Protein 3FJU (pdb70)

B-factor: mean 12.23, std 5.87, range [1.14, 36.49]

InterPro domains:
  IPR000834 Peptidase M14, carboxypeptidase A [PF00246] (128-405)
  IPR000834 Peptidase M14, carboxypeptidase A [PR00765] (148-160)
  IPR000834 Peptidase M14, carboxypeptidase A [PR00765] (170-184)
  IPR000834 Peptidase M14, carboxypeptidase A [PR00765] (250-258)
  IPR000834 Peptidase M14, carboxypeptidase A [PR00765] (303-316)
  IPR000834 Peptidase M14, carboxypeptidase A [PS52035] (121-414)
  IPR000834 Peptidase M14, carboxypeptidase A [SM00631] (122-402)
  IPR003146 Carboxypeptidase, activation peptide [PF02244] (26-100)
  IPR034248 Carboxypeptidase A, carboxypeptidase domain [cd03870] (117-417)
  IPR036990 Metallocarboxypeptidase-like, propeptide [G3DSA:3.30.70.340] (17-110)
  IPR057246 Zinc carboxypeptidases, zinc-binding region 1 [PS00132] (170-192)
  IPR057247 Zinc carboxypeptidases, zinc-binding region 2 [PS00133] (306-316)

GO terms:
  GO:0004181 metallocarboxypeptidase activity (F, TAS)
  GO:0006508 proteolysis (P, TAS)
  GO:0005515 protein binding (F, IPI)
  GO:0005576 extracellular region (C, IDA)
  GO:0004181 metallocarboxypeptidase activity (F, IDA)
  GO:0004181 metallocarboxypeptidase activity (F, EXP)

Solvent-accessible surface area: 15124 Å² total; per-residue (Å²): 257,35,0,116,94,33,76,34,41,51,57,33,56,24,111,70,3,29,68,2,4,68,53,0,37,74,76,35,80,171,25,2,48,67,53,91,27,19,66,7,109,95,44,71,42,0,36,0,2,63,0,17,46,31,63,102,129,58,39,0,0,0,0,1,0,0,4,0,0,0,0,32,2,0,1,13,0,0,3,29,0,0,24,44,0,21,96,27,62,50,149,62,86,54,3,28,50,0,0,67,65,4,4,0,5,1,0,3,4,0,0,0,1,0,4,21,38,5,73,89,94,39,63,39,39,0,5,0,27,9,123,10,84,90,32,183,41,46,0,4,0,0,16,5,0,0,87,11,18,49,37,101,76,20,29,26,93,80,30,70,13,22,20,8,30,0,129,129,19,28,35,8,56,3,1,82,8,1,3,56,32,6,120,113,21,66,40,10,86,0,0,0,0,0,4,1,16,17,20,13,0,1,12,1,26,0,47,62,106,98,82,4,112,33,59,95,42,0,46,118,6,0,122,49,0,13,84,28,0,33,87,79,108,44,17,173,13,111,75,8,12,6,29,148,22,11,24,76,3,0,0,1,2,0,2,11,0,28,70,78,66,6,84,11,0,0,6,0,5,0,30,17,41,15,159,89,6,6,100,3,41,32,92,41,0,48,34,0,0,85,0,0,3,53,0,0,42,30,0,0,58,36,5,40,104,89,155,112,118,122,7,136,50,70,128,58,17,60,142,61,40,80,11,14,95,126,11,69,0,2,4,58,82,103,56,48,92,63,0,84,134,89,44,89,14,20,6,6,127,57,91,103,10,1,134,81,64,106,66,66,34,30,28,18,110,24,0,2,18,10,5,6

CATH classification: 3.40.630.10

Sequence (372 aa):
RSTDTFNYATYHTLEEIYDFLDLLVAENPHLVSKIQIGNTYEGRPIYVLKFSTGGSKRPAIWIDTGIHSREWVTQASGVWFAKKITQDYGQDAAFTAILDTLDIFLEIVTNPDGFAFTHSTNRMWRKTRSHTAGSLCIGVDPNRNWDAGFGLSGASSNPCSETYHGKFANSEVEVKSIVDFVKDHGNIKAFISIHSYSQLLMYPYGYKTEPVPDQDELDQLSKAAVTALASLYGTKFNYGSIIKAIYQASGSTIDWTYSQGIKYSFTFELRDTGRYGFLLPASQIIPTAKETWLALLTIMEHTLNHPVRKCLSDTDCTNGEKCVQKNKICSTIVEIQRCEKEHFTIPCKSNNDCQVWAHEKICNKGCCWDLL

Radius of gyration: 20.69 Å; Cα contacts (8 Å, |Δi|>4): 821; chains: 2; bounding box: 60×48×43 Å

Foldseek 3Di:
DALVVDDLLDFDAPVVLVVLLVRLCVVPVQFKDWDFLDAFPVGHTFIKIKGANDDDLFAEEEEEFALFQLLRLRLSLLSVVSVVLVVPQVPPPLSVVLRNRYMYIYGSHLANQQNNCCVVPNSRGTFHADDDPPDPAGGARLFQQAPFQRPHPAADCDSNDNRNHDPHRCPTVSNVSVVVVCVVSLRHQAYEYEGADAQEKAADDQADPDADPCQVVQVVLRVVLQVQLCPPPNAHYYYYHNCVPPHRHHNGDRSRVVVSVRVNYMYGHWDDRPPCTSNDNSNCSVSRSVSNVRSVSSSSVVSVVVD/DQFACFQVSDPPSWTADNLQRHTDHPVLQVCCCVVPVFGFDDWLNSQPSDPQRWTHDPGTTHRDD

Organism: Homo sapiens (NCBI:txid9606)

Structure (mmCIF, N/CA/C/O backbone):
data_3FJU
#
_entry.id   3FJU
#
_cell.length_a   55.470
_cell.length_b   78.700
_cell.length_c   84.500
_cell.angle_alpha   90.00
_cell.angle_beta   90.00
_cell.angle_gamma   90.00
#
_symmetry.space_group_name_H-M   'P 21 21 21'
#
loop_
_entity.id
_entity.type
_entity.pdbx_description
1 polymer 'Carboxypeptidase A1'
2 polymer 'Carboxypeptidase A inhibitor'
3 non-polymer 'ZINC ION'
4 non-polymer 'SODIUM ION'
5 non-polymer 'CACODYLATE ION'
6 non-polymer 'ACETATE ION'
7 water water
#
loop_
_atom_site.group_PDB
_atom_site.id
_atom_site.type_symbol
_atom_site.label_atom_id
_atom_site.label_alt_id
_atom_site.label_comp_id
_atom_site.label_asym_id
_atom_site.label_entity_id
_atom_site.label_seq_id
_atom_site.pdbx_PDB_ins_code
_atom_site.Cartn_x
_atom_site.Cartn_y
_atom_site.Cartn_z
_atom_site.occupancy
_atom_site.B_iso_or_equiv
_atom_site.auth_seq_id
_atom_site.auth_comp_id
_atom_site.auth_asym_id
_atom_site.auth_atom_id
_atom_site.pdbx_PDB_model_num
ATOM 1 N N . ARG A 1 1 ? 14.509 47.780 41.636 1.00 19.19 2 ARG A N 1
ATOM 2 C CA . ARG A 1 1 ? 15.751 47.391 42.384 1.00 17.72 2 ARG A CA 1
ATOM 3 C C . ARG A 1 1 ? 15.603 47.584 43.900 1.00 17.06 2 ARG A C 1
ATOM 4 O O . ARG A 1 1 ? 15.250 48.676 44.378 1.00 18.56 2 ARG A O 1
ATOM 12 N N . SER A 1 2 ? 15.887 46.520 44.654 1.00 15.29 3 SER A N 1
ATOM 13 C CA . SER A 1 2 ? 15.791 46.547 46.115 1.00 14.50 3 SER A CA 1
ATOM 14 C C . SER A 1 2 ? 16.958 45.753 46.666 1.00 13.12 3 SER A C 1
ATOM 15 O O . SER A 1 2 ? 17.683 45.120 45.900 1.00 14.62 3 SER A O 1
ATOM 18 N N . THR A 1 3 ? 17.128 45.724 47.993 1.00 12.40 4 THR A N 1
ATOM 19 C CA . THR A 1 3 ? 18.167 44.838 48.552 1.00 12.27 4 THR A CA 1
ATOM 20 C C . THR A 1 3 ? 17.807 43.350 48.422 1.00 12.40 4 THR A C 1
ATOM 21 O O . THR A 1 3 ? 18.642 42.487 48.649 1.00 12.75 4 THR A O 1
ATOM 25 N N . ASP A 1 4 ? 16.570 43.041 48.043 1.00 13.11 5 ASP A N 1
ATOM 26 C CA . ASP A 1 4 ? 16.219 41.656 47.700 1.00 13.93 5 ASP A CA 1
ATOM 27 C C . ASP A 1 4 ? 16.587 41.241 46.274 1.00 13.95 5 ASP A C 1
ATOM 28 O O . ASP A 1 4 ? 16.635 40.036 45.961 1.00 15.37 5 ASP A O 1
ATOM 33 N N . THR A 1 5 ? 16.840 42.218 45.407 1.00 13.62 6 THR A N 1
ATOM 34 C CA . THR A 1 5 ? 17.193 41.938 44.018 1.00 14.07 6 THR A CA 1
ATOM 35 C C . THR A 1 5 ? 18.707 41.989 43.843 1.00 13.16 6 THR A C 1
ATOM 36 O O . THR A 1 5 ? 19.243 41.504 42.855 1.00 13.37 6 THR A O 1
ATOM 40 N N . PHE A 1 6 ? 19.373 42.596 44.817 1.00 12.40 7 PHE A N 1
ATOM 41 C CA . PHE A 1 6 ? 20.813 42.668 44.834 1.00 11.13 7 PHE A CA 1
ATOM 42 C C . PHE A 1 6 ? 21.412 41.252 44.825 1.00 11.18 7 PHE A C 1
ATOM 43 O O . PHE A 1 6 ? 20.928 40.348 45.519 1.00 11.72 7 PHE A O 1
ATOM 51 N N . ASN A 1 7 ? 22.454 41.076 44.025 1.00 10.52 8 ASN A N 1
ATOM 52 C CA . ASN A 1 7 ? 23.134 39.805 43.928 1.00 10.63 8 ASN A CA 1
ATOM 53 C C . ASN A 1 7 ? 24.312 39.768 44.887 1.00 9.82 8 ASN A C 1
ATOM 54 O O . ASN A 1 7 ? 25.361 40.346 44.630 1.00 10.41 8 ASN A O 1
ATOM 59 N N . TYR A 1 8 ? 24.119 39.067 45.999 1.00 8.76 9 TYR A N 1
ATOM 60 C CA . TYR A 1 8 ? 25.121 38.937 47.055 1.00 8.94 9 TYR A CA 1
ATOM 61 C C . TYR A 1 8 ? 26.225 37.964 46.659 1.00 8.76 9 TYR A C 1
ATOM 62 O O . TYR A 1 8 ? 27.253 37.885 47.328 1.00 9.20 9 TYR A O 1
ATOM 71 N N . ALA A 1 9 ? 26.014 37.209 45.581 1.00 9.10 10 ALA A N 1
ATOM 72 C CA . ALA A 1 9 ? 26.979 36.191 45.183 1.00 9.59 10 ALA A CA 1
ATOM 73 C C . ALA A 1 9 ? 27.926 36.664 44.091 1.00 9.45 10 ALA A C 1
ATOM 74 O O . ALA A 1 9 ? 28.544 35.860 43.405 1.00 9.80 10 ALA A O 1
ATOM 76 N N . THR A 1 10 ? 28.036 37.972 43.910 1.00 9.05 11 THR A N 1
ATOM 77 C CA . THR A 1 10 ? 28.963 38.491 42.916 1.00 9.26 11 THR A CA 1
ATOM 78 C C . THR A 1 10 ? 29.649 39.725 43.478 1.00 8.64 11 THR A C 1
ATOM 79 O O . THR A 1 10 ? 29.160 40.323 44.449 1.00 8.78 11 THR A O 1
ATOM 86 N N . TYR A 1 11 ? 30.771 40.086 42.872 1.00 8.62 12 TYR A N 1
ATOM 87 C CA . TYR A 1 11 ? 31.529 41.273 43.263 1.00 8.46 12 TYR A CA 1
ATOM 88 C C . TYR A 1 11 ? 30.997 42.539 42.598 1.00 8.98 12 TYR A C 1
ATOM 89 O O . TYR A 1 11 ? 30.572 42.517 41.433 1.00 10.15 12 TYR A O 1
ATOM 98 N N . HIS A 1 12 ? 31.029 43.642 43.347 1.00 8.43 13 HIS A N 1
ATOM 99 C CA . HIS A 1 12 ? 30.429 44.894 42.900 1.00 7.92 13 HIS A CA 1
ATOM 100 C C . HIS A 1 12 ? 31.394 46.067 42.831 1.00 8.09 13 HIS A C 1
ATOM 101 O O . HIS A 1 12 ? 32.521 46.016 43.351 1.00 7.88 13 HIS A O 1
ATOM 108 N N . THR A 1 13 ? 30.933 47.112 42.152 1.00 7.25 14 THR A N 1
ATOM 109 C CA . THR A 1 13 ? 31.677 48.375 42.066 1.00 7.82 14 THR A CA 1
ATOM 110 C C . THR A 1 13 ? 31.383 49.243 43.278 1.00 8.19 14 THR A C 1
ATOM 111 O O . THR A 1 13 ? 30.458 48.973 44.031 1.00 7.56 14 THR A O 1
ATOM 115 N N . LEU A 1 14 ? 32.181 50.293 43.458 1.00 8.38 15 LEU A N 1
ATOM 116 C CA . LEU A 1 14 ? 31.919 51.260 44.526 1.00 7.97 15 LEU A CA 1
ATOM 117 C C . LEU A 1 14 ? 30.505 51.829 44.407 1.00 8.06 15 LEU A C 1
ATOM 118 O O . LEU A 1 14 ? 29.764 51.903 45.388 1.00 7.67 15 LEU A O 1
ATOM 123 N N . GLU A 1 15 ? 30.163 52.290 43.210 1.00 7.80 16 GLU A N 1
ATOM 124 C CA . GLU A 1 15 ? 28.839 52.890 42.993 1.00 8.16 16 GLU A CA 1
ATOM 125 C C . GLU A 1 15 ? 27.716 51.920 43.341 1.00 7.49 16 GLU A C 1
ATOM 126 O O . GLU A 1 15 ? 26.688 52.315 43.896 1.00 7.30 16 GLU A O 1
ATOM 132 N N . GLU A 1 16 ? 27.895 50.644 42.991 1.00 7.02 17 GLU A N 1
ATOM 133 C CA . GLU A 1 16 ? 26.891 49.642 43.326 1.00 6.78 17 GLU A CA 1
ATOM 134 C C . GLU A 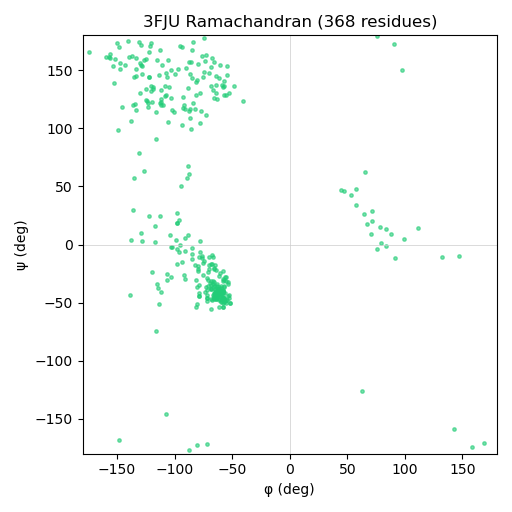1 16 ? 26.761 49.419 44.826 1.00 7.28 17 GLU A C 1
ATOM 135 O O . GLU A 1 16 ? 25.655 49.269 45.349 1.00 7.96 17 GLU A O 1
ATOM 141 N N . ILE A 1 17 ? 27.897 49.377 45.520 1.00 7.29 18 ILE A N 1
ATOM 142 C CA . ILE A 1 17 ? 27.851 49.222 46.968 1.00 7.38 18 ILE A CA 1
ATOM 143 C C . ILE A 1 17 ? 27.192 50.417 47.639 1.00 7.40 18 ILE A C 1
ATOM 144 O O . ILE A 1 17 ? 26.362 50.263 48.547 1.00 7.86 18 ILE A O 1
ATOM 149 N N . TYR A 1 18 ? 27.537 51.618 47.181 1.00 7.74 19 TYR A N 1
ATOM 150 C CA . TYR A 1 18 ? 26.908 52.814 47.714 1.00 7.89 19 TYR A CA 1
ATOM 151 C C . TYR A 1 18 ? 25.396 52.840 47.437 1.00 8.20 19 TYR A C 1
ATOM 152 O O . TYR A 1 18 ? 24.642 53.276 48.297 1.00 9.05 19 TYR A O 1
ATOM 161 N N . ASP A 1 19 ? 24.948 52.334 46.275 1.00 7.68 20 ASP A N 1
ATOM 162 C CA . ASP A 1 19 ? 23.514 52.169 46.034 1.00 8.24 20 ASP A CA 1
ATOM 163 C C . ASP A 1 19 ? 22.884 51.248 47.058 1.00 8.17 20 ASP A C 1
ATOM 164 O O . ASP A 1 19 ? 21.782 51.533 47.552 1.00 7.90 20 ASP A O 1
ATOM 169 N N . PHE A 1 20 ? 23.590 50.159 47.381 1.00 8.11 21 PHE A N 1
ATOM 170 C CA . PHE A 1 20 ? 23.076 49.168 48.337 1.00 8.89 21 PHE A CA 1
ATOM 171 C C . PHE A 1 20 ? 22.883 49.842 49.719 1.00 8.71 21 PHE A C 1
ATOM 172 O O . PHE A 1 20 ? 21.884 49.599 50.408 1.00 8.89 21 PHE A O 1
ATOM 180 N N . LEU A 1 21 ? 23.836 50.687 50.111 1.00 9.00 22 LEU A N 1
ATOM 181 C CA . LEU A 1 21 ? 23.743 51.417 51.387 1.00 8.59 22 LEU A CA 1
ATOM 182 C C . LEU A 1 21 ? 22.452 52.212 51.433 1.00 8.55 22 LEU A C 1
ATOM 183 O O . LEU A 1 21 ? 21.732 52.186 52.431 1.00 8.79 22 LEU A O 1
ATOM 188 N N . ASP A 1 22 ? 22.194 52.951 50.356 1.00 8.14 23 ASP A N 1
ATOM 189 C CA . ASP A 1 22 ? 20.992 53.784 50.296 1.00 8.69 23 ASP A CA 1
ATOM 190 C C . ASP A 1 22 ? 19.698 52.969 50.297 1.00 9.48 23 ASP A C 1
ATOM 191 O O . ASP A 1 22 ? 18.741 53.332 50.985 1.00 9.51 23 ASP A O 1
ATOM 196 N N . LEU A 1 23 ? 19.668 51.862 49.554 1.00 9.30 24 LEU A N 1
ATOM 197 C CA . LEU A 1 23 ? 18.463 50.998 49.522 1.00 9.67 24 LEU A CA 1
ATOM 198 C C . LEU A 1 23 ? 18.194 50.366 50.883 1.00 9.92 24 LEU A C 1
ATOM 199 O O . LEU A 1 23 ? 17.060 50.328 51.350 1.00 9.57 24 LEU A O 1
ATOM 204 N N . LEU A 1 24 ? 19.248 49.906 51.547 1.00 9.39 25 LEU A N 1
ATOM 205 C CA . LEU A 1 24 ? 19.072 49.335 52.875 1.00 9.24 25 LEU A CA 1
ATOM 206 C C . LEU A 1 24 ? 18.514 50.331 53.887 1.00 9.36 25 LEU A C 1
ATOM 207 O O . LEU A 1 24 ? 17.617 49.992 54.652 1.00 9.87 25 LEU A O 1
ATOM 212 N N . VAL A 1 25 ? 19.029 51.564 53.863 1.00 9.14 26 VAL A N 1
ATOM 213 C CA . VAL A 1 25 ? 18.528 52.622 54.732 1.00 9.17 26 VAL A CA 1
ATOM 214 C C . VAL A 1 25 ? 17.067 52.913 54.391 1.00 9.80 26 VAL A C 1
ATOM 215 O O . VAL A 1 25 ? 16.231 52.989 55.293 1.00 10.88 26 VAL A O 1
ATOM 219 N N . ALA A 1 26 ? 16.761 53.037 53.101 1.00 10.26 27 ALA A N 1
ATOM 220 C CA . ALA A 1 26 ? 15.399 53.419 52.699 1.00 10.52 27 ALA A CA 1
ATOM 221 C C . ALA A 1 26 ? 14.380 52.340 53.074 1.00 10.77 27 ALA A C 1
ATOM 222 O O . ALA A 1 26 ? 13.221 52.641 53.380 1.00 11.54 27 ALA A O 1
ATOM 224 N N . GLU A 1 27 ? 14.820 51.086 53.052 1.00 10.58 28 GLU A N 1
ATOM 225 C CA . GLU A 1 27 ? 13.960 49.945 53.382 1.00 10.79 28 GLU A CA 1
ATOM 226 C C . GLU A 1 27 ? 13.788 49.729 54.882 1.00 11.17 28 GLU A C 1
ATOM 227 O O . GLU A 1 27 ? 12.827 49.072 55.306 1.00 11.91 28 GLU A O 1
ATOM 233 N N . ASN A 1 28 ? 14.739 50.230 55.672 1.00 11.37 29 ASN A N 1
ATOM 234 C CA . ASN A 1 28 ? 14.802 50.008 57.118 1.00 10.84 29 ASN A CA 1
ATOM 235 C C . ASN A 1 28 ? 15.108 51.316 57.873 1.00 11.54 29 ASN A C 1
ATOM 236 O O . ASN A 1 28 ? 16.086 51.391 58.618 1.00 12.46 29 ASN A O 1
ATOM 241 N N . PRO A 1 29 ? 14.273 52.355 57.691 1.00 11.51 30 PRO A N 1
ATOM 242 C CA . PRO A 1 29 ? 14.646 53.716 58.117 1.00 12.31 30 PRO A CA 1
ATOM 243 C C . PRO A 1 29 ? 14.724 53.924 59.635 1.00 13.02 30 PRO A C 1
ATOM 244 O O . PRO A 1 29 ? 15.356 54.883 60.098 1.00 15.18 30 PRO A O 1
ATOM 248 N N . HIS A 1 30 ? 14.134 53.013 60.395 1.00 13.24 31 HIS A N 1
ATOM 249 C CA . HIS A 1 30 ? 14.136 53.100 61.860 1.00 13.79 31 HIS A CA 1
ATOM 250 C C . HIS A 1 30 ? 15.144 52.170 62.522 1.00 14.05 31 HIS A C 1
ATOM 251 O O . HIS A 1 30 ? 15.249 52.130 63.764 1.00 15.51 31 HIS A O 1
ATOM 258 N N . LEU A 1 31 ? 15.842 51.396 61.698 1.00 12.57 32 LEU A N 1
ATOM 259 C CA . LEU A 1 31 ? 16.901 50.519 62.186 1.00 11.37 32 LEU A CA 1
ATOM 260 C C . LEU A 1 31 ? 18.262 50.943 61.662 1.00 10.98 32 LEU A C 1
ATOM 261 O O . LEU A 1 31 ? 19.242 50.825 62.385 1.00 10.21 32 LEU A O 1
ATOM 266 N N . VAL A 1 32 ? 18.309 51.405 60.415 1.00 10.10 33 VAL A N 1
ATOM 267 C CA . VAL A 1 32 ? 19.578 51.667 59.721 1.00 10.32 33 VAL A CA 1
ATOM 268 C C . VAL A 1 32 ? 19.701 53.132 59.331 1.00 10.01 33 VAL A C 1
ATOM 269 O O . VAL A 1 32 ? 18.743 53.759 58.852 1.00 10.92 33 VAL A O 1
ATOM 273 N N . SER A 1 33 ? 20.872 53.694 59.574 1.00 9.39 34 SER A N 1
ATOM 274 C CA . SER A 1 33 ? 21.186 55.015 59.049 1.00 9.70 34 SER A CA 1
ATOM 275 C C . SER A 1 33 ? 22.577 55.043 58.422 1.00 9.45 34 SER A C 1
ATOM 276 O O . SER A 1 33 ? 23.414 54.169 58.694 1.00 9.83 34 SER A O 1
ATOM 279 N N . LYS A 1 34 ? 22.816 56.045 57.571 1.00 9.45 35 LYS A N 1
ATOM 280 C CA . LYS A 1 34 ? 24.084 56.180 56.879 1.00 8.68 35 LYS A CA 1
ATOM 281 C C . LYS A 1 34 ? 24.777 57.422 57.394 1.00 9.13 35 LYS A C 1
ATOM 282 O O . LYS A 1 34 ? 24.218 58.520 57.316 1.00 10.33 35 LYS A O 1
ATOM 288 N N . ILE A 1 35 ? 25.975 57.253 57.929 1.00 8.55 36 ILE A N 1
ATOM 289 C CA . ILE A 1 35 ? 26.762 58.362 58.465 1.00 8.17 36 ILE A CA 1
ATOM 290 C C . ILE A 1 35 ? 27.988 58.606 57.592 1.00 8.14 36 ILE A C 1
ATOM 291 O O . ILE A 1 35 ? 28.778 57.675 57.355 1.00 7.77 36 ILE A O 1
ATOM 296 N N . GLN A 1 36 ? 28.157 59.834 57.108 1.00 8.56 37 GLN A N 1
ATOM 297 C CA . GLN A 1 36 ? 29.387 60.175 56.406 1.00 8.89 37 GLN A CA 1
ATOM 298 C C . GLN A 1 36 ? 30.429 60.619 57.429 1.00 8.87 37 GLN A C 1
ATOM 299 O O . GLN A 1 36 ? 30.235 61.626 58.143 1.00 10.44 37 GLN A O 1
ATOM 305 N N . ILE A 1 37 ? 31.525 59.864 57.521 1.00 8.79 38 ILE A N 1
ATOM 306 C CA . ILE A 1 37 ? 32.570 60.181 58.499 1.00 8.17 38 ILE A CA 1
ATOM 307 C C . ILE A 1 37 ? 33.703 60.998 57.903 1.00 8.97 38 ILE A C 1
ATOM 308 O O . ILE A 1 37 ? 34.581 61.434 58.633 1.00 9.61 38 ILE A O 1
ATOM 313 N N . GLY A 1 38 ? 33.697 61.207 56.583 1.00 9.06 39 GLY A N 1
ATOM 314 C CA . GLY A 1 38 ? 34.765 61.988 55.952 1.00 9.16 39 GLY A CA 1
ATOM 315 C C . GLY A 1 38 ? 34.768 61.901 54.445 1.00 9.22 39 GLY A C 1
ATOM 316 O O . GLY A 1 38 ? 33.836 61.382 53.844 1.00 9.75 39 GLY A O 1
ATOM 317 N N . ASN A 1 39 ? 35.822 62.439 53.842 1.00 9.10 40 ASN A N 1
ATOM 318 C CA . ASN A 1 39 ? 36.045 62.258 52.426 1.00 8.99 40 ASN A CA 1
ATOM 319 C C . ASN A 1 39 ? 37.451 61.764 52.231 1.00 8.22 40 ASN A C 1
ATOM 320 O O . ASN A 1 39 ? 38.340 62.162 52.986 1.00 8.58 40 ASN A O 1
ATOM 325 N N . THR A 1 40 ? 37.644 60.932 51.210 1.00 8.30 41 THR A N 1
ATOM 326 C CA . THR A 1 40 ? 38.926 60.300 50.951 1.00 8.00 41 THR A CA 1
ATOM 327 C C . THR A 1 40 ? 39.896 61.307 50.371 1.00 8.56 41 THR A C 1
ATOM 328 O O . THR A 1 40 ? 39.515 62.455 50.069 1.00 9.09 41 THR A O 1
ATOM 332 N N . TYR A 1 41 ? 41.121 60.854 50.145 1.00 9.30 42 TYR A N 1
ATOM 333 C CA . TYR A 1 41 ? 42.137 61.702 49.536 1.00 9.26 42 TYR A CA 1
ATOM 334 C C . TYR A 1 41 ? 41.630 62.309 48.223 1.00 9.23 42 TYR A C 1
ATOM 335 O O . TYR A 1 41 ? 41.846 63.507 47.955 1.00 10.50 42 TYR A O 1
ATOM 344 N N . GLU A 1 42 ? 40.962 61.482 47.414 1.00 9.15 43 GLU A N 1
ATOM 345 C CA . GLU A 1 42 ? 40.459 61.899 46.085 1.00 8.92 43 GLU A CA 1
ATOM 346 C C . GLU A 1 42 ? 39.031 62.437 46.153 1.00 9.03 43 GLU A C 1
ATOM 347 O O . GLU A 1 42 ? 38.429 62.708 45.126 1.00 9.89 43 GLU A O 1
ATOM 353 N N . GLY A 1 43 ? 38.493 62.567 47.359 1.00 8.99 44 GLY A N 1
ATOM 354 C CA . GLY A 1 43 ? 37.272 63.343 47.561 1.00 8.85 44 GLY A CA 1
ATOM 355 C C . GLY A 1 43 ? 36.006 62.515 47.662 1.00 8.94 44 GLY A C 1
ATOM 356 O O . GLY A 1 43 ? 34.927 63.075 47.729 1.00 9.71 44 GLY A O 1
ATOM 357 N N . ARG A 1 44 ? 36.125 61.185 47.659 1.00 8.28 45 ARG A N 1
ATOM 358 C CA . ARG A 1 44 ? 34.935 60.324 47.719 1.00 8.20 45 ARG A CA 1
ATOM 359 C C . ARG A 1 44 ? 34.366 60.310 49.124 1.00 8.74 45 ARG A C 1
ATOM 360 O O . ARG A 1 44 ? 35.130 60.306 50.076 1.00 7.84 45 ARG A O 1
ATOM 368 N N . PRO A 1 45 ? 33.028 60.243 49.268 1.00 9.10 46 PRO A N 1
ATOM 369 C CA . PRO A 1 45 ? 32.455 60.112 50.610 1.00 9.12 46 PRO A CA 1
ATOM 370 C C . PRO A 1 45 ? 32.861 58.796 51.276 1.00 8.83 46 PRO A C 1
ATOM 371 O O . PRO A 1 45 ? 33.016 57.776 50.588 1.00 8.23 46 PRO A O 1
ATOM 375 N N . ILE A 1 46 ? 33.052 58.843 52.591 1.00 8.15 47 ILE A N 1
ATOM 376 C CA . ILE A 1 46 ? 33.313 57.642 53.399 1.00 7.85 47 ILE A CA 1
ATOM 377 C C . ILE A 1 46 ? 32.104 57.415 54.299 1.00 7.58 47 ILE A C 1
ATOM 378 O O . ILE A 1 46 ? 31.761 58.291 55.083 1.00 7.71 47 ILE A O 1
ATOM 383 N N . TYR A 1 47 ? 31.481 56.239 54.196 1.00 7.24 48 TYR A N 1
ATOM 384 C CA . TYR A 1 47 ? 30.195 55.962 54.839 1.00 7.51 48 TYR A CA 1
ATOM 385 C C . TYR A 1 47 ? 30.230 54.794 55.828 1.00 7.93 48 TYR A C 1
ATOM 386 O O . TYR A 1 47 ? 30.781 53.717 55.533 1.00 7.44 48 TYR A O 1
ATOM 395 N N . VAL A 1 48 ? 29.597 55.010 56.974 1.00 7.43 49 VAL A N 1
ATOM 396 C CA . VAL A 1 48 ? 29.425 53.977 57.990 1.00 7.46 49 VAL A CA 1
ATOM 397 C C . VAL A 1 48 ? 27.931 53.760 58.161 1.00 8.27 49 VAL A C 1
ATOM 398 O O . VAL A 1 48 ? 27.171 54.726 58.272 1.00 8.26 49 VAL A O 1
ATOM 402 N N . LEU A 1 49 ? 27.512 52.507 58.190 1.00 7.71 50 LEU A N 1
ATOM 403 C CA . LEU A 1 49 ? 26.131 52.197 58.551 1.00 7.93 50 LEU A CA 1
ATOM 404 C C . LEU A 1 49 ? 25.988 52.025 60.045 1.00 8.43 50 LEU A C 1
ATOM 405 O O . LEU A 1 49 ? 26.817 51.344 60.661 1.00 8.51 50 LEU A O 1
ATOM 410 N N . LYS A 1 50 ? 24.938 52.640 60.618 1.00 7.39 51 LYS A N 1
ATOM 411 C CA . LYS A 1 50 ? 24.612 52.440 62.022 1.00 8.47 51 LYS A CA 1
ATOM 412 C C . LYS A 1 50 ? 23.363 51.600 62.094 1.00 8.75 51 LYS A C 1
ATOM 413 O O . LYS A 1 50 ? 22.346 51.928 61.457 1.00 9.79 51 LYS A O 1
ATOM 419 N N . PHE A 1 51 ? 23.440 50.524 62.870 1.00 8.29 52 PHE A N 1
ATOM 420 C CA . PHE A 1 51 ? 22.277 49.677 63.158 1.00 8.73 52 PHE A CA 1
ATOM 421 C C . PHE A 1 51 ? 21.976 49.876 64.645 1.00 9.06 52 PHE A C 1
ATOM 422 O O . PHE A 1 51 ? 22.826 49.616 65.500 1.00 8.38 52 PHE A O 1
ATOM 430 N N . SER A 1 52 ? 20.778 50.362 64.943 1.00 9.54 53 SER A N 1
ATOM 431 C CA . SER A 1 52 ? 20.414 50.715 66.305 1.00 10.18 53 SER A CA 1
ATOM 432 C C . SER A 1 52 ? 18.923 50.604 66.533 1.00 10.77 53 SER A C 1
ATOM 433 O O . SER A 1 52 ? 18.145 50.988 65.671 1.00 11.46 53 SER A O 1
ATOM 436 N N . THR A 1 53 ? 18.540 50.080 67.695 1.00 11.44 54 THR A N 1
ATOM 437 C CA . THR A 1 53 ? 17.122 50.021 68.087 1.00 11.90 54 THR A CA 1
ATOM 438 C C . THR A 1 53 ? 16.730 51.147 69.036 1.00 12.61 54 THR A C 1
ATOM 439 O O . THR A 1 53 ? 15.570 51.213 69.497 1.00 14.30 54 THR A O 1
ATOM 443 N N . GLY A 1 54 ? 17.677 52.039 69.304 1.00 13.27 55 GLY A N 1
ATOM 444 C CA . GLY A 1 54 ? 17.405 53.230 70.082 1.00 13.93 55 GLY A CA 1
ATOM 445 C C . GLY A 1 54 ? 18.528 53.634 71.008 1.00 15.18 55 GLY A C 1
ATOM 446 O O . GLY A 1 54 ? 19.688 53.261 70.809 1.00 15.20 55 GLY A O 1
ATOM 447 N N . GLY A 1 55 ? 18.155 54.411 72.025 1.00 16.49 56 GLY A N 1
ATOM 448 C CA . GLY A 1 55 ? 19.068 54.843 73.080 1.00 16.68 56 GLY A CA 1
ATOM 449 C C . GLY A 1 55 ? 19.987 55.940 72.622 1.00 17.13 56 GLY A C 1
ATOM 450 O O . GLY A 1 55 ? 19.949 56.371 71.454 1.00 18.93 56 GLY A O 1
ATOM 451 N N . SER A 1 56 ? 20.821 56.371 73.555 1.00 17.81 57 SER A N 1
ATOM 452 C CA . SER A 1 56 ? 21.851 57.357 73.322 1.00 18.30 57 SER A CA 1
ATOM 453 C C . SER A 1 56 ? 23.240 56.818 73.733 1.00 18.20 57 SER A C 1
ATOM 454 O O . SER A 1 56 ? 23.442 56.365 74.880 1.00 18.77 57 SER A O 1
ATOM 457 N N . LYS A 1 57 ? 24.166 56.850 72.776 1.00 18.19 58 LYS A N 1
ATOM 458 C CA . LYS A 1 57 ? 25.547 56.382 72.946 1.00 17.97 58 LYS A CA 1
ATOM 459 C C . LYS A 1 57 ? 25.595 55.016 73.618 1.00 16.91 58 LYS A C 1
ATOM 460 O O . LYS A 1 57 ? 26.382 54.789 74.550 1.00 17.88 58 LYS A O 1
ATOM 466 N N . ARG A 1 58 ? 24.746 54.107 73.140 1.00 15.06 59 ARG A N 1
ATOM 467 C CA . ARG A 1 58 ? 24.768 52.748 73.645 1.00 14.11 59 ARG A CA 1
ATOM 468 C C . ARG A 1 58 ? 26.127 52.102 73.401 1.00 13.17 59 ARG A C 1
ATOM 469 O O . ARG A 1 58 ? 26.854 52.484 72.444 1.00 13.43 59 ARG A O 1
ATOM 477 N N . PRO A 1 59 ? 26.472 51.119 74.238 1.00 12.98 60 PRO A N 1
ATOM 478 C CA . PRO A 1 59 ? 27.682 50.323 73.941 1.00 12.02 60 PRO A CA 1
ATOM 479 C C . PRO A 1 59 ? 27.569 49.766 72.531 1.00 11.03 60 PRO A C 1
ATOM 480 O O . PRO A 1 59 ? 26.479 49.421 72.076 1.00 11.16 60 PRO A O 1
ATOM 484 N N . ALA A 1 60 ? 28.694 49.663 71.836 1.00 9.66 61 ALA A N 1
ATOM 485 C CA . ALA A 1 60 ? 28.611 49.404 70.411 1.00 8.89 61 ALA A CA 1
ATOM 486 C C . ALA A 1 60 ? 29.700 48.483 69.920 1.00 8.89 61 ALA A C 1
ATOM 487 O O . ALA A 1 60 ? 30.775 48.374 70.527 1.00 9.03 61 ALA A O 1
ATOM 489 N N . ILE A 1 61 ? 29.377 47.805 68.821 1.00 8.17 62 ILE A N 1
ATOM 490 C CA . ILE A 1 61 ? 30.314 46.972 68.086 1.00 9.38 62 ILE A CA 1
ATOM 491 C C . ILE A 1 61 ? 30.650 47.709 66.804 1.00 9.03 62 ILE A C 1
ATOM 492 O O . ILE A 1 61 ? 29.736 48.151 66.089 1.00 9.70 62 ILE A O 1
ATOM 497 N N . TRP A 1 62 ? 31.942 47.870 66.513 1.00 8.04 63 TRP A N 1
ATOM 498 C CA . TRP A 1 62 ? 32.374 48.376 65.203 1.00 7.56 63 TRP A CA 1
ATOM 499 C C . TRP A 1 62 ? 32.937 47.242 64.354 1.00 7.67 63 TRP A C 1
ATOM 500 O O . TRP A 1 62 ? 33.747 46.463 64.842 1.00 7.02 63 TRP A O 1
ATOM 511 N N . ILE A 1 63 ? 32.548 47.190 63.077 1.00 7.03 64 ILE A N 1
ATOM 512 C CA . ILE A 1 63 ? 33.141 46.258 62.109 1.00 7.53 64 ILE A CA 1
ATOM 513 C C . ILE A 1 63 ? 33.536 47.053 60.862 1.00 7.88 64 ILE A C 1
ATOM 514 O O . ILE A 1 63 ? 32.720 47.821 60.344 1.00 7.80 64 ILE A O 1
ATOM 519 N N . ASP A 1 64 ? 34.772 46.878 60.388 1.00 6.74 65 ASP A N 1
ATOM 520 C CA . ASP A 1 64 ? 35.183 47.457 59.089 1.00 7.41 65 ASP A CA 1
ATOM 521 C C . ASP A 1 64 ? 35.664 46.384 58.132 1.00 7.41 65 ASP A C 1
ATOM 522 O O . ASP A 1 64 ? 36.259 45.402 58.550 1.00 7.17 65 ASP A O 1
ATOM 527 N N . THR A 1 65 ? 35.351 46.584 56.854 1.00 6.76 66 THR A N 1
ATOM 528 C CA . THR A 1 65 ? 35.869 45.762 55.771 1.00 6.58 66 THR A CA 1
ATOM 529 C C . THR A 1 65 ? 36.559 46.639 54.740 1.00 6.03 66 THR A C 1
ATOM 530 O O . THR A 1 65 ? 36.321 47.850 54.684 1.00 6.15 66 THR A O 1
ATOM 534 N N . GLY A 1 66 ? 37.431 46.042 53.930 1.00 5.91 67 GLY A N 1
ATOM 535 C CA . GLY A 1 66 ? 38.011 46.782 52.812 1.00 6.08 67 GLY A CA 1
ATOM 536 C C . GLY A 1 66 ? 39.025 47.867 53.140 1.00 6.30 67 GLY A C 1
ATOM 537 O O . GLY A 1 66 ? 39.286 48.735 52.309 1.00 6.54 67 GLY A O 1
ATOM 538 N N . ILE A 1 67 ? 39.640 47.834 54.316 1.00 6.66 68 ILE A N 1
ATOM 539 C CA . ILE A 1 67 ? 40.735 48.795 54.572 1.00 6.82 68 ILE A CA 1
ATOM 540 C C . ILE A 1 67 ? 41.861 48.617 53.555 1.00 6.96 68 ILE A C 1
ATOM 541 O O . ILE A 1 67 ? 42.456 49.601 53.119 1.00 6.73 68 ILE A O 1
ATOM 546 N N . HIS A 1 68 ? 42.115 47.363 53.155 1.00 6.46 69 HIS A N 1
ATOM 547 C CA . HIS A 1 68 ? 43.025 47.061 52.033 1.00 6.37 69 HIS A CA 1
ATOM 548 C C . HIS A 1 68 ? 42.188 46.717 50.797 1.00 6.44 69 HIS A C 1
ATOM 549 O O . HIS A 1 68 ? 41.414 45.765 50.799 1.00 6.41 69 HIS A O 1
ATOM 556 N N . SER A 1 69 ? 42.309 47.555 49.774 1.00 6.49 70 SER A N 1
ATOM 557 C CA . SER A 1 69 ? 41.339 47.561 48.706 1.00 6.97 70 SER A CA 1
ATOM 558 C C . SER A 1 69 ? 41.229 46.241 47.921 1.00 6.77 70 SER A C 1
ATOM 559 O O . SER A 1 69 ? 40.130 45.844 47.526 1.00 7.72 70 SER A O 1
ATOM 562 N N . ARG A 1 70 ? 42.348 45.568 47.681 1.00 6.15 71 ARG A N 1
ATOM 563 C CA . ARG A 1 70 ? 42.327 44.319 46.904 1.00 6.23 71 ARG A CA 1
ATOM 564 C C . ARG A 1 70 ? 41.627 43.125 47.565 1.00 6.56 71 ARG A C 1
ATOM 565 O O . ARG A 1 70 ? 41.452 42.082 46.930 1.00 6.12 71 ARG A O 1
ATOM 573 N N . GLU A 1 71 ? 41.273 43.270 48.832 1.00 6.60 72 GLU A N 1
ATOM 574 C CA . GLU A 1 71 ? 40.769 42.146 49.629 1.00 6.48 72 GLU A CA 1
ATOM 575 C C . GLU A 1 71 ? 39.249 42.046 49.440 1.00 6.94 72 GLU A C 1
ATOM 576 O O . GLU A 1 71 ? 38.461 42.114 50.407 1.00 6.20 72 GLU A O 1
ATOM 582 N N . TRP A 1 72 ? 38.847 41.837 48.181 1.00 6.77 73 TRP A N 1
ATOM 583 C CA . TRP A 1 72 ? 37.445 41.965 47.747 1.00 6.62 73 TRP A CA 1
ATOM 584 C C . TRP A 1 72 ? 36.407 41.146 48.497 1.00 6.29 73 TRP A C 1
ATOM 585 O O . TRP A 1 72 ? 35.275 41.564 48.605 1.00 6.77 73 TRP A O 1
ATOM 596 N N . VAL A 1 73 ? 36.783 39.980 49.004 1.00 6.36 74 VAL A N 1
ATOM 597 C CA . VAL A 1 73 ? 35.794 39.179 49.716 1.00 6.47 74 VAL A CA 1
ATOM 598 C C . VAL A 1 73 ? 35.354 39.890 51.003 1.00 6.71 74 VAL A C 1
ATOM 599 O O . VAL A 1 73 ? 34.278 39.610 51.527 1.00 6.46 74 VAL A O 1
ATOM 603 N N . THR A 1 74 ? 36.180 40.811 51.501 1.00 6.20 75 THR A N 1
ATOM 604 C CA . THR A 1 74 ? 35.819 41.514 52.729 1.00 5.93 75 THR A CA 1
ATOM 605 C C . THR A 1 74 ? 34.683 42.505 52.459 1.00 6.13 75 THR A C 1
ATOM 606 O O . THR A 1 74 ? 33.713 42.524 53.205 1.00 5.49 75 THR A O 1
ATOM 610 N N . GLN A 1 75 ? 34.801 43.334 51.418 1.00 6.18 76 GLN A N 1
ATOM 611 C CA . GLN A 1 75 ? 33.706 44.267 51.102 1.00 6.15 76 GLN A CA 1
ATOM 612 C C . GLN A 1 75 ? 32.442 43.500 50.762 1.00 6.55 76 GLN A C 1
ATOM 613 O O . GLN A 1 75 ? 31.352 43.867 51.206 1.00 5.93 76 GLN A O 1
ATOM 619 N N . ALA A 1 76 ? 32.593 42.422 49.991 1.00 6.71 77 ALA A N 1
ATOM 620 C CA . ALA A 1 76 ? 31.456 41.585 49.620 1.00 7.09 77 ALA A CA 1
ATOM 621 C C . ALA A 1 76 ? 30.817 40.970 50.849 1.00 7.21 77 ALA A C 1
ATOM 622 O O . ALA A 1 76 ? 29.586 40.897 50.912 1.00 6.64 77 ALA A O 1
ATOM 624 N N . SER A 1 77 ? 31.629 40.557 51.836 1.00 7.01 78 SER A N 1
ATOM 625 C CA . SER A 1 77 ? 31.062 40.033 53.092 1.00 7.09 78 SER A CA 1
ATOM 626 C C . SER A 1 77 ? 30.370 41.115 53.908 1.00 7.15 78 SER A C 1
ATOM 627 O O . SER A 1 77 ? 29.319 40.871 54.492 1.00 6.77 78 SER A O 1
ATOM 630 N N . GLY A 1 78 ? 30.947 42.318 53.927 1.00 7.12 79 GLY A N 1
ATOM 631 C CA . GLY A 1 78 ? 30.335 43.443 54.644 1.00 6.93 79 GLY A CA 1
ATOM 632 C C . GLY A 1 78 ? 28.938 43.778 54.136 1.00 7.73 79 GLY A C 1
ATOM 633 O O . GLY A 1 78 ? 28.044 44.057 54.932 1.00 5.95 79 GLY A O 1
ATOM 634 N N . VAL A 1 79 ? 28.752 43.755 52.809 1.00 7.49 80 VAL A N 1
ATOM 635 C CA . VAL A 1 79 ? 27.426 43.940 52.226 1.00 7.62 80 VAL A CA 1
ATOM 636 C C . VAL A 1 79 ? 26.490 42.856 52.754 1.00 7.20 80 VAL A C 1
ATOM 637 O O . VAL A 1 79 ? 25.357 43.143 53.155 1.00 7.58 80 VAL A O 1
ATOM 641 N N . TRP A 1 80 ? 26.967 41.616 52.769 1.00 7.37 81 TRP A N 1
ATOM 642 C CA . TRP A 1 80 ? 26.146 40.516 53.241 1.00 8.11 81 TRP A CA 1
ATOM 643 C C . TRP A 1 80 ? 25.806 40.666 54.741 1.00 8.16 81 TRP A C 1
ATOM 644 O O . TRP A 1 80 ? 24.670 40.444 55.118 1.00 8.47 81 TRP A O 1
ATOM 655 N N . PHE A 1 81 ? 26.769 41.071 55.582 1.00 7.89 82 PHE A N 1
ATOM 656 C CA . PHE A 1 81 ? 26.481 41.303 57.017 1.00 7.14 82 PHE A CA 1
ATOM 657 C C . PHE A 1 81 ? 25.387 42.355 57.187 1.00 6.95 82 PHE A C 1
ATOM 658 O O . PHE A 1 81 ? 24.513 42.220 58.047 1.00 7.36 82 PHE A O 1
ATOM 666 N N . ALA A 1 82 ? 25.439 43.413 56.376 1.00 6.61 83 ALA A N 1
ATOM 667 C CA . ALA A 1 82 ? 24.462 44.494 56.494 1.00 6.96 83 ALA A CA 1
ATOM 668 C C . ALA A 1 82 ? 23.055 43.958 56.223 1.00 7.27 83 ALA A C 1
ATOM 669 O O . ALA A 1 82 ? 22.106 44.226 56.983 1.00 7.53 83 ALA A O 1
ATOM 671 N N . LYS A 1 83 ? 22.911 43.206 55.138 1.00 6.81 84 LYS A N 1
ATOM 672 C CA . LYS A 1 83 ? 21.619 42.612 54.828 1.00 7.69 84 LYS A CA 1
ATOM 673 C C . LYS A 1 83 ? 21.205 41.650 55.938 1.00 8.01 84 LYS A C 1
ATOM 674 O O . LYS A 1 83 ? 20.040 41.655 56.378 1.00 8.64 84 LYS A O 1
ATOM 680 N N . LYS A 1 84 ? 22.169 40.875 56.430 1.00 8.06 85 LYS A N 1
ATOM 681 C CA . LYS A 1 84 ? 21.913 39.887 57.476 1.00 8.05 85 LYS A CA 1
ATOM 682 C C . LYS A 1 84 ? 21.324 40.490 58.751 1.00 8.28 85 LYS A C 1
ATOM 683 O O . LYS A 1 84 ? 20.414 39.926 59.354 1.00 9.25 85 LYS A O 1
ATOM 689 N N . ILE A 1 85 ? 21.835 41.640 59.160 1.00 8.64 86 ILE A N 1
ATOM 690 C CA . ILE A 1 85 ? 21.358 42.297 60.365 1.00 8.85 86 ILE A CA 1
ATOM 691 C C . ILE A 1 85 ? 19.880 42.648 60.189 1.00 9.54 86 ILE A C 1
ATOM 692 O O . ILE A 1 85 ? 19.079 42.482 61.115 1.00 10.52 86 ILE A O 1
ATOM 697 N N . THR A 1 86 ? 19.520 43.120 59.003 1.00 9.62 87 THR A N 1
ATOM 698 C CA . THR A 1 86 ? 18.152 43.577 58.777 1.00 10.63 87 THR A CA 1
ATOM 699 C C . THR A 1 86 ? 17.218 42.382 58.640 1.00 11.23 87 THR A C 1
ATOM 700 O O . THR A 1 86 ? 16.021 42.477 58.934 1.00 11.72 87 THR A O 1
ATOM 704 N N . GLN A 1 87 ? 17.769 41.256 58.202 1.00 11.15 88 GLN A N 1
ATOM 705 C CA . GLN A 1 87 ? 16.992 40.028 58.067 1.00 12.68 88 GLN A CA 1
ATOM 706 C C . GLN A 1 87 ? 16.681 39.413 59.416 1.00 12.82 88 GLN A C 1
ATOM 707 O O . GLN A 1 87 ? 15.552 38.929 59.644 1.00 13.60 88 GLN A O 1
ATOM 713 N N . ASP A 1 88 ? 17.666 39.439 60.313 1.00 12.20 89 ASP A N 1
ATOM 714 C CA . ASP A 1 88 ? 17.553 38.709 61.565 1.00 12.88 89 ASP A CA 1
ATOM 715 C C . ASP A 1 88 ? 16.979 39.506 62.714 1.00 12.79 89 ASP A C 1
ATOM 716 O O . ASP A 1 88 ? 16.411 38.910 63.631 1.00 13.57 89 ASP A O 1
ATOM 721 N N . TYR A 1 89 ? 17.130 40.832 62.697 1.00 12.82 90 TYR A N 1
ATOM 722 C CA . TYR A 1 89 ? 16.602 41.607 63.804 1.00 13.10 90 TYR A CA 1
ATOM 723 C C . TYR A 1 89 ? 15.072 41.448 63.843 1.00 13.58 90 TYR A C 1
ATOM 724 O O . TYR A 1 89 ? 14.377 41.705 62.859 1.00 14.15 90 TYR A O 1
ATOM 733 N N . GLY A 1 90 ? 14.562 41.028 64.993 1.00 15.26 91 GLY A N 1
ATOM 734 C CA . GLY A 1 90 ? 13.124 40.843 65.156 1.00 16.00 91 GLY A CA 1
ATOM 735 C C . GLY A 1 90 ? 12.665 39.435 64.830 1.00 16.56 91 GLY A C 1
ATOM 736 O O . GLY A 1 90 ? 11.542 39.067 65.156 1.00 17.56 91 GLY A O 1
ATOM 737 N N . GLN A 1 91 ? 13.546 38.639 64.224 1.00 16.76 92 GLN A N 1
ATOM 738 C CA . GLN A 1 91 ? 13.244 37.277 63.768 1.00 16.55 92 GLN A CA 1
ATOM 739 C C . GLN A 1 91 ? 14.016 36.204 64.535 1.00 16.27 92 GLN A C 1
ATOM 740 O O . GLN A 1 91 ? 13.443 35.224 65.037 1.00 17.63 92 GLN A O 1
ATOM 746 N N . ASP A 1 92 ? 15.325 36.378 64.629 1.00 15.99 93 ASP A N 1
ATOM 747 C CA . ASP A 1 92 ? 16.158 35.511 65.433 1.00 15.34 93 ASP A CA 1
ATOM 748 C C . ASP A 1 92 ? 16.294 36.087 66.841 1.00 15.52 93 ASP A C 1
ATOM 749 O O . ASP A 1 92 ? 16.798 37.205 67.019 1.00 16.48 93 ASP A O 1
ATOM 754 N N . ALA A 1 93 ? 15.856 35.326 67.846 1.00 15.46 94 ALA A N 1
ATOM 755 C CA . ALA A 1 93 ? 15.886 35.799 69.236 1.00 15.42 94 ALA A CA 1
ATOM 756 C C . ALA A 1 93 ? 17.248 36.260 69.758 1.00 15.06 94 ALA A C 1
ATOM 757 O O . ALA A 1 93 ? 17.365 37.334 70.381 1.00 15.85 94 ALA A O 1
ATOM 759 N N . ALA A 1 94 ? 18.278 35.449 69.520 1.00 14.83 95 ALA A N 1
ATOM 760 C CA . ALA A 1 94 ? 19.592 35.715 70.072 1.00 14.45 95 ALA A CA 1
ATOM 761 C C . ALA A 1 94 ? 20.150 37.009 69.495 1.00 13.73 95 ALA A C 1
ATOM 762 O O . ALA A 1 94 ? 20.688 37.842 70.235 1.00 14.28 95 ALA A O 1
ATOM 764 N N . PHE A 1 95 ? 19.996 37.189 68.181 1.00 13.40 96 PHE A N 1
ATOM 765 C CA . PHE A 1 95 ? 20.516 38.399 67.546 1.00 12.65 96 PHE A CA 1
ATOM 766 C C . PHE A 1 95 ? 19.670 39.606 67.940 1.00 12.67 96 PHE A C 1
ATOM 767 O O . PHE A 1 95 ? 20.189 40.702 68.160 1.00 12.70 96 PHE A O 1
ATOM 775 N N . THR A 1 96 ? 18.361 39.393 68.015 1.00 13.02 97 THR A N 1
ATOM 776 C CA . THR A 1 96 ? 17.475 40.433 68.517 1.00 13.41 97 THR A CA 1
ATOM 777 C C . THR A 1 96 ? 17.910 40.941 69.884 1.00 13.70 97 THR A C 1
ATOM 778 O O . THR A 1 96 ? 17.943 42.148 70.099 1.00 12.78 97 THR A O 1
ATOM 782 N N . ALA A 1 97 ? 18.262 40.028 70.791 1.00 14.13 98 ALA A N 1
ATOM 783 C CA . ALA A 1 97 ? 18.802 40.398 72.099 1.00 14.19 98 ALA A CA 1
ATOM 784 C C . ALA A 1 97 ? 20.092 41.202 71.985 1.00 14.33 98 ALA A C 1
ATOM 785 O O . ALA A 1 97 ? 20.326 42.121 72.763 1.00 16.21 98 ALA A O 1
ATOM 787 N N . ILE A 1 98 ? 20.941 40.854 71.019 1.00 14.22 99 ILE A N 1
ATOM 788 C CA . ILE A 1 98 ? 22.165 41.619 70.826 1.00 13.36 99 ILE A CA 1
ATOM 789 C C . ILE A 1 98 ? 21.841 43.078 70.477 1.00 12.37 99 ILE A C 1
ATOM 790 O O . ILE A 1 98 ? 22.310 43.992 71.144 1.00 12.19 99 ILE A O 1
ATOM 795 N N . LEU A 1 99 ? 21.025 43.283 69.448 1.00 12.10 100 LEU A N 1
ATOM 796 C CA . LEU A 1 99 ? 20.765 44.642 68.952 1.00 11.70 100 LEU A CA 1
ATOM 797 C C . LEU A 1 99 ? 19.837 45.431 69.865 1.00 11.67 100 LEU A C 1
ATOM 798 O O . LEU A 1 99 ? 19.710 46.658 69.732 1.00 12.56 100 LEU A O 1
ATOM 803 N N . ASP A 1 100 ? 19.173 44.737 70.789 1.00 12.74 101 ASP A N 1
ATOM 804 C CA . ASP A 1 100 ? 18.357 45.445 71.793 1.00 13.13 101 ASP A CA 1
ATOM 805 C C . ASP A 1 100 ? 19.202 46.121 72.901 1.00 13.26 101 ASP A C 1
ATOM 806 O O . ASP A 1 100 ? 18.681 46.964 73.633 1.00 14.04 101 ASP A O 1
ATOM 811 N N . THR A 1 101 ? 20.483 45.745 73.036 1.00 13.12 102 THR A N 1
ATOM 812 C CA . THR A 1 101 ? 21.416 46.367 74.011 1.00 14.07 102 THR A CA 1
ATOM 813 C C . THR A 1 101 ? 22.587 47.111 73.339 1.00 13.56 102 THR A C 1
ATOM 814 O O . THR A 1 101 ? 23.028 48.178 73.810 1.00 14.38 102 THR A O 1
ATOM 818 N N . LEU A 1 102 ? 23.031 46.588 72.209 1.00 13.27 103 LEU A N 1
ATOM 819 C CA . LEU A 1 102 ? 24.196 47.127 71.505 1.00 12.76 103 LEU A CA 1
ATOM 820 C C . LEU A 1 102 ? 23.810 47.737 70.153 1.00 11.78 103 LEU A C 1
ATOM 821 O O . LEU A 1 102 ? 22.898 47.257 69.481 1.00 11.46 103 LEU A O 1
ATOM 826 N N . ASP A 1 103 ? 24.519 48.798 69.777 1.00 10.21 104 ASP A N 1
ATOM 827 C CA . ASP A 1 103 ? 24.518 49.308 68.402 1.00 9.48 104 ASP A CA 1
ATOM 828 C C . ASP A 1 103 ? 25.639 48.631 67.630 1.00 8.84 104 ASP A C 1
ATOM 829 O O . ASP A 1 103 ? 26.635 48.210 68.225 1.00 8.96 104 ASP A O 1
ATOM 834 N N . ILE A 1 104 ? 25.460 48.510 66.319 1.00 8.08 105 ILE A N 1
ATOM 835 C CA . ILE A 1 104 ? 26.529 48.050 65.435 1.00 8.35 105 ILE A CA 1
ATOM 836 C C . ILE A 1 104 ? 26.825 49.131 64.404 1.00 8.31 105 ILE A C 1
ATOM 837 O O . ILE A 1 104 ? 25.919 49.671 63.766 1.00 9.07 105 ILE A O 1
ATOM 842 N N . PHE A 1 105 ? 28.109 49.426 64.237 1.00 7.86 106 PHE A N 1
ATOM 843 C CA . PHE A 1 105 ? 28.585 50.313 63.184 1.00 7.93 106 PHE A CA 1
ATOM 844 C C . PHE A 1 105 ? 29.372 49.472 62.191 1.00 8.08 106 PHE A C 1
ATOM 845 O O . PHE A 1 105 ? 30.200 48.668 62.594 1.00 8.46 106 PHE A O 1
ATOM 853 N N . LEU A 1 106 ? 29.098 49.661 60.906 1.00 7.62 107 LEU A N 1
ATOM 854 C CA . LEU A 1 106 ? 29.678 48.820 59.861 1.00 7.35 107 LEU A CA 1
ATOM 855 C C . LEU A 1 106 ? 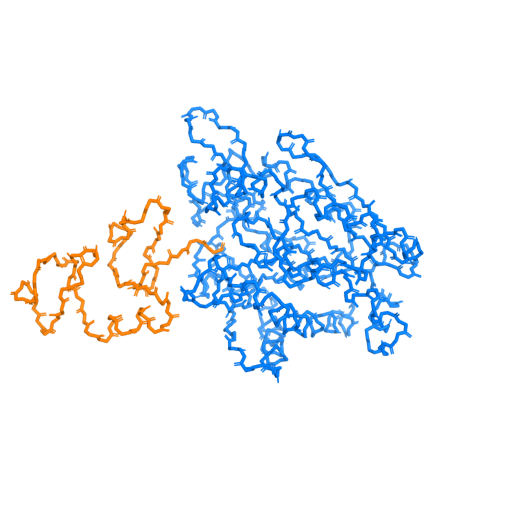30.206 49.714 58.734 1.00 7.44 107 LEU A C 1
ATOM 856 O O . LEU A 1 106 ? 29.421 50.408 58.089 1.00 6.67 107 LEU A O 1
ATOM 861 N N . GLU A 1 107 ? 31.520 49.700 58.507 1.00 7.20 108 GLU A N 1
ATOM 862 C CA . GLU A 1 107 ? 32.132 50.459 57.401 1.00 6.46 108 GLU A CA 1
ATOM 863 C C . GLU A 1 107 ? 32.522 49.457 56.329 1.00 6.66 108 GLU A C 1
ATOM 864 O O . GLU A 1 107 ? 33.494 48.733 56.476 1.00 6.76 108 GLU A O 1
ATOM 870 N N . ILE A 1 108 ? 31.746 49.422 55.251 1.00 6.26 109 ILE A N 1
ATOM 871 C CA . ILE A 1 108 ? 31.892 48.379 54.236 1.00 6.74 109 ILE A CA 1
ATOM 872 C C . ILE A 1 108 ? 33.067 48.649 53.305 1.00 6.60 109 ILE A C 1
ATOM 873 O O . ILE A 1 108 ? 33.842 47.741 52.983 1.00 6.32 109 ILE A O 1
ATOM 878 N N . VAL A 1 109 ? 33.203 49.893 52.868 1.00 6.44 110 VAL A N 1
ATOM 879 C CA . VAL A 1 109 ? 34.320 50.247 51.997 1.00 6.97 110 VAL A CA 1
ATOM 880 C C . VAL A 1 109 ? 35.212 51.248 52.723 1.00 6.84 110 VAL A C 1
ATOM 881 O O . VAL A 1 109 ? 35.001 52.471 52.660 1.00 6.49 110 VAL A O 1
ATOM 885 N N . THR A 1 110 ? 36.198 50.719 53.434 1.00 6.54 111 THR A N 1
ATOM 886 C CA . THR A 1 110 ? 36.988 51.539 54.328 1.00 6.80 111 THR A CA 1
ATOM 887 C C . THR A 1 110 ? 38.056 52.339 53.558 1.00 6.62 111 THR A C 1
ATOM 888 O O . THR A 1 110 ? 38.547 53.350 54.041 1.00 7.21 111 THR A O 1
ATOM 892 N N . ASN A 1 111 ? 38.396 51.880 52.361 1.00 5.77 112 ASN A N 1
ATOM 893 C CA . ASN A 1 111 ? 39.358 52.560 51.493 1.00 5.94 112 ASN A CA 1
ATOM 894 C C . ASN A 1 111 ? 38.752 52.694 50.089 1.00 6.60 112 ASN A C 1
ATOM 895 O O . ASN A 1 111 ? 39.083 51.945 49.180 1.00 6.75 112 ASN A O 1
ATOM 900 N N . PRO A 1 112 ? 37.855 53.676 49.905 1.00 6.70 113 PRO A N 1
ATOM 901 C CA . PRO A 1 112 ? 37.166 53.785 48.621 1.00 6.27 113 PRO A CA 1
ATOM 902 C C . PRO A 1 112 ? 38.066 54.128 47.447 1.00 6.10 113 PRO A C 1
ATOM 903 O O . PRO A 1 112 ? 37.800 53.658 46.340 1.00 6.75 113 PRO A O 1
ATOM 907 N N . ASP A 1 113 ? 39.094 54.955 47.645 1.00 6.55 114 ASP A N 1
ATOM 908 C CA . ASP A 1 113 ? 39.971 55.284 46.509 1.00 6.84 114 ASP A CA 1
ATOM 909 C C . ASP A 1 113 ? 40.704 54.054 46.010 1.00 6.98 114 ASP A C 1
ATOM 910 O O . ASP A 1 113 ? 40.804 53.813 44.801 1.00 7.19 114 ASP A O 1
ATOM 915 N N . GLY A 1 114 ? 41.246 53.280 46.940 1.00 6.69 115 GLY A N 1
ATOM 916 C CA . GLY A 1 114 ? 41.900 52.046 46.561 1.00 6.51 115 GLY A CA 1
ATOM 917 C C . GLY A 1 114 ? 40.915 51.116 45.871 1.00 6.03 115 GLY A C 1
ATOM 918 O O . GLY A 1 114 ? 41.257 50.466 44.891 1.00 5.94 115 GLY A O 1
ATOM 919 N N . PHE A 1 115 ? 39.686 51.057 46.374 1.00 6.16 116 PHE A N 1
ATOM 920 C CA . PHE A 1 115 ? 38.707 50.124 45.821 1.00 6.53 116 PHE A CA 1
ATOM 921 C C . PHE A 1 115 ? 38.400 50.493 44.370 1.00 7.16 116 PHE A C 1
ATOM 922 O O . PHE A 1 115 ? 38.397 49.629 43.495 1.00 7.20 116 PHE A O 1
ATOM 930 N N . ALA A 1 116 ? 38.160 51.778 44.125 1.00 6.66 117 ALA A N 1
ATOM 931 C CA . ALA A 1 116 ? 37.956 52.257 42.753 1.00 7.04 117 ALA A CA 1
ATOM 932 C C . ALA A 1 116 ? 39.138 51.892 41.859 1.00 7.57 117 ALA A C 1
ATOM 933 O O . ALA A 1 116 ? 38.948 51.481 40.720 1.00 8.37 117 ALA A O 1
ATOM 935 N N . PHE A 1 117 ? 40.346 52.038 42.387 1.00 7.62 118 PHE A N 1
ATOM 936 C CA . PHE A 1 117 ? 41.563 51.772 41.629 1.00 7.95 118 PHE A CA 1
ATOM 937 C C . PHE A 1 117 ? 41.711 50.283 41.338 1.00 7.72 118 PHE A C 1
ATOM 938 O O . PHE A 1 117 ? 42.274 49.914 40.317 1.00 8.23 118 PHE A O 1
ATOM 946 N N . THR A 1 118 ? 41.224 49.419 42.235 1.00 7.39 119 THR A N 1
ATOM 947 C CA . THR A 1 118 ? 41.327 47.984 41.955 1.00 7.46 119 THR A CA 1
ATOM 948 C C . THR A 1 118 ? 40.457 47.572 40.755 1.00 7.35 119 THR A C 1
ATOM 949 O O . THR A 1 118 ? 40.776 46.610 40.062 1.00 7.29 119 THR A O 1
ATOM 953 N N . HIS A 1 119 ? 39.338 48.267 40.561 1.00 7.41 120 HIS A N 1
ATOM 954 C CA . HIS A 1 119 ? 38.507 48.056 39.374 1.00 8.02 120 HIS A CA 1
ATOM 955 C C . HIS A 1 119 ? 39.088 48.762 38.139 1.00 8.44 120 HIS A C 1
ATOM 956 O O . HIS A 1 119 ? 39.139 48.174 37.063 1.00 8.35 120 HIS A O 1
ATOM 963 N N . SER A 1 120 ? 39.529 50.006 38.286 1.00 8.84 121 SER A N 1
ATOM 964 C CA . SER A 1 120 ? 39.902 50.817 37.106 1.00 9.43 121 SER A CA 1
ATOM 965 C C . SER A 1 120 ? 41.276 50.518 36.514 1.00 9.62 121 SER A C 1
ATOM 966 O O . SER A 1 120 ? 41.466 50.629 35.293 1.00 10.05 121 SER A O 1
ATOM 969 N N . THR A 1 121 ? 42.230 50.185 37.381 1.00 8.88 122 THR A N 1
ATOM 970 C CA . THR A 1 121 ? 43.645 50.277 37.016 1.00 8.79 122 THR A CA 1
ATOM 971 C C . THR A 1 121 ? 44.519 49.123 37.499 1.00 8.60 122 THR A C 1
ATOM 972 O O . THR A 1 121 ? 45.368 48.637 36.754 1.00 7.74 122 THR A O 1
ATOM 976 N N . ASN A 1 122 ? 44.346 48.701 38.742 1.00 7.63 123 ASN A N 1
ATOM 977 C CA . ASN A 1 122 ? 45.276 47.724 39.303 1.00 7.35 123 ASN A CA 1
ATOM 978 C C . ASN A 1 122 ? 44.540 46.857 40.313 1.00 7.40 123 ASN A C 1
ATOM 979 O O . ASN A 1 122 ? 44.375 47.253 41.461 1.00 7.32 123 ASN A O 1
ATOM 984 N N . ARG A 1 123 ? 44.126 45.671 39.880 1.00 7.02 124 ARG A N 1
ATOM 985 C CA . ARG A 1 123 ? 43.350 44.752 40.720 1.00 7.33 124 ARG A CA 1
ATOM 986 C C . ARG A 1 123 ? 44.027 44.411 42.062 1.00 7.17 124 ARG A C 1
ATOM 987 O O . ARG A 1 123 ? 43.350 44.120 43.055 1.00 7.31 124 ARG A O 1
ATOM 995 N N . MET A 1 124 ? 45.360 44.462 42.072 1.00 7.00 125 MET A N 1
ATOM 996 C CA . MET A 1 124 ? 46.116 44.078 43.253 1.00 6.74 125 MET A CA 1
ATOM 997 C C . MET A 1 124 ? 46.553 45.267 44.113 1.00 7.04 125 MET A C 1
ATOM 998 O O . MET A 1 124 ? 47.430 45.125 44.957 1.00 6.93 125 MET A O 1
ATOM 1003 N N . TRP A 1 125 ? 45.917 46.423 43.936 1.00 7.10 126 TRP A N 1
ATOM 1004 C CA . TRP A 1 125 ? 46.226 47.588 44.771 1.00 7.00 126 TRP A CA 1
ATOM 1005 C C . TRP A 1 125 ? 45.783 47.383 46.223 1.00 6.92 126 TRP A C 1
ATOM 1006 O O . TRP A 1 125 ? 44.654 46.963 46.473 1.00 6.93 126 TRP A O 1
ATOM 1017 N N . ARG A 1 126 ? 46.652 47.764 47.162 1.00 7.17 127 ARG A N 1
ATOM 1018 C CA . ARG A 1 126 ? 46.436 47.566 48.608 1.00 6.99 127 ARG A CA 1
ATOM 1019 C C . ARG A 1 126 ? 46.217 48.861 49.382 1.00 6.91 127 ARG A C 1
ATOM 1020 O O . ARG A 1 126 ? 45.364 48.931 50.278 1.00 6.54 127 ARG A O 1
ATOM 1028 N N . LYS A 1 127 ? 46.997 49.874 49.022 1.00 7.05 128 LYS A N 1
ATOM 1029 C CA . LYS A 1 127 ? 47.202 51.055 49.848 1.00 6.93 128 LYS A CA 1
ATOM 1030 C C . LYS A 1 127 ? 46.139 52.134 49.609 1.00 7.13 128 LYS A C 1
ATOM 1031 O O . LYS A 1 127 ? 45.174 51.925 48.863 1.00 6.34 128 LYS A O 1
ATOM 1037 N N . THR A 1 128 ? 46.291 53.279 50.281 1.00 6.62 129 THR A N 1
ATOM 1038 C CA . THR A 1 128 ? 45.479 54.457 49.929 1.00 6.63 129 THR A CA 1
ATOM 1039 C C . THR A 1 128 ? 46.000 54.990 48.588 1.00 6.77 129 THR A C 1
ATOM 1040 O O . THR A 1 128 ? 46.864 54.360 47.951 1.00 6.55 129 THR A O 1
ATOM 1044 N N . ARG A 1 129 ? 45.516 56.160 48.175 1.00 6.84 130 ARG A N 1
ATOM 1045 C CA . ARG A 1 129 ? 45.962 56.743 46.920 1.00 6.33 130 ARG A CA 1
ATOM 1046 C C . ARG A 1 129 ? 46.555 58.137 47.150 1.00 6.70 130 ARG A C 1
ATOM 1047 O O . ARG A 1 129 ? 46.592 58.966 46.239 1.00 7.09 130 ARG A O 1
ATOM 1055 N N . SER A 1 130 ? 47.032 58.396 48.369 1.00 6.46 131 SER A N 1
ATOM 1056 C CA . SER A 1 130 ? 47.626 59.695 48.661 1.00 7.76 131 SER A CA 1
ATOM 1057 C C . SER A 1 130 ? 48.973 59.827 47.934 1.00 7.93 131 SER A C 1
ATOM 1058 O O . SER A 1 130 ? 49.702 58.833 47.732 1.00 8.41 131 SER A O 1
ATOM 1061 N N . HIS A 1 131 ? 49.296 61.061 47.541 1.00 8.54 132 HIS A N 1
ATOM 1062 C CA . HIS A 1 131 ? 50.619 61.351 46.988 1.00 9.01 132 HIS A CA 1
ATOM 1063 C C . HIS A 1 131 ? 51.584 61.658 48.111 1.00 9.41 132 HIS A C 1
ATOM 1064 O O . HIS A 1 131 ? 51.210 62.249 49.125 1.00 9.84 132 HIS A O 1
ATOM 1071 N N . THR A 1 132 ? 52.831 61.276 47.911 1.00 10.24 133 THR A N 1
ATOM 1072 C CA . THR A 1 132 ? 53.865 61.470 48.919 1.00 11.27 133 THR A CA 1
ATOM 1073 C C . THR A 1 132 ? 54.989 62.350 48.390 1.00 11.66 133 THR A C 1
ATOM 1074 O O . THR A 1 132 ? 55.614 62.008 47.395 1.00 12.37 133 THR A O 1
ATOM 1078 N N . ALA A 1 133 ? 55.269 63.462 49.079 1.00 11.70 134 ALA A N 1
ATOM 1079 C CA . ALA A 1 133 ? 56.380 64.330 48.670 1.00 11.81 134 ALA A CA 1
ATOM 1080 C C . ALA A 1 133 ? 57.675 63.519 48.655 1.00 11.97 134 ALA A C 1
ATOM 1081 O O . ALA A 1 133 ? 57.926 62.710 49.564 1.00 12.73 134 ALA A O 1
ATOM 1083 N N . GLY A 1 134 ? 58.469 63.704 47.600 1.00 12.26 135 GLY A N 1
ATOM 1084 C CA . GLY A 1 134 ? 59.793 63.107 47.504 1.00 12.21 135 GLY A CA 1
ATOM 1085 C C . GLY A 1 134 ? 59.773 61.724 46.898 1.00 11.42 135 GLY A C 1
ATOM 1086 O O . GLY A 1 134 ? 60.779 61.018 46.930 1.00 12.43 135 GLY A O 1
ATOM 1087 N N . SER A 1 135 ? 58.611 61.323 46.367 1.00 11.16 136 SER A N 1
ATOM 1088 C CA . SER A 1 135 ? 58.464 60.029 45.708 1.00 10.66 136 SER A CA 1
ATOM 1089 C C . SER A 1 135 ? 57.465 60.144 44.592 1.00 9.84 136 SER A C 1
ATOM 1090 O O . SER A 1 135 ? 56.523 60.924 44.668 1.00 10.17 136 SER A O 1
ATOM 1093 N N . LEU A 1 136 ? 57.641 59.322 43.570 1.00 10.14 137 LEU A N 1
ATOM 1094 C CA . LEU A 1 136 ? 56.611 59.163 42.567 1.00 9.98 137 LEU A CA 1
ATOM 1095 C C . LEU A 1 136 ? 55.696 57.947 42.857 1.00 9.26 137 LEU A C 1
ATOM 1096 O O . LEU A 1 136 ? 54.791 57.663 42.064 1.00 9.59 137 LEU A O 1
ATOM 1101 N N . CYS A 1 137 ? 55.962 57.222 43.948 1.00 9.05 138 CYS A N 1
ATOM 1102 C CA . CYS A 1 137 ? 55.117 56.097 44.369 1.00 9.52 138 CYS A CA 1
ATOM 1103 C C . CYS A 1 137 ? 53.920 56.635 45.122 1.00 9.68 138 CYS A C 1
ATOM 1104 O O . CYS A 1 137 ? 54.045 57.558 45.902 1.00 10.15 138 CYS A O 1
ATOM 1107 N N . ILE A 1 138 ? 52.758 56.050 44.888 1.00 9.51 139 ILE A N 1
ATOM 1108 C CA . ILE A 1 138 ? 51.535 56.567 45.477 1.00 9.05 139 ILE A CA 1
ATOM 1109 C C . ILE A 1 138 ? 51.060 55.651 46.598 1.00 8.76 139 ILE A C 1
ATOM 1110 O O . ILE A 1 138 ? 51.214 54.432 46.514 1.00 8.17 139 ILE A O 1
ATOM 1115 N N . GLY A 1 139 ? 50.500 56.251 47.649 1.00 7.98 140 GLY A N 1
ATOM 1116 C CA . GLY A 1 139 ? 49.745 55.489 48.643 1.00 8.20 140 GLY A CA 1
ATOM 1117 C C . GLY A 1 139 ? 50.529 55.121 49.886 1.00 7.77 140 GLY A C 1
ATOM 1118 O O . GLY A 1 139 ? 51.754 54.964 49.854 1.00 7.47 140 GLY A O 1
ATOM 1119 N N . VAL A 1 140 ? 49.790 55.024 50.983 1.00 7.39 141 VAL A N 1
ATOM 1120 C CA . VAL A 1 140 ? 50.275 54.679 52.300 1.00 7.34 141 VAL A CA 1
ATOM 1121 C C . VAL A 1 140 ? 49.498 53.431 52.734 1.00 7.13 141 VAL A C 1
ATOM 1122 O O . VAL A 1 140 ? 48.338 53.279 52.395 1.00 6.88 141 VAL A O 1
ATOM 1126 N N . ASP A 1 141 ? 50.154 52.529 53.459 1.00 6.68 142 ASP A N 1
ATOM 1127 C CA . ASP A 1 141 ? 49.439 51.378 53.991 1.00 7.07 142 ASP A CA 1
ATOM 1128 C C . ASP A 1 141 ? 48.546 51.880 55.134 1.00 7.16 142 ASP A C 1
ATOM 1129 O O . ASP A 1 141 ? 49.057 52.293 56.160 1.00 7.23 142 ASP A O 1
ATOM 1134 N N . PRO A 1 142 ? 47.206 51.868 54.956 1.00 7.17 143 PRO A N 1
ATOM 1135 C CA . PRO A 1 142 ? 46.342 52.392 56.020 1.00 7.35 143 PRO A CA 1
ATOM 1136 C C . PRO A 1 142 ? 46.416 51.553 57.293 1.00 7.19 143 PRO A C 1
ATOM 1137 O O . PRO A 1 142 ? 46.041 52.037 58.355 1.00 7.30 143 PRO A O 1
ATOM 1141 N N . ASN A 1 143 ? 46.917 50.315 57.186 1.00 6.76 144 ASN A N 1
ATOM 1142 C CA . ASN A 1 143 ? 47.087 49.482 58.384 1.00 7.02 144 ASN A CA 1
ATOM 1143 C C . ASN A 1 143 ? 48.498 49.541 58.965 1.00 7.12 144 ASN A C 1
ATOM 1144 O O . ASN A 1 143 ? 48.899 48.653 59.707 1.00 6.67 144 ASN A O 1
ATOM 1149 N N . ARG A 1 144 ? 49.228 50.608 58.626 1.00 7.02 145 ARG A N 1
ATOM 1150 C CA . ARG A 1 144 ? 50.485 50.952 59.314 1.00 6.82 145 ARG A CA 1
ATOM 1151 C C . ARG A 1 144 ? 50.482 52.420 59.745 1.00 7.49 145 ARG A C 1
ATOM 1152 O O . ARG A 1 144 ? 51.508 52.942 60.193 1.00 8.01 145 ARG A O 1
ATOM 1160 N N . ASN A 1 145 ? 49.322 53.064 59.633 1.00 7.51 146 ASN A N 1
ATOM 1161 C CA . ASN A 1 145 ? 49.204 54.521 59.769 1.00 8.44 146 ASN A CA 1
ATOM 1162 C C . ASN A 1 145 ? 48.628 54.944 61.136 1.00 8.68 146 ASN A C 1
ATOM 1163 O O . ASN A 1 145 ? 48.501 56.136 61.410 1.00 8.52 146 ASN A O 1
ATOM 1168 N N . TRP A 1 146 ? 48.282 53.981 61.992 1.00 7.91 147 TRP A N 1
ATOM 1169 C CA . TRP A 1 146 ? 47.623 54.321 63.262 1.00 7.93 147 TRP A CA 1
ATOM 1170 C C . TRP A 1 146 ? 48.640 54.665 64.353 1.00 8.75 147 TRP A C 1
ATOM 1171 O O . TRP A 1 146 ? 49.801 54.229 64.294 1.00 8.25 147 TRP A O 1
ATOM 1182 N N . ASP A 1 147 ? 48.191 55.422 65.351 1.00 9.27 148 ASP A N 1
ATOM 1183 C CA . ASP A 1 147 ? 49.101 55.944 66.368 1.00 10.50 148 ASP A CA 1
ATOM 1184 C C . ASP A 1 147 ? 49.244 54.965 67.530 1.00 10.73 148 ASP A C 1
ATOM 1185 O O . ASP A 1 147 ? 48.996 55.303 68.696 1.00 10.87 148 ASP A O 1
ATOM 1190 N N . ALA A 1 148 ? 49.674 53.749 67.195 1.00 10.32 149 ALA A N 1
ATOM 1191 C CA . ALA A 1 148 ? 50.056 52.739 68.171 1.00 10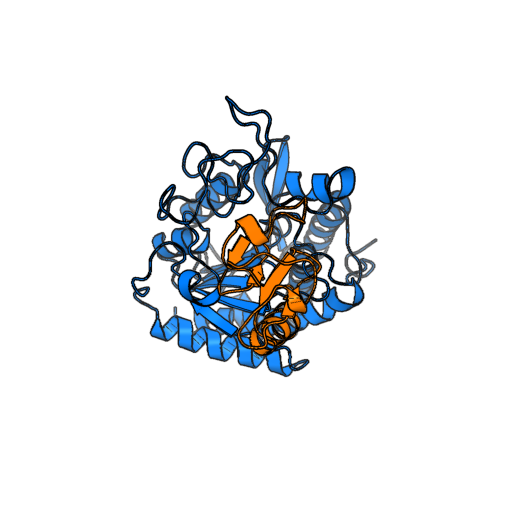.61 149 ALA A CA 1
ATOM 1192 C C . ALA A 1 148 ? 51.316 52.092 67.628 1.00 10.95 149 ALA A C 1
ATOM 1193 O O . ALA A 1 148 ? 51.266 51.321 66.655 1.00 10.22 149 ALA A O 1
ATOM 1195 N N . GLY A 1 149 ? 52.451 52.413 68.242 1.00 10.96 150 GLY A N 1
ATOM 1196 C CA . GLY A 1 149 ? 53.733 51.945 67.739 1.00 10.18 150 GLY A CA 1
ATOM 1197 C C . GLY A 1 149 ? 54.063 52.502 66.369 1.00 10.17 150 GLY A C 1
ATOM 1198 O O . GLY A 1 149 ? 54.855 51.899 65.616 1.00 10.04 150 GLY A O 1
ATOM 1199 N N . PHE A 1 150 ? 53.501 53.668 66.059 1.00 9.71 151 PHE A N 1
ATOM 1200 C CA . PHE A 1 150 ? 53.700 54.258 64.723 1.00 10.11 151 PHE A CA 1
ATOM 1201 C C . PHE A 1 150 ? 55.170 54.433 64.373 1.00 10.46 151 PHE A C 1
ATOM 1202 O O . PHE A 1 150 ? 55.946 55.014 65.149 1.00 10.82 151 PHE A O 1
ATOM 1210 N N . GLY A 1 151 ? 55.537 53.933 63.195 1.00 10.68 152 GLY A N 1
ATOM 1211 C CA . GLY A 1 151 ? 56.868 54.122 62.630 1.00 11.11 152 GLY A CA 1
ATOM 1212 C C . GLY A 1 151 ? 57.928 53.204 63.209 1.00 10.88 152 GLY A C 1
ATOM 1213 O O . GLY A 1 151 ? 59.093 53.262 62.803 1.00 12.38 152 GLY A O 1
ATOM 1214 N N . LEU A 1 152 ? 57.529 52.330 64.124 1.00 10.76 153 LEU A N 1
ATOM 1215 C CA . LEU A 1 152 ? 58.473 51.370 64.713 1.00 10.81 153 LEU A CA 1
ATOM 1216 C C . LEU A 1 152 ? 58.599 50.169 63.795 1.00 10.14 153 LEU A C 1
ATOM 1217 O O . LEU A 1 152 ? 57.894 50.066 62.802 1.00 10.08 153 LEU A O 1
ATOM 1222 N N . SER A 1 153 ? 59.510 49.261 64.122 1.00 10.12 154 SER A N 1
ATOM 1223 C CA . SER A 1 153 ? 59.699 48.040 63.346 1.00 9.72 154 SER A CA 1
ATOM 1224 C C . SER A 1 153 ? 58.368 47.347 63.074 1.00 9.55 154 SER A C 1
ATOM 1225 O O . SER A 1 153 ? 57.529 47.246 63.958 1.00 9.03 154 SER A O 1
ATOM 1230 N N . GLY A 1 154 ? 58.191 46.894 61.840 1.00 8.84 155 GLY A N 1
ATOM 1231 C CA . GLY A 1 154 ? 56.894 46.360 61.390 1.00 9.00 155 GLY A CA 1
ATOM 1232 C C . GLY A 1 154 ? 56.212 47.245 60.374 1.00 8.61 155 GLY A C 1
ATOM 1233 O O . GLY A 1 154 ? 55.017 47.066 60.088 1.00 8.89 155 GLY A O 1
ATOM 1234 N N . ALA A 1 155 ? 56.972 48.191 59.816 1.00 9.31 156 ALA A N 1
ATOM 1235 C CA . ALA A 1 155 ? 56.492 49.057 58.739 1.00 9.09 156 ALA A CA 1
ATOM 1236 C C . ALA A 1 155 ? 57.679 49.580 57.954 1.00 10.00 156 ALA A C 1
ATOM 1237 O O . ALA A 1 155 ? 58.817 49.519 58.426 1.00 10.94 156 ALA A O 1
ATOM 1239 N N . SER A 1 156 ? 57.410 50.097 56.763 1.00 9.65 157 SER A N 1
ATOM 1240 C CA . SER A 1 156 ? 58.470 50.560 55.871 1.00 9.28 157 SER A CA 1
ATOM 1241 C C . SER A 1 156 ? 58.528 52.086 55.765 1.00 9.18 157 SER A C 1
ATOM 1242 O O . SER A 1 156 ? 57.504 52.780 55.821 1.00 9.44 157 SER A O 1
ATOM 1245 N N . SER A 1 157 ? 59.744 52.588 55.587 1.00 9.29 158 SER A N 1
ATOM 1246 C CA . SER A 1 157 ? 59.983 53.992 55.330 1.00 9.57 158 SER A CA 1
ATOM 1247 C C . SER A 1 157 ? 59.988 54.323 53.834 1.00 9.85 158 SER A C 1
ATOM 1248 O O . SER A 1 157 ? 60.084 55.495 53.460 1.00 10.38 158 SER A O 1
ATOM 1251 N N . ASN A 1 158 ? 59.891 53.290 53.002 1.00 9.85 159 ASN A N 1
ATOM 1252 C CA . ASN A 1 158 ? 59.948 53.417 51.548 1.00 9.54 159 ASN A CA 1
ATOM 1253 C C . ASN A 1 158 ? 58.563 53.681 51.003 1.00 9.68 159 ASN A C 1
ATOM 1254 O O . ASN A 1 158 ? 57.693 52.825 51.133 1.00 8.93 159 ASN A O 1
ATOM 1259 N N . PRO A 1 159 ? 58.326 54.869 50.408 1.00 9.54 160 PRO A N 1
ATOM 1260 C CA . PRO A 1 159 ? 56.965 55.136 49.916 1.00 9.34 160 PRO A CA 1
ATOM 1261 C C . PRO A 1 159 ? 56.417 54.127 48.896 1.00 8.91 160 PRO A C 1
ATOM 1262 O O . PRO A 1 159 ? 55.205 53.994 48.766 1.00 8.63 160 PRO A O 1
ATOM 1266 N N . CYS A 1 160 ? 57.311 53.422 48.207 1.00 9.17 161 CYS A N 1
ATOM 1267 C CA . CYS A 1 160 ? 56.933 52.404 47.243 1.00 9.91 161 CYS A CA 1
ATOM 1268 C C . CYS A 1 160 ? 56.541 51.085 47.892 1.00 8.92 161 CYS A C 1
ATOM 1269 O O . CYS A 1 160 ? 55.997 50.209 47.223 1.00 9.50 161 CYS A O 1
ATOM 1272 N N . SER A 1 161 ? 56.795 50.952 49.193 1.00 8.85 162 SER A N 1
ATOM 1273 C CA . SER A 1 161 ? 56.526 49.701 49.889 1.00 8.14 162 SER A CA 1
ATOM 1274 C C . SER A 1 161 ? 55.046 49.517 50.103 1.00 8.16 162 SER A C 1
ATOM 1275 O O . SER A 1 161 ? 54.320 50.479 50.297 1.00 8.13 162 SER A O 1
ATOM 1278 N N . GLU A 1 162 ? 54.618 48.261 50.092 1.00 7.72 163 GLU A N 1
ATOM 1279 C CA . GLU A 1 162 ? 53.236 47.920 50.444 1.00 8.06 163 GLU A CA 1
ATOM 1280 C C . GLU A 1 162 ? 52.903 48.212 51.910 1.00 7.94 163 GLU A C 1
ATOM 1281 O O . GLU A 1 162 ? 51.725 48.283 52.267 1.00 7.51 163 GLU A O 1
ATOM 1287 N N . THR A 1 163 ? 53.930 48.317 52.753 1.00 8.21 164 THR A N 1
ATOM 1288 C CA . THR A 1 163 ? 53.746 48.611 54.176 1.00 8.08 164 THR A CA 1
ATOM 1289 C C . THR A 1 163 ? 54.298 49.987 54.568 1.00 8.45 164 THR A C 1
ATOM 1290 O O . THR A 1 163 ? 54.628 50.203 55.732 1.00 7.60 164 THR A O 1
ATOM 1294 N N . TYR A 1 164 ? 54.397 50.917 53.610 1.00 8.15 165 TYR A N 1
ATOM 1295 C CA . TYR A 1 164 ? 54.795 52.301 53.920 1.00 8.13 165 TYR A CA 1
ATOM 1296 C C . TYR A 1 164 ? 53.847 52.922 54.970 1.00 8.10 165 TYR A C 1
ATOM 1297 O O . TYR A 1 164 ? 52.619 52.907 54.808 1.00 7.12 165 TYR A O 1
ATOM 1306 N N . HIS A 1 165 ? 54.420 53.485 56.030 1.00 7.48 166 HIS A N 1
ATOM 1307 C CA . HIS A 1 165 ? 53.606 53.948 57.151 1.00 8.38 166 HIS A CA 1
ATOM 1308 C C . HIS A 1 165 ? 53.031 55.360 56.972 1.00 8.10 166 HIS A C 1
ATOM 1309 O O . HIS A 1 165 ? 52.148 55.759 57.727 1.00 7.86 166 HIS A O 1
ATOM 1316 N N . GLY A 1 166 ? 53.519 56.107 55.976 1.00 8.27 167 GLY A N 1
ATOM 1317 C CA . GLY A 1 166 ? 53.087 57.499 55.803 1.00 8.82 167 GLY A CA 1
ATOM 1318 C C . GLY A 1 166 ? 53.967 58.478 56.557 1.00 9.42 167 GLY A C 1
ATOM 1319 O O . GLY A 1 166 ? 54.840 58.084 57.347 1.00 9.69 167 GLY A O 1
ATOM 1320 N N . LYS A 1 167 ? 53.745 59.766 56.332 1.00 10.36 168 LYS A N 1
ATOM 1321 C CA . LYS A 1 167 ? 54.651 60.771 56.902 1.00 11.27 168 LYS A CA 1
ATOM 1322 C C . LYS A 1 167 ? 54.532 60.875 58.428 1.00 11.26 168 LYS A C 1
ATOM 1323 O O . LYS A 1 167 ? 55.538 61.097 59.125 1.00 12.58 168 LYS A O 1
ATOM 1329 N N . PHE A 1 168 ? 53.321 60.656 58.941 1.00 11.10 169 PHE A N 1
ATOM 1330 C CA . PHE A 1 168 ? 53.034 60.735 60.383 1.00 10.57 169 PHE A CA 1
ATOM 1331 C C . PHE A 1 168 ? 51.743 59.962 60.683 1.00 10.19 169 PHE A C 1
ATOM 1332 O O . PHE A 1 168 ? 50.930 59.727 59.764 1.00 9.44 169 PHE A O 1
ATOM 1340 N N . ALA A 1 169 ? 51.534 59.595 61.948 1.00 9.76 170 ALA A N 1
ATOM 1341 C CA . ALA A 1 169 ? 50.322 58.859 62.322 1.00 8.81 170 ALA A CA 1
ATOM 1342 C C . ALA A 1 169 ? 49.093 59.636 61.942 1.00 9.04 170 ALA A C 1
ATOM 1343 O O . ALA A 1 169 ? 49.020 60.851 62.151 1.00 10.01 170 ALA A O 1
ATOM 1345 N N . ASN A 1 170 ? 48.122 58.928 61.378 1.00 9.15 171 ASN A N 1
ATOM 1346 C CA . ASN A 1 170 ? 46.836 59.504 60.958 1.00 9.42 171 ASN A CA 1
ATOM 1347 C C . ASN A 1 170 ? 46.953 60.481 59.784 1.00 9.11 171 ASN A C 1
ATOM 1348 O O . ASN A 1 170 ? 46.030 61.261 59.527 1.00 9.47 171 ASN A O 1
ATOM 1353 N N . SER A 1 171 ? 48.071 60.433 59.065 1.00 8.44 172 SER A N 1
ATOM 1354 C CA . SER A 1 171 ? 48.192 61.233 57.838 1.00 8.56 172 SER A CA 1
ATOM 1355 C C . SER A 1 171 ? 47.102 60.908 56.834 1.00 8.41 172 SER A C 1
ATOM 1356 O O . SER A 1 171 ? 46.656 61.786 56.090 1.00 7.97 172 SER A O 1
ATOM 1359 N N . GLU A 1 172 ? 46.641 59.660 56.813 1.00 7.34 173 GLU A N 1
ATOM 1360 C CA . GLU A 1 172 ? 45.644 59.265 55.836 1.00 7.91 173 GLU A CA 1
ATOM 1361 C C . GLU A 1 172 ? 44.272 59.627 56.354 1.00 7.95 173 GLU A C 1
ATOM 1362 O O . GLU A 1 172 ? 43.877 59.185 57.434 1.00 7.82 173 GLU A O 1
ATOM 1368 N N . VAL A 1 173 ? 43.554 60.438 55.590 1.00 7.87 174 VAL A N 1
ATOM 1369 C CA . VAL A 1 173 ? 42.222 60.879 55.992 1.00 8.41 174 VAL A CA 1
ATOM 1370 C C . VAL A 1 173 ? 41.252 59.713 56.253 1.00 8.10 174 VAL A C 1
ATOM 1371 O O . VAL A 1 173 ? 40.384 59.830 57.119 1.00 7.69 174 VAL A O 1
ATOM 1375 N N . GLU A 1 174 ? 41.432 58.588 55.543 1.00 8.11 175 GLU A N 1
ATOM 1376 C CA . GLU A 1 174 ? 40.599 57.385 55.738 1.00 7.55 175 GLU A CA 1
ATOM 1377 C C . GLU A 1 174 ? 40.766 56.812 57.150 1.00 7.93 175 GLU A C 1
ATOM 1378 O O . GLU A 1 174 ? 39.832 56.238 57.721 1.00 8.83 175 GLU A O 1
ATOM 1384 N N . VAL A 1 175 ? 41.982 56.941 57.682 1.00 7.24 176 VAL A N 1
ATOM 1385 C CA . VAL A 1 175 ? 42.303 56.521 59.032 1.00 7.71 176 VAL A CA 1
ATOM 1386 C C . VAL A 1 175 ? 41.845 57.572 60.039 1.00 8.32 176 VAL A C 1
ATOM 1387 O O . VAL A 1 175 ? 41.185 57.251 61.011 1.00 7.85 176 VAL A O 1
ATOM 1391 N N . LYS A 1 176 ? 42.223 58.826 59.807 1.00 8.20 177 LYS A N 1
ATOM 1392 C CA . LYS A 1 176 ? 41.849 59.902 60.719 1.00 8.47 177 LYS A CA 1
ATOM 1393 C C . LYS A 1 176 ? 40.328 59.998 60.882 1.00 7.75 177 LYS A C 1
ATOM 1394 O O . LYS A 1 176 ? 39.831 60.277 61.974 1.00 7.57 177 LYS A O 1
ATOM 1400 N N . SER A 1 177 ? 39.587 59.760 59.812 1.00 8.17 178 SER A N 1
ATOM 1401 C CA . SER A 1 177 ? 38.116 59.810 59.885 1.00 8.63 178 SER A CA 1
ATOM 1402 C C . SER A 1 177 ? 37.555 58.799 60.889 1.00 9.01 178 SER A C 1
ATOM 1403 O O . SER A 1 177 ? 36.594 59.115 61.612 1.00 8.71 178 SER A O 1
ATOM 1406 N N . ILE A 1 178 ? 38.139 57.592 60.930 1.00 9.05 179 ILE A N 1
ATOM 1407 C CA . ILE A 1 178 ? 37.711 56.578 61.902 1.00 8.15 179 ILE A CA 1
ATOM 1408 C C . ILE A 1 178 ? 38.157 56.965 63.324 1.00 8.49 179 ILE A C 1
ATOM 1409 O O . ILE A 1 178 ? 37.376 56.851 64.268 1.00 9.03 179 ILE A O 1
ATOM 1414 N N . VAL A 1 179 ? 39.404 57.425 63.452 1.00 7.81 180 VAL A N 1
ATOM 1415 C CA . VAL A 1 179 ? 39.946 57.879 64.730 1.00 9.11 180 VAL A CA 1
ATOM 1416 C C . VAL A 1 179 ? 38.982 58.895 65.351 1.00 9.29 180 VAL A C 1
ATOM 1417 O O . VAL A 1 179 ? 38.582 58.755 66.518 1.00 9.41 180 VAL A O 1
ATOM 1421 N N . ASP A 1 180 ? 38.587 59.895 64.561 1.00 9.18 181 ASP A N 1
ATOM 1422 C CA . ASP A 1 180 ? 37.713 60.939 65.073 1.00 9.41 181 ASP A CA 1
ATOM 1423 C C . ASP A 1 180 ? 36.366 60.366 65.491 1.00 9.86 181 ASP A C 1
ATOM 1424 O O . ASP A 1 180 ? 35.869 60.679 66.565 1.00 10.73 181 ASP A O 1
ATOM 1429 N N . PHE A 1 181 ? 35.791 59.512 64.642 1.00 9.20 182 PHE A N 1
ATOM 1430 C CA . PHE A 1 181 ? 34.532 58.854 64.972 1.00 9.44 182 PHE A CA 1
ATOM 1431 C C . PHE A 1 181 ? 34.607 58.052 66.272 1.00 9.74 182 PHE A C 1
ATOM 1432 O O . PHE A 1 181 ? 33.729 58.167 67.132 1.00 9.44 182 PHE A O 1
ATOM 1440 N N . VAL A 1 182 ? 35.676 57.272 66.419 1.00 9.04 183 VAL A N 1
ATOM 1441 C CA . VAL A 1 182 ? 35.817 56.383 67.567 1.00 10.01 183 VAL A CA 1
ATOM 1442 C C . VAL A 1 182 ? 35.950 57.191 68.856 1.00 9.92 183 VAL A C 1
ATOM 1443 O O . VAL A 1 182 ? 35.314 56.879 69.873 1.00 10.74 183 VAL A O 1
ATOM 1447 N N . LYS A 1 183 ? 36.751 58.249 68.808 1.00 10.38 184 LYS A N 1
ATOM 1448 C CA . LYS A 1 183 ? 36.983 59.036 70.023 1.00 10.85 184 LYS A CA 1
ATOM 1449 C C . LYS A 1 183 ? 35.753 59.854 70.385 1.00 11.26 184 LYS A C 1
ATOM 1450 O O . LYS A 1 183 ? 35.418 59.995 71.564 1.00 11.54 184 LYS A O 1
ATOM 1456 N N . ASP A 1 184 ? 35.053 60.365 69.373 1.00 11.89 185 ASP A N 1
ATOM 1457 C CA . ASP A 1 184 ? 33.826 61.119 69.622 1.00 12.93 185 ASP A CA 1
ATOM 1458 C C . ASP A 1 184 ? 32.722 60.254 70.199 1.00 12.60 185 ASP A C 1
ATOM 1459 O O . ASP A 1 184 ? 31.912 60.726 71.004 1.00 14.25 185 ASP A O 1
ATOM 1464 N N . HIS A 1 185 ? 32.685 58.993 69.777 1.00 12.32 186 HIS A N 1
ATOM 1465 C CA . HIS A 1 185 ? 31.698 58.049 70.280 1.00 12.52 186 HIS A CA 1
ATOM 1466 C C . HIS A 1 185 ? 31.988 57.734 71.747 1.00 12.69 186 HIS A C 1
ATOM 1467 O O . HIS A 1 185 ? 31.128 57.918 72.612 1.00 13.13 186 HIS A O 1
ATOM 1474 N N . GLY A 1 186 ? 33.211 57.286 72.025 1.00 12.18 187 GLY A N 1
ATOM 1475 C CA . GLY A 1 186 ? 33.653 57.015 73.382 1.00 12.72 187 GLY A CA 1
ATOM 1476 C C . GLY A 1 186 ? 33.134 55.751 74.041 1.00 11.69 187 GLY A C 1
ATOM 1477 O O . GLY A 1 186 ? 33.555 55.445 75.152 1.00 12.79 187 GLY A O 1
ATOM 1478 N N . ASN A 1 187 ? 32.254 55.002 73.376 1.00 11.37 188 ASN A N 1
ATOM 1479 C CA . ASN A 1 187 ? 31.617 53.820 73.978 1.00 11.45 188 ASN A CA 1
ATOM 1480 C C . ASN A 1 187 ? 31.544 52.594 73.055 1.00 10.89 188 ASN A C 1
ATOM 1481 O O . ASN A 1 187 ? 30.649 51.729 73.169 1.00 10.60 188 ASN A O 1
ATOM 1486 N N . ILE A 1 188 ? 32.517 52.488 72.160 1.00 10.34 189 ILE A N 1
ATOM 1487 C CA . ILE A 1 188 ? 32.648 51.265 71.379 1.00 9.89 189 ILE A CA 1
ATOM 1488 C C . ILE A 1 188 ? 33.311 50.229 72.290 1.00 9.55 189 ILE A C 1
ATOM 1489 O O . ILE A 1 188 ? 34.334 50.520 72.922 1.00 10.26 189 ILE A O 1
ATOM 1494 N N . LYS A 1 189 ? 32.715 49.036 72.366 1.00 9.00 190 LYS A N 1
ATOM 1495 C CA . LYS A 1 189 ? 33.201 47.963 73.240 1.00 8.33 190 LYS A CA 1
ATOM 1496 C C . LYS A 1 189 ? 33.959 46.875 72.504 1.00 8.16 190 LYS A C 1
ATOM 1497 O O . LYS A 1 189 ? 34.789 46.173 73.102 1.00 8.54 190 LYS A O 1
ATOM 1503 N N . ALA A 1 190 ? 33.632 46.684 71.230 1.00 7.19 191 ALA A N 1
ATOM 1504 C CA . ALA A 1 190 ? 34.398 45.756 70.391 1.00 6.75 191 ALA A CA 1
ATOM 1505 C C . ALA A 1 190 ? 34.665 46.411 69.064 1.00 7.14 191 ALA A C 1
ATOM 1506 O O . ALA A 1 190 ? 33.821 47.139 68.550 1.00 7.85 191 ALA A O 1
ATOM 1508 N N . PHE A 1 191 ? 35.840 46.154 68.500 1.00 7.08 192 PHE A N 1
ATOM 1509 C CA . PHE A 1 191 ? 36.211 46.756 67.229 1.00 7.30 192 PHE A CA 1
ATOM 1510 C C . PHE A 1 191 ? 36.843 45.658 66.399 1.00 7.90 192 PHE A C 1
ATOM 1511 O O . PHE A 1 191 ? 37.827 45.049 66.808 1.00 7.53 192 PHE A O 1
ATOM 1519 N N . ILE A 1 192 ? 36.248 45.373 65.251 1.00 7.27 193 ILE A N 1
ATOM 1520 C CA . ILE A 1 192 ? 36.689 44.228 64.454 1.00 7.27 193 ILE A CA 1
ATOM 1521 C C . ILE A 1 192 ? 37.058 44.737 63.072 1.00 7.64 193 ILE A C 1
ATOM 1522 O O . ILE A 1 192 ? 36.208 45.256 62.359 1.00 6.73 193 ILE A O 1
ATOM 1527 N N . SER A 1 193 ? 38.319 44.577 62.692 1.00 6.71 194 SER A N 1
ATOM 1528 C CA . SER A 1 193 ? 38.761 45.068 61.391 1.00 6.16 194 SER A CA 1
ATOM 1529 C C . SER A 1 193 ? 39.048 43.857 60.497 1.00 6.20 194 SER A C 1
ATOM 1530 O O . SER A 1 193 ? 39.892 43.011 60.836 1.00 7.26 194 SER A O 1
ATOM 1533 N N . ILE A 1 194 ? 38.343 43.758 59.381 1.00 5.81 195 ILE A N 1
ATOM 1534 C CA . ILE A 1 194 ? 38.354 42.541 58.574 1.00 5.48 195 ILE A CA 1
ATOM 1535 C C . ILE A 1 194 ? 39.218 42.640 57.312 1.00 6.33 195 ILE A C 1
ATOM 1536 O O . ILE A 1 194 ? 39.049 43.550 56.501 1.00 5.74 195 ILE A O 1
ATOM 1541 N N . HIS A 1 195 ? 40.136 41.676 57.172 1.00 5.59 196 HIS A N 1
ATOM 1542 C CA . HIS A 1 195 ? 41.040 41.535 56.031 1.00 6.27 196 HIS A CA 1
ATOM 1543 C C . HIS A 1 195 ? 40.834 40.168 55.389 1.00 6.52 196 HIS A C 1
ATOM 1544 O O . HIS A 1 195 ? 40.104 39.329 55.932 1.00 6.85 196 HIS A O 1
ATOM 1551 N N . SER A 1 196 ? 41.452 39.964 54.224 1.00 6.65 197 SER A N 1
ATOM 1552 C CA . SER A 1 196 ? 41.721 38.610 53.707 1.00 6.63 197 SER A CA 1
ATOM 1553 C C . SER A 1 196 ? 43.147 38.644 53.163 1.00 7.07 197 SER A C 1
ATOM 1554 O O . SER A 1 196 ? 43.677 39.743 52.938 1.00 6.73 197 SER A O 1
ATOM 1557 N N . TYR A 1 197 ? 43.816 37.504 52.952 1.00 6.44 198 TYR A N 1
ATOM 1558 C CA . TYR A 1 197 ? 43.333 36.157 53.227 1.00 7.30 198 TYR A CA 1
ATOM 1559 C C . TYR A 1 197 ? 44.306 35.522 54.216 1.00 7.90 198 TYR A C 1
ATOM 1560 O O . TYR A 1 197 ? 45.355 36.111 54.514 1.00 7.74 198 TYR A O 1
ATOM 1569 N N . SER A 1 198 ? 43.948 34.322 54.695 1.00 8.44 199 SER A N 1
ATOM 1570 C CA . SER A 1 198 ? 44.838 33.383 55.415 1.00 8.90 199 SER A CA 1
ATOM 1571 C C . SER A 1 198 ? 44.081 32.597 56.468 1.00 8.29 199 SER A C 1
ATOM 1572 O O . SER A 1 198 ? 44.648 31.650 57.011 1.00 8.59 199 SER A O 1
ATOM 1575 N N . GLN A 1 199 ? 42.826 32.977 56.758 1.00 7.63 200 GLN A N 1
ATOM 1576 C CA . GLN A 1 199 ? 41.997 32.211 57.713 1.00 7.57 200 GLN A CA 1
ATOM 1577 C C . GLN A 1 199 ? 42.575 32.267 59.120 1.00 6.99 200 GLN A C 1
ATOM 1578 O O . GLN A 1 199 ? 43.001 31.230 59.719 1.00 7.20 200 GLN A O 1
ATOM 1584 N N . LEU A 1 200 ? 42.612 33.501 59.626 1.00 6.67 201 LEU A N 1
ATOM 1585 C CA . LEU A 1 200 ? 43.097 33.796 60.977 1.00 7.27 201 LEU A CA 1
ATOM 1586 C C . LEU A 1 200 ? 42.182 34.718 61.730 1.00 7.68 201 LEU A C 1
ATOM 1587 O O . LEU A 1 200 ? 41.505 35.566 61.132 1.00 7.91 201 LEU A O 1
ATOM 1592 N N . LEU A 1 201 ? 42.177 34.571 63.054 1.00 6.77 202 LEU A N 1
ATOM 1593 C CA . LEU A 1 201 ? 41.528 35.556 63.933 1.00 7.52 202 LEU A CA 1
ATOM 1594 C C . LEU A 1 201 ? 42.587 36.013 64.907 1.00 7.71 202 LEU A C 1
ATOM 1595 O O . LEU A 1 201 ? 43.182 35.178 65.622 1.00 7.55 202 LEU A O 1
ATOM 1600 N N . MET A 1 202 ? 42.833 37.323 64.960 1.00 7.49 203 MET A N 1
ATOM 1601 C CA . MET A 1 202 ? 43.956 37.844 65.722 1.00 7.94 203 MET A CA 1
ATOM 1602 C C . MET A 1 202 ? 43.578 38.972 66.677 1.00 8.02 203 MET A C 1
ATOM 1603 O O . MET A 1 202 ? 42.594 39.670 66.470 1.00 7.66 203 MET A O 1
ATOM 1608 N N . TYR A 1 203 ? 44.379 39.122 67.725 1.00 7.27 204 TYR A N 1
ATOM 1609 C CA . TYR A 1 203 ? 44.186 40.150 68.741 1.00 7.62 204 TYR A CA 1
ATOM 1610 C C . TYR A 1 203 ? 45.550 40.851 68.937 1.00 7.26 204 TYR A C 1
ATOM 1611 O O . TYR A 1 203 ? 46.524 40.458 68.310 1.00 7.19 204 TYR A O 1
ATOM 1620 N N . PRO A 1 204 ? 45.624 41.930 69.744 1.00 7.39 205 PRO A N 1
ATOM 1621 C CA . PRO A 1 204 ? 46.902 42.670 69.832 1.00 7.54 205 PRO A CA 1
ATOM 1622 C C . PRO A 1 204 ? 47.985 41.810 70.507 1.00 7.77 205 PRO A C 1
ATOM 1623 O O . PRO A 1 204 ? 47.628 40.850 71.195 1.00 8.40 205 PRO A O 1
ATOM 1627 N N . TYR A 1 205 ? 49.270 42.121 70.337 1.00 8.73 206 TYR A N 1
ATOM 1628 C CA . TYR A 1 205 ? 49.756 43.263 69.545 1.00 8.46 206 TYR A CA 1
ATOM 1629 C C . TYR A 1 205 ? 50.335 42.818 68.224 1.00 8.78 206 TYR A C 1
ATOM 1630 O O . TYR A 1 205 ? 50.741 41.667 68.057 1.00 9.11 206 TYR A O 1
ATOM 1639 N N . GLY A 1 206 ? 50.381 43.750 67.283 1.00 8.39 207 GLY A N 1
ATOM 1640 C CA . GLY A 1 206 ? 51.168 43.555 66.089 1.00 8.46 207 GLY A CA 1
ATOM 1641 C C . GLY A 1 206 ? 52.573 44.078 66.220 1.00 8.59 207 GLY A C 1
ATOM 1642 O O . GLY A 1 206 ? 53.483 43.530 65.613 1.00 8.79 207 GLY A O 1
ATOM 1643 N N . TYR A 1 207 ? 52.772 45.115 67.031 1.00 8.82 208 TYR A N 1
ATOM 1644 C CA . TYR A 1 207 ? 54.052 45.817 66.993 1.00 9.75 208 TYR A CA 1
ATOM 1645 C C . TYR A 1 207 ? 55.094 45.337 67.991 1.00 9.60 208 TYR A C 1
ATOM 1646 O O . TYR A 1 207 ? 56.249 45.692 67.856 1.00 10.63 208 TYR A O 1
ATOM 1655 N N . LYS A 1 208 ? 54.679 44.564 68.989 1.00 10.38 209 LYS A N 1
ATOM 1656 C CA . LYS A 1 208 ? 55.595 44.082 70.021 1.00 10.54 209 LYS A CA 1
ATOM 1657 C C . LYS A 1 208 ? 55.185 42.708 70.522 1.00 10.58 209 LYS A C 1
ATOM 1658 O O . LYS A 1 208 ? 54.017 42.322 70.429 1.00 10.54 209 LYS A O 1
ATOM 1664 N N . THR A 1 209 ? 56.160 41.985 71.066 1.00 11.42 210 THR A N 1
ATOM 1665 C CA . THR A 1 209 ? 55.962 40.625 71.549 1.00 12.60 210 THR A CA 1
ATOM 1666 C C . THR A 1 209 ? 55.306 40.535 72.934 1.00 12.86 210 THR A C 1
ATOM 1667 O O . THR A 1 209 ? 54.760 39.493 73.282 1.00 14.30 210 THR A O 1
ATOM 1671 N N . GLU A 1 210 ? 55.340 41.629 73.700 1.00 13.33 211 GLU A N 1
ATOM 1672 C CA . GLU A 1 210 ? 54.716 41.702 75.023 1.00 13.85 211 GLU A CA 1
ATOM 1673 C C . GLU A 1 210 ? 53.262 41.263 74.922 1.00 13.34 211 GLU A C 1
ATOM 1674 O O . GLU A 1 210 ? 52.549 41.746 74.038 1.00 13.28 211 GLU A O 1
ATOM 1680 N N . PRO A 1 211 ? 52.817 40.346 75.798 1.00 13.65 212 PRO A N 1
ATOM 1681 C CA . PRO A 1 211 ? 51.403 39.978 75.777 1.00 13.28 212 PRO A CA 1
ATOM 1682 C C . PRO A 1 211 ? 50.461 41.113 76.128 1.00 12.35 212 PRO A C 1
ATOM 1683 O O . PRO A 1 211 ? 50.696 41.908 77.039 1.00 12.58 212 PRO A O 1
ATOM 1687 N N . VAL A 1 212 ? 49.386 41.207 75.371 1.00 11.35 213 VAL A N 1
ATOM 1688 C CA . VAL A 1 212 ? 48.350 42.163 75.710 1.00 10.63 213 VAL A CA 1
ATOM 1689 C C . VAL A 1 212 ? 47.779 41.818 77.102 1.00 11.16 213 VAL A C 1
ATOM 1690 O O . VAL A 1 212 ? 47.663 40.646 77.427 1.00 10.50 213 VAL A O 1
ATOM 1694 N N . PRO A 1 213 ? 47.431 42.822 77.923 1.00 11.31 214 PRO A N 1
ATOM 1695 C CA . PRO A 1 213 ? 46.928 42.525 79.286 1.00 11.38 214 PRO A CA 1
ATOM 1696 C C . PRO A 1 213 ? 45.751 41.551 79.368 1.00 11.55 214 PRO A C 1
ATOM 1697 O O . PRO A 1 213 ? 45.642 40.787 80.357 1.00 12.61 214 PRO A O 1
ATOM 1701 N N . ASP A 1 214 ? 44.886 41.574 78.352 1.00 10.01 215 ASP A N 1
ATOM 1702 C CA . ASP A 1 214 ? 43.731 40.672 78.283 1.00 9.57 215 ASP A CA 1
ATOM 1703 C C . ASP A 1 214 ? 43.996 39.442 77.410 1.00 9.37 215 ASP A C 1
ATOM 1704 O O . ASP A 1 214 ? 43.035 38.833 76.870 1.00 9.14 215 ASP A O 1
ATOM 1709 N N . GLN A 1 215 ? 45.262 39.043 77.300 1.00 8.69 216 GLN A N 1
ATOM 1710 C CA . GLN A 1 215 ? 45.639 37.970 76.368 1.00 9.04 216 GLN A CA 1
ATOM 1711 C C . GLN A 1 215 ? 44.799 36.715 76.545 1.00 9.20 216 GLN A C 1
ATOM 1712 O O . GLN A 1 215 ? 44.290 36.173 75.566 1.00 9.02 216 GLN A O 1
ATOM 1718 N N . ASP A 1 216 ? 44.682 36.238 77.776 1.00 8.99 217 ASP A N 1
ATOM 1719 C CA . ASP A 1 216 ? 44.042 34.949 77.992 1.00 8.82 217 ASP A CA 1
ATOM 1720 C C . ASP A 1 216 ? 42.562 34.985 77.652 1.00 8.87 217 ASP A C 1
ATOM 1721 O O . ASP A 1 216 ? 42.077 34.082 76.970 1.00 8.83 217 ASP A O 1
ATOM 1730 N N . GLU A 1 217 ? 41.859 36.042 78.073 1.00 8.73 218 GLU A N 1
ATOM 1731 C CA . GLU A 1 217 ? 40.449 36.196 77.718 1.00 8.46 218 GLU A CA 1
ATOM 1732 C C . GLU A 1 217 ? 40.271 36.282 76.206 1.00 8.65 218 GLU A C 1
ATOM 1733 O O . GLU A 1 217 ? 39.357 35.671 75.629 1.00 8.76 218 GLU A O 1
ATOM 1739 N N . LEU A 1 218 ? 41.136 37.056 75.562 1.00 8.51 219 LEU A N 1
ATOM 1740 C CA . LEU A 1 218 ? 41.018 37.236 74.131 1.00 8.00 219 LEU A CA 1
ATOM 1741 C C . LEU A 1 218 ? 41.340 35.946 73.363 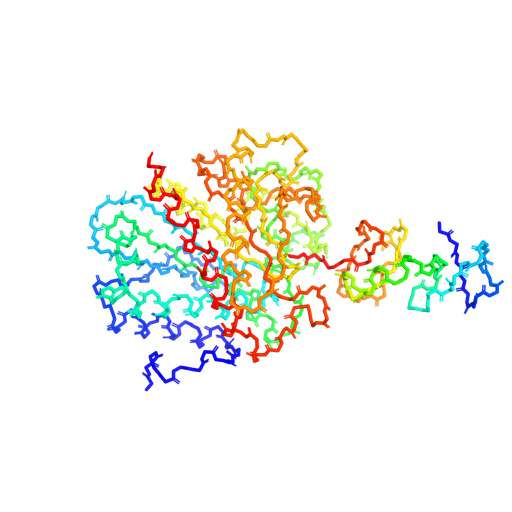1.00 8.50 219 LEU A C 1
ATOM 1742 O O . LEU A 1 218 ? 40.723 35.685 72.329 1.00 8.78 219 LEU A O 1
ATOM 1747 N N . ASP A 1 219 ? 42.289 35.147 73.873 1.00 8.61 220 ASP A N 1
ATOM 1748 C CA . ASP A 1 219 ? 42.651 33.896 73.245 1.00 8.95 220 ASP A CA 1
ATOM 1749 C C . ASP A 1 219 ? 41.527 32.884 73.437 1.00 8.27 220 ASP A C 1
ATOM 1750 O O . ASP A 1 219 ? 41.256 32.073 72.555 1.00 8.83 220 ASP A O 1
ATOM 1755 N N . GLN A 1 220 ? 40.875 32.939 74.602 1.00 8.28 221 GLN A N 1
ATOM 1756 C CA . GLN A 1 220 ? 39.752 32.058 74.915 1.00 8.40 221 GLN A CA 1
ATOM 1757 C C . GLN A 1 220 ? 38.575 32.385 73.989 1.00 8.20 221 GLN A C 1
ATOM 1758 O O . GLN A 1 220 ? 37.936 31.486 73.408 1.00 9.12 221 GLN A O 1
ATOM 1764 N N . LEU A 1 221 ? 38.304 33.675 73.836 1.00 8.25 222 LEU A N 1
ATOM 1765 C CA . LEU A 1 221 ? 37.227 34.121 72.957 1.00 8.09 222 LEU A CA 1
ATOM 1766 C C . LEU A 1 221 ? 37.538 33.764 71.494 1.00 7.93 222 LEU A C 1
ATOM 1767 O O . LEU A 1 221 ? 36.659 33.308 70.760 1.00 7.10 222 LEU A O 1
ATOM 1772 N N . SER A 1 222 ? 38.804 33.909 71.100 1.00 7.89 223 SER A N 1
ATOM 1773 C CA . SER A 1 222 ? 39.238 33.542 69.757 1.00 8.58 223 SER A CA 1
ATOM 1774 C C . SER A 1 222 ? 38.962 32.069 69.463 1.00 8.80 223 SER A C 1
ATOM 1775 O O . SER A 1 222 ? 38.437 31.735 68.399 1.00 8.13 223 SER A O 1
ATOM 1778 N N . LYS A 1 223 ? 39.300 31.189 70.400 1.00 9.27 224 LYS A N 1
ATOM 1779 C CA . LYS A 1 223 ? 39.046 29.772 70.185 1.00 9.47 224 LYS A CA 1
ATOM 1780 C C . LYS A 1 223 ? 37.544 29.519 70.032 1.00 9.24 224 LYS A C 1
ATOM 1781 O O . LYS A 1 223 ? 37.111 28.787 69.134 1.00 10.24 224 LYS A O 1
ATOM 1787 N N . ALA A 1 224 ? 36.736 30.158 70.871 1.00 9.17 225 ALA A N 1
ATOM 1788 C CA . ALA A 1 224 ? 35.283 29.934 70.775 1.00 9.21 225 ALA A CA 1
ATOM 1789 C C . ALA A 1 224 ? 34.777 30.412 69.413 1.00 9.16 225 ALA A C 1
ATOM 1790 O O . ALA A 1 224 ? 34.009 29.707 68.747 1.00 7.78 225 ALA A O 1
ATOM 1792 N N . ALA A 1 225 ? 35.277 31.577 68.990 1.00 8.86 226 ALA A N 1
ATOM 1793 C CA . ALA A 1 225 ? 34.866 32.180 67.716 1.00 8.88 226 ALA A CA 1
ATOM 1794 C C . ALA A 1 225 ? 35.234 31.340 66.483 1.00 8.63 226 ALA A C 1
ATOM 1795 O O . ALA A 1 225 ? 34.405 31.170 65.594 1.00 8.94 226 ALA A O 1
ATOM 1797 N N . VAL A 1 226 ? 36.457 30.817 66.428 1.00 8.39 227 VAL A N 1
ATOM 1798 C CA . VAL A 1 226 ? 36.888 30.021 65.264 1.00 8.51 227 VAL A CA 1
ATOM 1799 C C . VAL A 1 226 ? 36.189 28.660 65.251 1.00 9.04 227 VAL A C 1
ATOM 1800 O O . VAL A 1 226 ? 35.947 28.097 64.182 1.00 8.21 227 VAL A O 1
ATOM 1804 N N . THR A 1 227 ? 35.841 28.158 66.441 1.00 9.04 228 THR A N 1
ATOM 1805 C CA . THR A 1 227 ? 35.070 26.924 66.556 1.00 9.72 228 THR A CA 1
ATOM 1806 C C . THR A 1 227 ? 33.674 27.124 65.975 1.00 9.32 228 THR A C 1
ATOM 1807 O O . THR A 1 227 ? 33.209 26.307 65.167 1.00 9.66 228 THR A O 1
ATOM 1811 N N . ALA A 1 228 ? 33.030 28.229 66.341 1.00 9.48 229 ALA A N 1
ATOM 1812 C CA . ALA A 1 228 ? 31.727 28.558 65.751 1.00 9.38 229 ALA A CA 1
ATOM 1813 C C . ALA A 1 228 ? 31.822 28.697 64.230 1.00 9.40 229 ALA A C 1
ATOM 1814 O O . ALA A 1 228 ? 30.988 28.152 63.490 1.00 9.35 229 ALA A O 1
ATOM 1816 N N . LEU A 1 229 ? 32.830 29.432 63.761 1.00 8.78 230 LEU A N 1
ATOM 1817 C CA . LEU A 1 229 ? 33.037 29.602 62.318 1.00 8.34 230 LEU A CA 1
ATOM 1818 C C . LEU A 1 229 ? 33.128 28.252 61.605 1.00 8.99 230 LEU A C 1
ATOM 1819 O O . LEU A 1 229 ? 32.476 28.034 60.591 1.00 9.09 230 LEU A O 1
ATOM 1824 N N . ALA A 1 230 ? 33.940 27.357 62.157 1.00 8.98 231 ALA A N 1
ATOM 1825 C CA . ALA A 1 230 ? 34.199 26.042 61.575 1.00 9.12 231 ALA A CA 1
ATOM 1826 C C . ALA A 1 230 ? 32.967 25.157 61.515 1.00 9.53 231 ALA A C 1
ATOM 1827 O O . ALA A 1 230 ? 32.925 24.238 60.714 1.00 10.76 231 ALA A O 1
ATOM 1829 N N . SER A 1 231 ? 31.971 25.435 62.338 1.00 10.35 232 SER A N 1
ATOM 1830 C CA . SER A 1 231 ? 30.809 24.530 62.424 1.00 11.80 232 SER A CA 1
ATOM 1831 C C . SER A 1 231 ? 30.040 24.383 61.097 1.00 12.42 232 SER A C 1
ATOM 1832 O O . SER A 1 231 ? 29.368 23.372 60.864 1.00 12.45 232 SER A O 1
ATOM 1835 N N . LEU A 1 232 ? 30.107 25.403 60.246 1.00 11.86 233 LEU A N 1
ATOM 1836 C CA . LEU A 1 232 ? 29.271 25.465 59.064 1.00 12.52 233 LEU A CA 1
ATOM 1837 C C . LEU A 1 232 ? 29.826 24.622 57.905 1.00 12.26 233 LEU A C 1
ATOM 1838 O O . LEU A 1 232 ? 29.122 23.756 57.356 1.00 13.96 233 LEU A O 1
ATOM 1843 N N . TYR A 1 233 ? 31.087 24.863 57.545 1.00 11.56 234 TYR A N 1
ATOM 1844 C CA . TYR A 1 233 ? 31.705 24.191 56.410 1.00 10.04 234 TYR A CA 1
ATOM 1845 C C . TYR A 1 233 ? 33.032 23.542 56.759 1.00 10.17 234 TYR A C 1
ATOM 1846 O O . TYR A 1 233 ? 33.674 22.979 55.892 1.00 10.30 234 TYR A O 1
ATOM 1855 N N . GLY A 1 234 ? 33.422 23.604 58.024 1.00 9.70 235 GLY A N 1
ATOM 1856 C CA . GLY A 1 234 ? 34.707 23.037 58.447 1.00 10.17 235 GLY A CA 1
ATOM 1857 C C . GLY A 1 234 ? 35.942 23.870 58.145 1.00 10.10 235 GLY A C 1
ATOM 1858 O O . GLY A 1 234 ? 37.076 23.369 58.221 1.00 10.70 235 GLY A O 1
ATOM 1859 N N . THR A 1 235 ? 35.739 25.146 57.821 1.00 9.19 236 THR A N 1
ATOM 1860 C CA . THR A 1 235 ? 36.859 26.031 57.512 1.00 8.81 236 THR A CA 1
ATOM 1861 C C . THR A 1 235 ? 37.719 26.226 58.755 1.00 9.11 236 THR A C 1
ATOM 1862 O O . THR A 1 235 ? 37.211 26.593 59.814 1.00 10.01 236 THR A O 1
ATOM 1866 N N . LYS A 1 236 ? 39.017 25.961 58.607 1.00 9.56 237 LYS A N 1
ATOM 1867 C CA . LYS A 1 236 ? 39.948 26.011 59.732 1.00 10.22 237 LYS A CA 1
ATOM 1868 C C . LYS A 1 236 ? 40.612 27.384 59.850 1.00 9.89 237 LYS A C 1
ATOM 1869 O O . LYS A 1 236 ? 41.312 27.800 58.934 1.00 10.09 237 LYS A O 1
ATOM 1875 N N . PHE A 1 237 ? 40.373 28.075 60.966 1.00 9.19 238 PHE A N 1
ATOM 1876 C CA . PHE A 1 237 ? 41.096 29.308 61.287 1.00 9.67 238 PHE A CA 1
ATOM 1877 C C . PHE A 1 237 ? 42.064 29.054 62.434 1.00 9.85 238 PHE A C 1
ATOM 1878 O O . PHE A 1 237 ? 41.695 28.418 63.419 1.00 12.52 238 PHE A O 1
ATOM 1886 N N . ASN A 1 238 ? 43.283 29.572 62.330 1.00 9.75 239 ASN A N 1
ATOM 1887 C CA . ASN A 1 238 ? 44.150 29.655 63.495 1.00 10.34 239 ASN A CA 1
ATOM 1888 C C . ASN A 1 238 ? 43.994 31.021 64.165 1.00 9.69 239 ASN A C 1
ATOM 1889 O O . ASN A 1 238 ? 43.357 31.919 63.609 1.00 9.30 239 ASN A O 1
ATOM 1894 N N . TYR A 1 239 ? 44.560 31.185 65.353 1.00 9.44 240 TYR A N 1
ATOM 1895 C CA . TYR A 1 239 ? 44.361 32.425 66.102 1.00 9.09 240 TYR A CA 1
ATOM 1896 C C . TYR A 1 239 ? 45.543 32.711 67.012 1.00 9.00 240 TYR A C 1
ATOM 1897 O O . TYR A 1 239 ? 46.318 31.800 67.360 1.00 9.20 240 TYR A O 1
ATOM 1906 N N . GLY A 1 240 ? 45.671 33.978 67.398 1.00 8.09 241 GLY A N 1
ATOM 1907 C CA . GLY A 1 240 ? 46.779 34.437 68.221 1.00 7.58 241 GLY A CA 1
ATOM 1908 C C . GLY A 1 240 ? 46.961 35.927 68.057 1.00 8.29 241 GLY A C 1
ATOM 1909 O O . GLY A 1 240 ? 46.150 36.603 67.401 1.00 7.37 241 GLY A O 1
ATOM 1910 N N . SER A 1 241 ? 48.013 36.444 68.664 1.00 8.85 242 SER A N 1
ATOM 1911 C CA . SER A 1 241 ? 48.356 37.845 68.457 1.00 8.99 242 SER A CA 1
ATOM 1912 C C . SER A 1 241 ? 48.773 38.058 67.001 1.00 8.87 242 SER A C 1
ATOM 1913 O O . SER A 1 241 ? 49.209 37.120 66.316 1.00 9.19 242 SER A O 1
ATOM 1916 N N . ILE A 1 242 ? 48.662 39.292 66.524 1.00 8.23 243 ILE A N 1
ATOM 1917 C CA . ILE A 1 242 ? 49.080 39.587 65.147 1.00 8.19 243 ILE A CA 1
ATOM 1918 C C . ILE A 1 242 ? 50.550 39.193 64.990 1.00 8.52 243 ILE A C 1
ATOM 1919 O O . ILE A 1 242 ? 50.910 38.516 64.021 1.00 8.43 243 ILE A O 1
ATOM 1924 N N . ILE A 1 243 ? 51.392 39.595 65.947 1.00 8.44 244 ILE A N 1
ATOM 1925 C CA . ILE A 1 243 ? 52.828 39.366 65.809 1.00 8.89 244 ILE A CA 1
ATOM 1926 C C . ILE A 1 243 ? 53.202 37.892 65.732 1.00 9.36 244 ILE A C 1
ATOM 1927 O O . ILE A 1 243 ? 54.132 37.535 64.985 1.00 9.76 244 ILE A O 1
ATOM 1932 N N . LYS A 1 244 ? 52.487 37.048 66.481 1.00 9.47 245 LYS A N 1
ATOM 1933 C CA . LYS A 1 244 ? 52.758 35.606 66.476 1.00 10.25 245 LYS A CA 1
ATOM 1934 C C . LYS A 1 244 ? 52.157 34.942 65.245 1.00 10.69 245 LYS A C 1
ATOM 1935 O O . LYS A 1 244 ? 52.803 34.103 64.628 1.00 11.32 245 LYS A O 1
ATOM 1941 N N . ALA A 1 245 ? 50.934 35.330 64.877 1.00 9.80 246 ALA A N 1
ATOM 1942 C CA . ALA A 1 245 ? 50.166 34.600 63.835 1.00 9.84 246 ALA A CA 1
ATOM 1943 C C . ALA A 1 245 ? 50.589 34.965 62.408 1.00 10.06 246 ALA A C 1
ATOM 1944 O O . ALA A 1 245 ? 50.608 34.101 61.512 1.00 10.28 246 ALA A O 1
ATOM 1946 N N . ILE A 1 246 ? 50.918 36.239 62.190 1.00 8.87 247 ILE A N 1
ATOM 1947 C CA . ILE A 1 246 ? 51.377 36.645 60.867 1.00 9.69 247 ILE A CA 1
ATOM 1948 C C . ILE A 1 246 ? 52.809 37.146 60.851 1.00 9.93 247 ILE A C 1
ATOM 1949 O O . ILE A 1 246 ? 53.716 36.441 60.378 1.00 10.96 247 ILE A O 1
ATOM 1954 N N . TYR A 1 247 ? 53.007 38.358 61.363 1.00 9.30 248 TYR A N 1
ATOM 1955 C CA . TYR A 1 247 ? 54.301 39.026 61.355 1.00 9.11 248 TYR A CA 1
ATOM 1956 C C . TYR A 1 247 ? 54.171 40.315 62.152 1.00 9.44 248 TYR A C 1
ATOM 1957 O O . TYR A 1 247 ? 53.048 40.774 62.452 1.00 8.45 248 TYR A O 1
ATOM 1966 N N . GLN A 1 248 ? 55.317 40.890 62.501 1.00 9.63 249 GLN A N 1
ATOM 1967 C CA . GLN A 1 248 ? 55.347 42.197 63.159 1.00 8.83 249 GLN A CA 1
ATOM 1968 C C . GLN A 1 248 ? 54.783 43.269 62.226 1.00 8.92 249 GLN A C 1
ATOM 1969 O O . GLN A 1 248 ? 55.168 43.363 61.064 1.00 9.80 249 GLN A O 1
ATOM 1975 N N . ALA A 1 249 ? 53.864 44.065 62.758 1.00 8.46 250 ALA A N 1
ATOM 1976 C CA . ALA A 1 249 ? 53.169 45.079 62.000 1.00 8.00 250 ALA A CA 1
ATOM 1977 C C . ALA A 1 249 ? 52.939 46.214 62.976 1.00 8.26 250 ALA A C 1
ATOM 1978 O O . ALA A 1 249 ? 52.313 46.011 64.018 1.00 9.13 250 ALA A O 1
ATOM 1980 N N . SER A 1 250 ? 53.502 4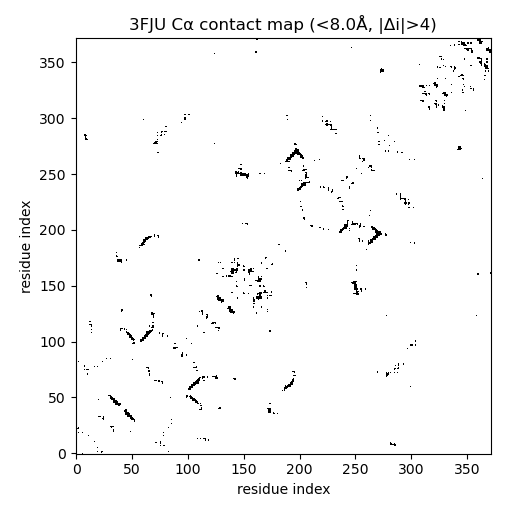7.386 62.683 1.00 7.92 251 SER A N 1
ATOM 1981 C CA . SER A 1 250 ? 53.366 48.548 63.575 1.00 7.96 251 SER A CA 1
ATOM 1982 C C . SER A 1 250 ? 52.343 49.549 63.029 1.00 8.33 251 SER A C 1
ATOM 1983 O O . SER A 1 250 ? 52.165 49.659 61.807 1.00 8.53 251 SER A O 1
ATOM 1986 N N . GLY A 1 251 ? 51.669 50.286 63.915 1.00 7.56 252 GLY A N 1
ATOM 1987 C CA . GLY A 1 251 ? 50.692 51.290 63.471 1.00 8.61 252 GLY A CA 1
ATOM 1988 C C . GLY A 1 251 ? 49.445 50.622 62.921 1.00 8.43 252 GLY A C 1
ATOM 1989 O O . GLY A 1 251 ? 48.764 51.185 62.073 1.00 8.14 252 GLY A O 1
ATOM 1990 N N . SER A 1 252 ? 49.126 49.432 63.423 1.00 8.77 253 SER A N 1
ATOM 1991 C CA . SER A 1 252 ? 47.967 48.698 62.934 1.00 8.87 253 SER A CA 1
ATOM 1992 C C . SER A 1 252 ? 46.700 49.089 63.691 1.00 8.69 253 SER A C 1
ATOM 1993 O O . SER A 1 252 ? 46.773 49.574 64.823 1.00 9.26 253 SER A O 1
ATOM 1996 N N . THR A 1 253 ? 45.553 48.866 63.066 1.00 8.05 254 THR A N 1
ATOM 1997 C CA . THR A 1 253 ? 44.283 49.370 63.603 1.00 7.04 254 THR A CA 1
ATOM 1998 C C . THR A 1 253 ? 43.964 48.884 65.014 1.00 6.83 254 THR A C 1
ATOM 1999 O O . THR A 1 253 ? 43.675 49.689 65.905 1.00 6.30 254 THR A O 1
ATOM 2003 N N . ILE A 1 254 ? 43.977 47.570 65.217 1.00 6.79 255 ILE A N 1
ATOM 2004 C CA . ILE A 1 254 ? 43.536 47.050 66.515 1.00 7.11 255 ILE A CA 1
ATOM 2005 C C . ILE A 1 254 ? 44.512 47.331 67.661 1.00 7.39 255 ILE A C 1
ATOM 2006 O O . ILE A 1 254 ? 44.096 47.356 68.804 1.00 6.74 255 ILE A O 1
ATOM 2011 N N . ASP A 1 255 ? 45.793 47.553 67.377 1.00 8.00 256 ASP A N 1
ATOM 2012 C CA . ASP A 1 255 ? 46.670 48.050 68.444 1.00 8.66 256 ASP A CA 1
ATOM 2013 C C . ASP A 1 255 ? 46.237 49.448 68.908 1.00 8.25 256 ASP A C 1
ATOM 2014 O O . ASP A 1 255 ? 46.259 49.749 70.113 1.00 8.30 256 ASP A O 1
ATOM 2019 N N . TRP A 1 256 ? 45.846 50.300 67.965 1.00 7.63 257 TRP A N 1
ATOM 2020 C CA . TRP A 1 256 ? 45.318 51.603 68.329 1.00 8.05 257 TRP A CA 1
ATOM 2021 C C . TRP A 1 256 ? 43.964 51.506 69.041 1.00 7.92 257 TRP A C 1
ATOM 2022 O O . TRP A 1 256 ? 43.783 52.123 70.087 1.00 8.11 257 TRP A O 1
ATOM 2033 N N . THR A 1 257 ? 43.018 50.729 68.516 1.00 7.25 258 THR A N 1
ATOM 2034 C CA . THR A 1 257 ? 41.711 50.650 69.185 1.00 7.96 258 THR A CA 1
ATOM 2035 C C . THR A 1 257 ? 41.835 50.082 70.616 1.00 8.15 258 THR A C 1
ATOM 2036 O O . THR A 1 257 ? 41.158 50.552 71.550 1.00 7.42 258 THR A O 1
ATOM 2040 N N . TYR A 1 258 ? 42.720 49.105 70.784 1.00 7.27 259 TYR A N 1
ATOM 2041 C CA . TYR A 1 258 ? 42.964 48.543 72.104 1.00 7.94 259 TYR A CA 1
ATOM 2042 C C . TYR A 1 258 ? 43.507 49.609 73.048 1.00 8.70 259 TYR A C 1
ATOM 2043 O O . TYR A 1 258 ? 43.112 49.669 74.208 1.00 9.41 259 TYR A O 1
ATOM 2052 N N . SER A 1 259 ? 44.359 50.482 72.527 1.00 8.78 260 SER A N 1
ATOM 2053 C CA . SER A 1 259 ? 44.929 51.584 73.332 1.00 9.56 260 SER A CA 1
ATOM 2054 C C . SER A 1 259 ? 43.875 52.625 73.735 1.00 9.96 260 SER A C 1
ATOM 2055 O O . SER A 1 259 ? 44.115 53.431 74.650 1.00 10.06 260 SER A O 1
ATOM 2058 N N . GLN A 1 260 ? 42.720 52.614 73.056 1.00 9.70 261 GLN A N 1
ATOM 2059 C CA . GLN A 1 260 ? 41.580 53.499 73.411 1.00 9.94 261 GLN A CA 1
ATOM 2060 C C . GLN A 1 260 ? 40.671 52.839 74.446 1.00 9.46 261 GLN A C 1
ATOM 2061 O O . GLN A 1 260 ? 39.602 53.346 74.769 1.00 9.98 261 GLN A O 1
ATOM 2067 N N . GLY A 1 261 ? 41.118 51.700 74.967 1.00 9.21 262 GLY A N 1
ATOM 2068 C CA . GLY A 1 261 ? 40.340 50.956 75.962 1.00 8.92 262 GLY A CA 1
ATOM 2069 C C . GLY A 1 261 ? 39.283 50.037 75.398 1.00 9.33 262 GLY A C 1
ATOM 2070 O O . GLY A 1 261 ? 38.413 49.560 76.146 1.00 9.27 262 GLY A O 1
ATOM 2071 N N . ILE A 1 262 ? 39.345 49.795 74.085 1.00 8.23 263 ILE A N 1
ATOM 2072 C CA . ILE A 1 262 ? 38.410 48.869 73.440 1.00 7.84 263 ILE A CA 1
ATOM 2073 C C . ILE A 1 262 ? 39.000 47.472 73.580 1.00 7.93 263 ILE A C 1
ATOM 2074 O O . ILE A 1 262 ? 39.896 47.090 72.845 1.00 8.23 263 ILE A O 1
ATOM 2079 N N . LYS A 1 263 ? 38.499 46.722 74.555 1.00 8.01 264 LYS A N 1
ATOM 2080 C CA . LYS A 1 263 ? 39.110 45.463 74.940 1.00 8.39 264 LYS A CA 1
ATOM 2081 C C . LYS A 1 263 ? 39.011 44.421 73.828 1.00 8.31 264 LYS A C 1
ATOM 2082 O O . LYS A 1 263 ? 39.988 43.726 73.509 1.00 7.43 264 LYS A O 1
ATOM 2088 N N . TYR A 1 264 ? 37.822 44.314 73.248 1.00 8.32 265 TYR A N 1
ATOM 2089 C CA . TYR A 1 264 ? 37.568 43.279 72.236 1.00 8.05 265 TYR A CA 1
ATOM 2090 C C . TYR A 1 264 ? 37.931 43.783 70.836 1.00 7.79 265 TYR A C 1
ATOM 2091 O O . TYR A 1 264 ? 37.064 43.992 69.978 1.00 8.31 265 TYR A O 1
ATOM 2100 N N . SER A 1 265 ? 39.237 43.987 70.658 1.00 7.80 266 SER A N 1
ATOM 2101 C CA . SER A 1 265 ? 39.826 44.484 69.409 1.00 7.35 266 SER A CA 1
ATOM 2102 C C . SER A 1 265 ? 40.397 43.309 68.651 1.00 7.60 266 SER A C 1
ATOM 2103 O O . SER A 1 265 ? 41.366 42.670 69.103 1.00 8.01 266 SER A O 1
ATOM 2106 N N . PHE A 1 266 ? 39.795 43.016 67.500 1.00 7.26 267 PHE A N 1
ATOM 2107 C CA . PHE A 1 266 ? 40.119 41.805 66.746 1.00 6.76 267 PHE A CA 1
ATOM 2108 C C . PHE A 1 266 ? 40.322 42.106 65.272 1.00 7.32 267 PHE A C 1
ATOM 2109 O O . PHE A 1 266 ? 39.654 42.974 64.709 1.00 6.81 267 PHE A O 1
ATOM 2117 N N . THR A 1 267 ? 41.243 41.388 64.640 1.00 6.82 268 THR A N 1
ATOM 2118 C CA . THR A 1 267 ? 41.316 41.486 63.188 1.00 7.54 268 THR A CA 1
ATOM 2119 C C . THR A 1 267 ? 41.195 40.091 62.555 1.00 7.60 268 THR A C 1
ATOM 2120 O O . THR A 1 267 ? 41.831 39.153 63.019 1.00 8.36 268 THR A O 1
ATOM 2127 N N . PHE A 1 268 ? 40.361 39.974 61.525 1.00 7.50 269 PHE A N 1
ATOM 2128 C CA . PHE A 1 268 ? 40.176 38.710 60.809 1.00 7.00 269 PHE A CA 1
ATOM 2129 C C . PHE A 1 268 ? 40.981 38.714 59.528 1.00 7.62 269 PHE A C 1
ATOM 2130 O O . PHE A 1 268 ? 41.145 39.764 58.906 1.00 7.21 269 PHE A O 1
ATOM 2138 N N . GLU A 1 269 ? 41.471 37.539 59.132 1.00 6.96 270 GLU A N 1
ATOM 2139 C CA . GLU A 1 269 ? 41.867 37.268 57.738 1.00 7.11 270 GLU A CA 1
ATOM 2140 C C . GLU A 1 269 ? 40.931 36.166 57.242 1.00 7.49 270 GLU A C 1
ATOM 2141 O O . GLU A 1 269 ? 40.980 35.025 57.729 1.00 8.00 270 GLU A O 1
ATOM 2147 N N . LEU A 1 270 ? 40.094 36.506 56.269 1.00 6.63 271 LEU A N 1
ATOM 2148 C CA . LEU A 1 270 ? 39.087 35.556 55.754 1.00 6.73 271 LEU A CA 1
ATOM 2149 C C . LEU A 1 270 ? 39.718 34.574 54.764 1.00 6.93 271 LEU A C 1
ATOM 2150 O O . LEU A 1 270 ? 40.950 34.509 54.622 1.00 6.88 271 LEU A O 1
ATOM 2155 N N . ARG A 1 271 ? 38.877 33.780 54.123 1.00 6.89 272 ARG A N 1
ATOM 2156 C CA . ARG A 1 271 ? 39.324 32.806 53.111 1.00 6.69 272 ARG A CA 1
ATOM 2157 C C . ARG A 1 271 ? 40.160 33.447 51.991 1.00 7.11 272 ARG A C 1
ATOM 2158 O O . ARG A 1 271 ? 39.965 34.613 51.684 1.00 6.65 272 ARG A O 1
ATOM 2166 N N . ASP A 1 272 ? 41.050 32.700 51.334 1.00 7.77 273 ASP A N 1
ATOM 2167 C CA . ASP A 1 272 ? 41.366 31.304 51.654 1.00 8.18 273 ASP A CA 1
ATOM 2168 C C . ASP A 1 272 ? 42.761 31.236 52.297 1.00 8.96 273 ASP A C 1
ATOM 2169 O O . ASP A 1 272 ? 43.123 32.131 53.054 1.00 7.95 273 ASP A O 1
ATOM 2174 N N . THR A 1 273 ? 43.519 30.173 52.041 1.00 8.76 274 THR A N 1
ATOM 2175 C CA . THR A 1 273 ? 44.901 30.124 52.536 1.00 9.40 274 THR A CA 1
ATOM 2176 C C . THR A 1 273 ? 45.940 30.377 51.453 1.00 9.59 274 THR A C 1
ATOM 2177 O O . THR A 1 273 ? 47.150 30.232 51.696 1.00 9.59 274 THR A O 1
ATOM 2181 N N . GLY A 1 274 ? 45.484 30.768 50.269 1.00 9.18 275 GLY A N 1
ATOM 2182 C CA . GLY A 1 274 ? 46.401 31.154 49.202 1.00 9.12 275 GLY A CA 1
ATOM 2183 C C . GLY A 1 274 ? 46.135 30.545 47.858 1.00 8.67 275 GLY A C 1
ATOM 2184 O O . GLY A 1 274 ? 46.710 30.989 46.865 1.00 8.91 275 GLY A O 1
ATOM 2185 N N . ARG A 1 275 ? 45.243 29.555 47.794 1.00 8.89 276 ARG A N 1
ATOM 2186 C CA . ARG A 1 275 ? 44.974 28.928 46.501 1.00 9.47 276 ARG A CA 1
ATOM 2187 C C . ARG A 1 275 ? 44.511 29.976 45.493 1.00 9.96 276 ARG A C 1
ATOM 2188 O O . ARG A 1 275 ? 45.043 30.043 44.372 1.00 10.64 276 ARG A O 1
ATOM 2196 N N . TYR A 1 276 ? 43.529 30.783 45.901 1.00 9.40 277 TYR A N 1
ATOM 2197 C CA . TYR A 1 276 ? 43.080 31.948 45.123 1.00 9.06 277 TYR A CA 1
ATOM 2198 C C . TYR A 1 276 ? 43.547 33.265 45.750 1.00 8.75 277 TYR A C 1
ATOM 2199 O O . TYR A 1 276 ? 43.698 34.274 45.057 1.00 9.11 277 TYR A O 1
ATOM 2208 N N . GLY A 1 277 ? 43.793 33.265 47.060 1.00 8.32 278 GLY A N 1
ATOM 2209 C CA . GLY A 1 277 ? 44.313 34.468 47.712 1.00 8.26 278 GLY A CA 1
ATOM 2210 C C . GLY A 1 277 ? 43.336 35.631 47.624 1.00 8.19 278 GLY A C 1
ATOM 2211 O O . GLY A 1 277 ? 42.190 35.494 48.009 1.00 8.04 278 GLY A O 1
ATOM 2212 N N . PHE A 1 278 ? 43.781 36.780 47.116 1.00 7.68 279 PHE A N 1
ATOM 2213 C CA . PHE A 1 278 ? 42.872 37.943 47.010 1.00 7.51 279 PHE A CA 1
ATOM 2214 C C . PHE A 1 278 ? 41.785 37.781 45.944 1.00 8.13 279 PHE A C 1
ATOM 2215 O O . PHE A 1 278 ? 40.741 38.440 46.005 1.00 7.43 279 PHE A O 1
ATOM 2223 N N . LEU A 1 279 ? 42.031 36.888 44.990 1.00 7.84 280 LEU A N 1
ATOM 2224 C CA . LEU A 1 279 ? 41.110 36.655 43.871 1.00 8.69 280 LEU A CA 1
ATOM 2225 C C . LEU A 1 279 ? 40.157 35.500 44.168 1.00 8.54 280 LEU A C 1
ATOM 2226 O O . LEU A 1 279 ? 40.034 34.560 43.366 1.00 9.74 280 LEU A O 1
ATOM 2231 N N . LEU A 1 280 ? 39.514 35.548 45.335 1.00 8.38 281 LEU A N 1
ATOM 2232 C CA . LEU A 1 280 ? 38.632 34.461 45.765 1.00 7.46 281 LEU A CA 1
ATOM 2233 C C . LEU A 1 280 ? 37.428 34.398 44.845 1.00 7.75 281 LEU A C 1
ATOM 2234 O O . LEU A 1 280 ? 36.834 35.427 44.566 1.00 7.49 281 LEU A O 1
ATOM 2239 N N . PRO A 1 281 ? 37.069 33.197 44.361 1.00 8.27 282 PRO A N 1
ATOM 2240 C CA . PRO A 1 281 ? 35.911 33.076 43.477 1.00 8.82 282 PRO A CA 1
ATOM 2241 C C . PRO A 1 281 ? 34.650 33.625 44.127 1.00 9.36 282 PRO A C 1
ATOM 2242 O O . PRO A 1 281 ? 34.429 33.422 45.328 1.00 9.03 282 PRO A O 1
ATOM 2246 N N . ALA A 1 282 ? 33.833 34.310 43.324 1.00 8.93 283 ALA A N 1
ATOM 2247 C CA . ALA A 1 282 ? 32.575 34.873 43.805 1.00 9.25 283 ALA A CA 1
ATOM 2248 C C . ALA A 1 282 ? 31.636 33.827 44.436 1.00 9.11 283 ALA A C 1
ATOM 2249 O O . ALA A 1 282 ? 30.838 34.168 45.307 1.00 9.08 283 ALA A O 1
ATOM 2251 N N . SER A 1 283 ? 31.733 32.559 44.014 1.00 8.56 284 SER A N 1
ATOM 2252 C CA . SER A 1 283 ? 30.889 31.524 44.601 1.00 8.73 284 SER A CA 1
ATOM 2253 C C . SER A 1 283 ? 31.230 31.259 46.066 1.00 8.51 284 SER A C 1
ATOM 2254 O O . SER A 1 283 ? 30.486 30.566 46.753 1.00 9.49 284 SER A O 1
ATOM 2257 N N . GLN A 1 284 ? 32.346 31.818 46.541 1.00 7.98 285 GLN A N 1
ATOM 2258 C CA . GLN A 1 284 ? 32.722 31.679 47.958 1.00 8.38 285 GLN A CA 1
ATOM 2259 C C . GLN A 1 284 ? 32.332 32.880 48.827 1.00 7.89 285 GLN A C 1
ATOM 2260 O O . GLN A 1 284 ? 32.502 32.839 50.044 1.00 7.27 285 GLN A O 1
ATOM 2266 N N . ILE A 1 285 ? 31.785 33.941 48.222 1.00 7.91 286 ILE A N 1
ATOM 2267 C CA . ILE A 1 285 ? 31.422 35.123 48.999 1.00 7.65 286 ILE A CA 1
ATOM 2268 C C . ILE A 1 285 ? 30.426 34.751 50.115 1.00 8.14 286 ILE A C 1
ATOM 2269 O O . ILE A 1 285 ? 30.645 35.033 51.296 1.00 7.75 286 ILE A O 1
ATOM 2274 N N . ILE A 1 286 ? 29.324 34.110 49.729 1.00 7.65 287 ILE A N 1
ATOM 2275 C CA . ILE A 1 286 ? 28.243 33.874 50.685 1.00 8.70 287 ILE A CA 1
ATOM 2276 C C . ILE A 1 286 ? 28.663 32.871 51.776 1.00 8.61 287 ILE A C 1
ATOM 2277 O O . ILE A 1 286 ? 28.453 33.138 52.964 1.00 9.02 287 ILE A O 1
ATOM 2282 N N . PRO A 1 287 ? 29.284 31.739 51.393 1.00 8.80 288 PRO A N 1
ATOM 2283 C CA . PRO A 1 287 ? 29.804 30.866 52.444 1.00 9.11 288 PRO A CA 1
ATOM 2284 C C . PRO A 1 287 ? 30.808 31.564 53.365 1.00 8.72 288 PRO A C 1
ATOM 2285 O O . PRO A 1 287 ? 30.750 31.383 54.583 1.00 8.87 288 PRO A O 1
ATOM 2289 N N . THR A 1 288 ? 31.700 32.378 52.796 1.00 8.08 289 THR A N 1
ATOM 2290 C CA . THR A 1 288 ? 32.654 33.120 53.614 1.00 8.19 289 THR A CA 1
ATOM 2291 C C . THR A 1 288 ? 31.912 34.030 54.595 1.00 7.65 289 THR A C 1
ATOM 2292 O O . THR A 1 288 ? 32.201 34.060 55.786 1.00 7.34 289 THR A O 1
ATOM 2296 N N . ALA A 1 289 ? 30.952 34.784 54.086 1.00 8.00 290 ALA A N 1
ATOM 2297 C CA . ALA A 1 289 ? 30.216 35.703 54.946 1.00 8.09 290 ALA A CA 1
ATOM 2298 C C . ALA A 1 289 ? 29.436 34.940 56.022 1.00 8.37 290 ALA A C 1
ATOM 2299 O O . ALA A 1 289 ? 29.436 35.332 57.186 1.00 7.92 290 ALA A O 1
ATOM 2301 N N . LYS A 1 290 ? 28.794 33.836 55.635 1.00 8.65 291 LYS A N 1
ATOM 2302 C CA . LYS A 1 290 ? 28.032 33.051 56.611 1.00 8.99 291 LYS A CA 1
ATOM 2303 C C . LYS A 1 290 ? 28.864 32.549 57.791 1.00 8.83 291 LYS A C 1
ATOM 2304 O O . LYS A 1 290 ? 28.458 32.719 58.943 1.00 8.13 291 LYS A O 1
ATOM 2310 N N . GLU A 1 291 ? 30.007 31.922 57.501 1.00 8.42 292 GLU A N 1
ATOM 2311 C CA . GLU A 1 291 ? 30.850 31.359 58.553 1.00 8.69 292 GLU A CA 1
ATOM 2312 C C . GLU A 1 291 ? 31.458 32.480 59.393 1.00 7.78 292 GLU A C 1
ATOM 2313 O O . GLU A 1 291 ? 31.539 32.375 60.622 1.00 8.22 292 GLU A O 1
ATOM 2319 N N . THR A 1 292 ? 31.838 33.583 58.748 1.00 7.70 293 THR A N 1
ATOM 2320 C CA . THR A 1 292 ? 32.416 34.706 59.485 1.00 6.91 293 THR A CA 1
ATOM 2321 C C . THR A 1 292 ? 31.403 35.326 60.431 1.00 7.54 293 THR A C 1
ATOM 2322 O O . THR A 1 292 ? 31.749 35.687 61.556 1.00 6.55 293 THR A O 1
ATOM 2326 N N . TRP A 1 293 ? 30.151 35.404 59.983 1.00 7.55 294 TRP A N 1
ATOM 2327 C CA . TRP A 1 293 ? 29.092 35.937 60.812 1.00 8.38 294 TRP A CA 1
ATOM 2328 C C . TRP A 1 293 ? 28.952 35.158 62.124 1.00 8.81 294 TRP A C 1
ATOM 2329 O O . TRP A 1 293 ? 28.772 35.765 63.173 1.00 9.32 294 TRP A O 1
ATOM 2340 N N . LEU A 1 294 ? 29.103 33.837 62.064 1.00 9.11 295 LEU A N 1
ATOM 2341 C CA . LEU A 1 294 ? 29.069 33.011 63.280 1.00 8.96 295 LEU A CA 1
ATOM 2342 C C . LEU A 1 294 ? 30.156 33.402 64.278 1.00 8.97 295 LEU A C 1
ATOM 2343 O O . LEU A 1 294 ? 29.888 33.464 65.483 1.00 9.48 295 LEU A O 1
ATOM 2348 N N . ALA A 1 295 ? 31.370 33.670 63.783 1.00 8.13 296 ALA A N 1
ATOM 2349 C CA . ALA A 1 295 ? 32.444 34.166 64.642 1.00 8.49 296 ALA A CA 1
ATOM 2350 C C . ALA A 1 295 ? 32.116 35.550 65.209 1.00 8.39 296 ALA A C 1
ATOM 2351 O O . ALA A 1 295 ? 32.332 35.806 66.399 1.00 8.13 296 ALA A O 1
ATOM 2353 N N . LEU A 1 296 ? 31.595 36.437 64.361 1.00 7.71 297 LEU A N 1
ATOM 2354 C CA . LEU A 1 296 ? 31.197 37.766 64.822 1.00 8.38 297 LEU A CA 1
ATOM 2355 C C . LEU A 1 296 ? 30.139 37.698 65.911 1.00 8.35 297 LEU A C 1
ATOM 2356 O O . LEU A 1 296 ? 30.231 38.416 66.911 1.00 8.17 297 LEU A O 1
ATOM 2361 N N . LEU A 1 297 ? 29.145 36.818 65.736 1.00 9.43 298 LEU A N 1
ATOM 2362 C CA . LEU A 1 297 ? 28.125 36.616 66.760 1.00 9.35 298 LEU A CA 1
ATOM 2363 C C . LEU A 1 297 ? 28.744 36.197 68.089 1.00 9.18 298 LEU A C 1
ATOM 2364 O O . LEU A 1 297 ? 28.339 36.705 69.139 1.00 9.34 298 LEU A O 1
ATOM 2369 N N . THR A 1 298 ? 29.744 35.314 68.037 1.00 8.88 299 THR A N 1
ATOM 2370 C CA . THR A 1 298 ? 30.403 34.825 69.259 1.00 9.15 299 THR A CA 1
ATOM 2371 C C . THR A 1 298 ? 31.014 36.011 69.976 1.00 8.94 299 THR A C 1
ATOM 2372 O O . THR A 1 298 ? 30.860 36.159 71.197 1.00 8.57 299 THR A O 1
ATOM 2376 N N . ILE A 1 299 ? 31.712 36.855 69.212 1.00 8.85 300 ILE A N 1
ATOM 2377 C CA . ILE A 1 299 ? 32.328 38.040 69.796 1.00 8.81 300 ILE A CA 1
ATOM 2378 C C . ILE A 1 299 ? 31.277 39.009 70.364 1.00 9.14 300 ILE A C 1
ATOM 2379 O O . ILE A 1 299 ? 31.454 39.535 71.469 1.00 8.70 300 ILE A O 1
ATOM 2384 N N . MET A 1 300 ? 30.180 39.235 69.628 1.00 8.83 301 MET A N 1
ATOM 2385 C CA . MET A 1 300 ? 29.158 40.174 70.086 1.00 9.78 301 MET A CA 1
ATOM 2386 C C . MET A 1 300 ? 28.503 39.673 71.381 1.00 10.57 301 MET A C 1
ATOM 2387 O O . MET A 1 300 ? 28.262 40.461 72.306 1.00 11.36 301 MET A O 1
ATOM 2392 N N . GLU A 1 301 ? 28.234 38.367 71.442 1.00 10.81 302 GLU A N 1
ATOM 2393 C CA . GLU A 1 301 ? 27.593 37.770 72.618 1.00 11.15 302 GLU A CA 1
ATOM 2394 C C . GLU A 1 301 ? 28.545 37.886 73.831 1.00 10.42 302 GLU A C 1
ATOM 2395 O O . GLU A 1 301 ? 28.133 38.260 74.949 1.00 10.57 302 GLU A O 1
ATOM 2401 N N . HIS A 1 302 ? 29.823 37.565 73.624 1.00 9.56 303 HIS A N 1
ATOM 2402 C CA . HIS A 1 302 ? 30.801 37.738 74.695 1.00 9.30 303 HIS A CA 1
ATOM 2403 C C . HIS A 1 302 ? 30.863 39.201 75.188 1.00 9.92 303 HIS A C 1
ATOM 2404 O O . HIS A 1 302 ? 30.849 39.477 76.400 1.00 10.42 303 HIS A O 1
ATOM 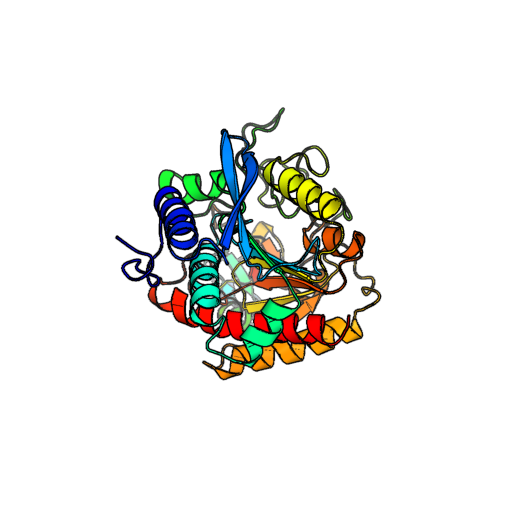2411 N N . THR A 1 303 ? 30.897 40.136 74.241 1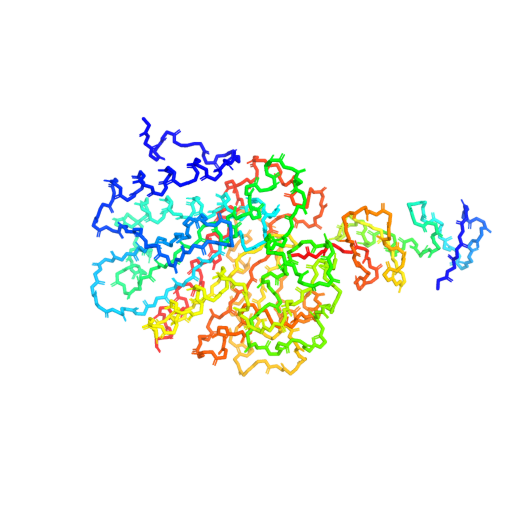.00 9.72 304 THR A N 1
ATOM 2412 C CA . THR A 1 303 ? 30.877 41.575 74.574 1.00 10.54 304 THR A CA 1
ATOM 2413 C C . THR A 1 303 ? 29.626 41.917 75.393 1.00 11.25 304 THR A C 1
ATOM 2414 O O . THR A 1 303 ? 29.734 42.568 76.435 1.00 11.78 304 THR A O 1
ATOM 2418 N N . LEU A 1 304 ? 28.457 41.468 74.928 1.00 12.21 305 LEU A N 1
ATOM 2419 C CA . LEU A 1 304 ? 27.188 41.660 75.649 1.00 12.98 305 LEU A CA 1
ATOM 2420 C C . LEU A 1 304 ? 27.245 41.166 77.110 1.00 13.30 305 LEU A C 1
ATOM 2421 O O . LEU A 1 304 ? 26.820 41.911 78.009 1.00 14.04 305 LEU A O 1
ATOM 2426 N N . ASN A 1 305 ? 27.792 39.957 77.336 1.00 13.20 306 ASN A N 1
ATOM 2427 C CA . ASN A 1 305 ? 27.796 39.260 78.655 1.00 13.53 306 ASN A CA 1
ATOM 2428 C C . ASN A 1 305 ? 28.962 39.690 79.569 1.00 13.57 306 ASN A C 1
ATOM 2429 O O . ASN A 1 305 ? 29.076 39.232 80.725 1.00 13.47 306 ASN A O 1
ATOM 2434 N N . HIS A 1 306 ? 29.830 40.560 79.044 1.00 12.90 307 HIS A N 1
ATOM 2435 C CA . HIS A 1 306 ? 30.939 41.133 79.822 1.00 13.05 307 HIS A CA 1
ATOM 2436 C C . HIS A 1 306 ? 30.899 42.663 79.743 1.00 13.48 307 HIS A C 1
ATOM 2437 O O . HIS A 1 306 ? 31.844 43.287 79.243 1.00 14.80 307 HIS A O 1
ATOM 2444 N N . PRO A 1 307 ? 29.821 43.281 80.267 1.00 14.31 308 PRO A N 1
ATOM 2445 C CA . PRO A 1 307 ? 29.552 44.734 80.152 1.00 14.84 308 PRO A CA 1
ATOM 2446 C C . PRO A 1 307 ? 30.424 45.634 81.028 1.00 15.93 308 PRO A C 1
ATOM 2447 O O . PRO A 1 307 ? 31.175 45.135 81.871 1.00 17.05 308 PRO A O 1
ATOM 2451 N N . VAL B 2 1 ? 71.225 30.801 51.840 1.00 16.61 3 VAL B N 1
ATOM 2452 C CA . VAL B 2 1 ? 70.658 30.451 50.501 1.00 16.02 3 VAL B CA 1
ATOM 2453 C C . VAL B 2 1 ? 71.705 29.805 49.596 1.00 15.73 3 VAL B C 1
ATOM 2454 O O . VAL B 2 1 ? 72.876 30.206 49.579 1.00 17.59 3 VAL B O 1
ATOM 2458 N N . ARG B 2 2 ? 71.275 28.804 48.840 1.00 15.14 4 ARG B N 1
ATOM 2459 C CA . ARG B 2 2 ? 72.083 28.254 47.776 1.00 14.37 4 ARG B CA 1
ATOM 2460 C C . ARG B 2 2 ? 71.288 28.357 46.496 1.00 14.25 4 ARG B C 1
ATOM 2461 O O . ARG B 2 2 ? 70.169 27.855 46.405 1.00 14.39 4 ARG B O 1
ATOM 2469 N N . LYS B 2 3 ? 71.862 29.045 45.513 1.00 13.63 5 LYS B N 1
ATOM 2470 C CA . LYS B 2 3 ? 71.245 29.202 44.204 1.00 13.76 5 LYS B CA 1
ATOM 2471 C C . LYS B 2 3 ? 71.463 27.958 43.350 1.00 13.85 5 LYS B C 1
ATOM 2472 O O . LYS B 2 3 ? 72.448 27.199 43.552 1.00 14.53 5 LYS B O 1
ATOM 2478 N N . CYS B 2 4 ? 70.560 27.757 42.391 1.00 13.00 6 CYS B N 1
ATOM 2479 C CA . CYS B 2 4 ? 70.565 26.547 41.563 1.00 13.30 6 CYS B CA 1
ATOM 2480 C C . CYS B 2 4 ? 69.858 26.801 40.240 1.00 13.59 6 CYS B C 1
ATOM 2481 O O . CYS B 2 4 ? 69.076 27.761 40.109 1.00 14.67 6 CYS B O 1
ATOM 2484 N N . LEU B 2 5 ? 70.130 25.927 39.273 1.00 14.90 7 LEU B N 1
ATOM 2485 C CA . LEU B 2 5 ? 69.394 25.874 38.010 1.00 14.97 7 LEU B CA 1
ATOM 2486 C C . LEU B 2 5 ? 68.728 24.510 37.829 1.00 15.04 7 LEU B C 1
ATOM 2487 O O . LEU B 2 5 ? 67.744 24.390 37.086 1.00 15.83 7 LEU B O 1
ATOM 2492 N N . SER B 2 6 ? 69.279 23.492 38.497 1.00 15.50 8 SER B N 1
ATOM 2493 C CA . SER B 2 6 ? 68.706 22.154 38.528 1.00 15.53 8 SER B CA 1
ATOM 2494 C C . SER B 2 6 ? 69.045 21.510 39.877 1.00 14.46 8 SER B C 1
ATOM 2495 O O . SER B 2 6 ? 69.895 22.020 40.627 1.00 14.96 8 SER B O 1
ATOM 2498 N N . ASP B 2 7 ? 68.422 20.368 40.145 1.00 14.70 9 ASP B N 1
ATOM 2499 C CA . ASP B 2 7 ? 68.556 19.673 41.422 1.00 15.27 9 ASP B CA 1
ATOM 2500 C C . ASP B 2 7 ? 69.996 19.267 41.728 1.00 15.35 9 ASP B C 1
ATOM 2501 O O . ASP B 2 7 ? 70.382 19.126 42.928 1.00 16.48 9 ASP B O 1
ATOM 2506 N N . THR B 2 8 ? 70.790 19.118 40.661 1.00 16.20 10 THR B N 1
ATOM 2507 C CA . THR B 2 8 ? 72.184 18.698 40.805 1.00 16.27 10 THR B CA 1
ATOM 2508 C C . THR B 2 8 ? 73.086 19.822 41.306 1.00 15.93 10 THR B C 1
ATOM 2509 O O . THR B 2 8 ? 74.228 19.565 41.667 1.00 17.76 10 THR B O 1
ATOM 2513 N N . ASP B 2 9 ? 72.567 21.055 41.356 1.00 15.25 11 ASP B N 1
ATOM 2514 C CA . ASP B 2 9 ? 73.284 22.185 41.975 1.00 15.05 11 ASP B CA 1
ATOM 2515 C C . ASP B 2 9 ? 73.059 22.261 43.494 1.00 14.22 11 ASP B C 1
ATOM 2516 O O . ASP B 2 9 ? 73.714 23.038 44.205 1.00 15.55 11 ASP B O 1
ATOM 2521 N N . CYS B 2 10 ? 72.142 21.441 43.995 1.00 14.34 12 CYS B N 1
ATOM 2522 C CA . CYS B 2 10 ? 71.845 21.447 45.414 1.00 14.18 12 CYS B CA 1
ATOM 2523 C C . CYS B 2 10 ? 72.636 20.370 46.171 1.00 14.05 12 CYS B C 1
ATOM 2524 O O . CYS B 2 10 ? 73.333 19.531 45.553 1.00 14.78 12 CYS B O 1
ATOM 2527 N N . THR B 2 11 ? 72.574 20.435 47.498 1.00 13.71 13 THR B N 1
ATOM 2528 C CA . THR B 2 11 ? 73.234 19.454 48.359 1.00 14.70 13 THR B CA 1
ATOM 2529 C C . THR B 2 11 ? 72.229 18.932 49.386 1.00 13.85 13 THR B C 1
ATOM 2530 O O . THR B 2 11 ? 71.109 19.449 49.502 1.00 13.88 13 THR B O 1
ATOM 2534 N N . ASN B 2 12 ? 72.632 17.904 50.127 1.00 13.55 14 ASN B N 1
ATOM 2535 C CA . ASN B 2 12 ? 71.842 17.358 51.225 1.00 13.25 14 ASN B CA 1
ATOM 2536 C C . ASN B 2 12 ? 70.450 16.900 50.773 1.00 13.02 14 ASN B C 1
ATOM 2537 O O . ASN B 2 12 ? 69.467 17.015 51.530 1.00 13.88 14 ASN B O 1
ATOM 2542 N N . GLY B 2 13 ? 70.384 16.388 49.543 1.00 12.55 15 GLY B N 1
ATOM 2543 C CA . GLY B 2 13 ? 69.116 15.930 48.941 1.00 12.55 15 GLY B CA 1
ATOM 2544 C C . GLY B 2 13 ? 68.106 17.013 48.571 1.00 12.73 15 GLY B C 1
ATOM 2545 O O . GLY B 2 13 ? 66.951 16.719 48.222 1.00 13.34 15 GLY B O 1
ATOM 2546 N N . GLU B 2 14 ? 68.520 18.271 48.643 1.00 12.66 16 GLU B N 1
ATOM 2547 C CA . GLU B 2 14 ? 67.576 19.372 48.417 1.00 12.71 16 GLU B CA 1
ATOM 2548 C C . GLU B 2 14 ? 67.241 19.477 46.940 1.00 12.80 16 GLU B C 1
ATOM 2549 O O . GLU B 2 14 ? 67.981 18.965 46.080 1.00 14.40 16 GLU B O 1
ATOM 2555 N N . LYS B 2 15 ? 66.097 20.090 46.644 1.00 12.94 17 LYS B N 1
ATOM 2556 C CA . LYS B 2 15 ? 65.694 20.283 45.251 1.00 12.77 17 LYS B CA 1
ATOM 2557 C C . LYS B 2 15 ? 65.752 21.760 44.865 1.00 12.44 17 LYS B C 1
ATOM 2558 O O . LYS B 2 15 ? 65.645 22.641 45.725 1.00 12.21 17 LYS B O 1
ATOM 2564 N N . CYS B 2 16 ? 65.926 22.012 43.567 1.00 12.54 18 CYS B N 1
ATOM 2565 C CA . CYS B 2 16 ? 65.906 23.364 43.024 1.00 12.76 18 CYS B CA 1
ATOM 2566 C C . CYS B 2 16 ? 64.471 23.843 42.792 1.00 12.70 18 CYS B C 1
ATOM 2567 O O . CYS B 2 16 ? 63.718 23.256 41.998 1.00 13.04 18 CYS B O 1
ATOM 2570 N N . VAL B 2 17 ? 64.093 24.895 43.509 1.00 12.44 19 VAL B N 1
ATOM 2571 C CA . VAL B 2 17 ? 62.793 25.524 43.298 1.00 12.88 19 VAL B CA 1
ATOM 2572 C C . VAL B 2 17 ? 62.891 26.379 42.030 1.00 12.87 19 VAL B C 1
ATOM 2573 O O . VAL B 2 17 ? 63.628 27.371 41.988 1.00 13.40 19 VAL B O 1
ATOM 2577 N N . GLN B 2 18 ? 62.139 26.013 40.996 1.00 13.85 20 GLN B N 1
ATOM 2578 C CA . GLN B 2 18 ? 62.327 26.685 39.710 1.00 14.70 20 GLN B CA 1
ATOM 2579 C C . GLN B 2 18 ? 61.830 28.121 39.658 1.00 14.53 20 GLN B C 1
ATOM 2580 O O . GLN B 2 18 ? 62.409 28.944 38.945 1.00 15.34 20 GLN B O 1
ATOM 2586 N N . LYS B 2 19 ? 60.795 28.434 40.433 1.00 14.80 21 LYS B N 1
ATOM 2587 C CA . LYS B 2 19 ? 60.237 29.778 40.401 1.00 14.74 21 LYS B CA 1
ATOM 2588 C C . LYS B 2 19 ? 61.261 30.834 40.852 1.00 13.99 21 LYS B C 1
ATOM 2589 O O . LYS B 2 19 ? 61.413 31.886 40.203 1.00 14.95 21 LYS B O 1
ATOM 2595 N N . ASN B 2 20 ? 61.992 30.540 41.930 1.00 13.46 22 ASN B N 1
ATOM 2596 C CA . ASN B 2 20 ? 62.974 31.488 42.473 1.00 12.38 22 ASN B CA 1
ATOM 2597 C C . ASN B 2 20 ? 64.443 31.033 42.447 1.00 12.51 22 ASN B C 1
ATOM 2598 O O . ASN B 2 20 ? 65.313 31.735 42.930 1.00 12.60 22 ASN B O 1
ATOM 2603 N N . LYS B 2 21 ? 64.692 29.845 41.899 1.00 12.60 23 LYS B N 1
ATOM 2604 C CA . LYS B 2 21 ? 66.058 29.315 41.688 1.00 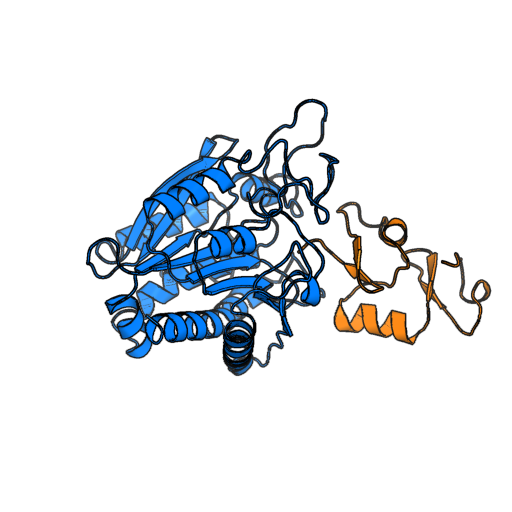13.09 23 LYS B CA 1
ATOM 2605 C C . LYS B 2 21 ? 66.867 29.219 42.981 1.00 12.92 23 LYS B C 1
ATOM 2606 O O . LYS B 2 21 ? 68.014 29.674 43.075 1.00 12.87 23 LYS B O 1
ATOM 2612 N N . ILE B 2 22 ? 66.238 28.650 43.997 1.00 12.02 24 ILE B N 1
ATOM 2613 C CA . ILE B 2 22 ? 66.940 28.363 45.236 1.00 11.75 24 ILE B CA 1
ATOM 2614 C C . ILE B 2 22 ? 66.716 26.913 45.630 1.00 11.35 24 ILE B C 1
ATOM 2615 O O . ILE B 2 22 ? 65.708 26.285 45.271 1.00 11.84 24 ILE B O 1
ATOM 2620 N N . CYS B 2 23 ? 67.684 26.396 46.373 1.00 11.33 25 CYS B N 1
ATOM 2621 C CA . CYS B 2 23 ? 67.606 25.046 46.909 1.00 11.79 25 CYS B CA 1
ATOM 2622 C C . CYS B 2 23 ? 66.740 25.034 48.159 1.00 11.66 25 CYS B C 1
ATOM 2623 O O . CYS B 2 23 ? 66.778 25.972 48.978 1.00 12.22 25 CYS B O 1
ATOM 2626 N N . SER B 2 24 ? 65.952 23.975 48.308 1.00 11.57 26 SER B N 1
ATOM 2627 C CA . SER B 2 24 ? 65.089 23.799 49.473 1.00 12.03 26 SER B CA 1
ATOM 2628 C C . SER B 2 24 ? 64.846 22.309 49.697 1.00 11.79 26 SER B C 1
ATOM 2629 O O . SER B 2 24 ? 64.898 21.510 48.753 1.00 11.22 26 SER B O 1
ATOM 2632 N N . THR B 2 25 ? 64.575 21.942 50.947 1.00 12.64 27 THR B N 1
ATOM 2633 C CA . THR B 2 25 ? 64.195 20.570 51.247 1.00 12.93 27 THR B CA 1
ATOM 2634 C C . THR B 2 25 ? 62.825 20.280 50.653 1.00 13.23 27 THR B C 1
ATOM 2635 O O . THR B 2 25 ? 61.988 21.193 50.447 1.00 13.19 27 THR B O 1
ATOM 2639 N N . ILE B 2 26 ? 62.597 19.015 50.347 1.00 13.62 28 ILE B N 1
ATOM 2640 C CA . ILE B 2 26 ? 61.278 18.601 49.914 1.00 13.41 28 ILE B CA 1
ATOM 2641 C C . ILE B 2 26 ? 60.220 18.943 50.973 1.00 13.36 28 ILE B C 1
ATOM 2642 O O . ILE B 2 26 ? 59.106 19.378 50.627 1.00 13.89 28 ILE B O 1
ATOM 2647 N N . VAL B 2 27 ? 60.562 18.756 52.247 1.00 14.03 29 VAL B N 1
ATOM 2648 C CA . VAL B 2 27 ? 59.619 19.033 53.336 1.00 13.36 29 VAL B CA 1
ATOM 2649 C C . VAL B 2 27 ? 59.181 20.495 53.290 1.00 13.03 29 VAL B C 1
ATOM 2650 O O . VAL B 2 27 ? 57.983 20.780 53.380 1.00 12.66 29 VAL B O 1
ATOM 2654 N N . GLU B 2 28 ? 60.140 21.404 53.117 1.00 12.08 30 GLU B N 1
ATOM 2655 C CA . GLU B 2 28 ? 59.818 22.821 53.023 1.00 12.20 30 GLU B CA 1
ATOM 2656 C C . GLU B 2 28 ? 59.068 23.186 51.751 1.00 11.96 30 GLU B C 1
ATOM 2657 O O . GLU B 2 28 ? 58.161 24.011 51.781 1.00 11.76 30 GLU B O 1
ATOM 2663 N N . ILE B 2 29 ? 59.426 22.560 50.641 1.00 11.57 31 ILE B N 1
ATOM 2664 C CA . ILE B 2 29 ? 58.662 22.765 49.403 1.00 11.34 31 ILE B CA 1
ATOM 2665 C C . ILE B 2 29 ? 57.196 22.328 49.615 1.00 11.72 31 ILE B C 1
ATOM 2666 O O . ILE B 2 29 ? 56.257 23.080 49.300 1.00 12.14 31 ILE B O 1
ATOM 2671 N N . GLN B 2 30 ? 57.007 21.122 50.158 1.00 12.12 32 GLN B N 1
ATOM 2672 C CA . GLN B 2 30 ? 55.676 20.614 50.484 1.00 13.71 32 GLN B CA 1
ATOM 2673 C C . GLN B 2 30 ? 54.901 21.526 51.435 1.00 13.55 32 GLN B C 1
ATOM 2674 O O . GLN B 2 30 ? 53.711 21.799 51.194 1.00 13.85 32 GLN B O 1
ATOM 2680 N N . ARG B 2 31 ? 55.559 21.992 52.502 1.00 13.23 33 ARG B N 1
ATOM 2681 C CA . ARG B 2 31 ? 54.879 22.830 53.503 1.00 12.77 33 ARG B CA 1
ATOM 2682 C C . ARG B 2 31 ? 54.424 24.153 52.895 1.00 12.68 33 ARG B C 1
ATOM 2683 O O . ARG B 2 31 ? 53.288 24.582 53.121 1.00 13.05 33 ARG B O 1
ATOM 2691 N N . CYS B 2 32 ? 55.304 24.814 52.144 1.00 11.96 34 CYS B N 1
ATOM 2692 C CA . CYS B 2 32 ? 54.932 26.124 51.607 1.00 11.45 34 CYS B CA 1
ATOM 2693 C C . CYS B 2 32 ? 53.774 26.007 50.615 1.00 11.78 34 CYS B C 1
ATOM 2694 O O . CYS B 2 32 ? 52.906 26.870 50.582 1.00 11.99 34 CYS B O 1
ATOM 2697 N N . GLU B 2 33 ? 53.748 24.920 49.849 1.00 11.87 35 GLU B N 1
ATOM 2698 C CA . GLU B 2 33 ? 52.688 24.684 48.871 1.00 13.38 35 GLU B CA 1
ATOM 2699 C C . GLU B 2 33 ? 51.369 24.319 49.559 1.00 13.22 35 GLU B C 1
ATOM 2700 O O . GLU B 2 33 ? 50.281 24.846 49.209 1.00 13.19 35 GLU B O 1
ATOM 2706 N N . LYS B 2 34 ? 51.453 23.421 50.536 1.00 13.04 36 LYS B N 1
ATOM 2707 C CA . LYS B 2 34 ? 50.255 22.941 51.231 1.00 13.52 36 LYS B CA 1
ATOM 2708 C C . LYS B 2 34 ? 49.626 23.975 52.154 1.00 13.16 36 LYS B C 1
ATOM 2709 O O . LYS B 2 34 ? 48.395 24.143 52.135 1.00 13.47 36 LYS B O 1
ATOM 2715 N N . GLU B 2 35 ? 50.452 24.651 52.950 1.00 12.81 37 GLU B N 1
ATOM 2716 C CA . GLU B 2 35 ? 49.960 25.574 53.970 1.00 13.60 37 GLU B CA 1
ATOM 2717 C C . GLU B 2 35 ? 49.625 26.924 53.376 1.00 12.67 37 GLU B C 1
ATOM 2718 O O . GLU B 2 35 ? 48.734 27.619 53.892 1.00 12.55 37 GLU B O 1
ATOM 2724 N N . HIS B 2 36 ? 50.348 27.305 52.321 1.00 12.38 38 HIS B N 1
ATOM 2725 C CA . HIS B 2 36 ? 50.348 28.689 51.839 1.00 11.95 38 HIS B CA 1
ATOM 2726 C C . HIS B 2 36 ? 50.287 28.872 50.315 1.00 11.92 38 HIS B C 1
ATOM 2727 O O . HIS B 2 36 ? 50.329 30.018 49.823 1.00 12.01 38 HIS B O 1
ATOM 2734 N N . PHE B 2 37 ? 50.155 27.768 49.576 1.00 11.41 39 PHE B N 1
ATOM 2735 C CA . PHE B 2 37 ? 50.113 27.795 48.100 1.00 11.02 39 PHE B CA 1
ATOM 2736 C C . PHE B 2 37 ? 51.186 28.701 47.496 1.00 11.03 39 PHE B C 1
ATOM 2737 O O . PHE B 2 37 ? 50.933 29.534 46.613 1.00 11.13 39 PHE B O 1
ATOM 2745 N N . THR B 2 38 ? 52.398 28.522 48.007 1.00 10.18 40 THR B N 1
ATOM 2746 C CA . THR B 2 38 ? 53.517 29.339 47.604 1.00 10.41 40 THR B CA 1
ATOM 2747 C C . THR B 2 38 ? 54.826 28.549 47.663 1.00 11.12 40 THR B C 1
ATOM 2748 O O . THR B 2 38 ? 54.809 27.326 47.812 1.00 12.05 40 THR B O 1
ATOM 2752 N N . ILE B 2 39 ? 55.941 29.266 47.547 1.00 10.17 41 ILE B N 1
ATOM 2753 C CA . ILE B 2 39 ? 57.272 28.652 47.470 1.00 11.16 41 ILE B CA 1
ATOM 2754 C C . ILE B 2 39 ? 58.111 29.028 48.681 1.00 10.90 41 ILE B C 1
ATOM 2755 O O . ILE B 2 39 ? 57.825 30.021 49.356 1.00 11.33 41 ILE B O 1
ATOM 2760 N N . PRO B 2 40 ? 59.148 28.227 48.977 1.00 10.62 42 PRO B N 1
ATOM 2761 C CA . PRO B 2 40 ? 60.050 28.555 50.079 1.00 10.13 42 PRO B CA 1
ATOM 2762 C C . PRO B 2 40 ? 60.975 29.716 49.757 1.00 10.65 42 PRO B C 1
ATOM 2763 O O . PRO B 2 40 ? 61.198 30.061 48.587 1.00 11.02 42 PRO B O 1
ATOM 2767 N N . CYS B 2 41 ? 61.558 30.272 50.811 1.00 10.51 43 CYS B N 1
ATOM 2768 C CA . CYS B 2 41 ? 62.517 31.347 50.689 1.00 11.00 43 CYS B CA 1
ATOM 2769 C C . CYS B 2 41 ? 63.405 31.345 51.925 1.00 11.33 43 CYS B C 1
ATOM 2770 O O . CYS B 2 41 ? 63.038 30.800 52.980 1.00 11.34 43 CYS B O 1
ATOM 2773 N N . LYS B 2 42 ? 64.560 31.989 51.790 1.00 12.65 44 LYS B N 1
ATOM 2774 C CA . LYS B 2 42 ? 65.477 32.217 52.905 1.00 13.91 44 LYS B CA 1
ATOM 2775 C C . LYS B 2 42 ? 65.450 33.669 53.344 1.00 14.19 44 LYS B C 1
ATOM 2776 O O . LYS B 2 42 ? 65.668 33.961 54.527 1.00 16.08 44 LYS B O 1
ATOM 2782 N N . SER B 2 43 ? 65.192 34.571 52.390 1.00 14.65 45 SER B N 1
ATOM 2783 C CA . SER B 2 43 ? 65.019 35.998 52.684 1.00 14.25 45 SER B CA 1
ATOM 2784 C C . SER B 2 43 ? 64.072 36.644 51.687 1.00 13.63 45 SER B C 1
ATOM 2785 O O . SER B 2 43 ? 63.687 36.012 50.698 1.00 13.35 45 SER B O 1
ATOM 2788 N N . ASN B 2 44 ? 63.724 37.912 51.925 1.00 13.50 46 ASN B N 1
ATOM 2789 C CA . ASN B 2 44 ? 62.815 38.658 51.034 1.00 14.25 46 ASN B CA 1
ATOM 2790 C C . ASN B 2 44 ? 63.269 38.638 49.575 1.00 14.10 46 ASN B C 1
ATOM 2791 O O . ASN B 2 44 ? 62.449 38.633 48.654 1.00 15.01 46 ASN B O 1
ATOM 2796 N N . ASN B 2 45 ? 64.587 38.635 49.371 1.00 14.71 47 ASN B N 1
ATOM 2797 C CA . ASN B 2 45 ? 65.165 38.620 48.032 1.00 14.96 47 ASN B CA 1
ATOM 2798 C C . ASN B 2 45 ? 64.706 37.414 47.192 1.00 14.41 47 ASN B C 1
ATOM 2799 O O . ASN B 2 45 ? 64.570 37.514 45.977 1.00 16.03 47 ASN B O 1
ATOM 2804 N N . ASP B 2 46 ? 64.414 36.296 47.852 1.00 13.69 48 ASP B N 1
ATOM 2805 C CA . ASP B 2 46 ? 63.947 35.090 47.167 1.00 13.12 48 ASP B CA 1
ATOM 2806 C C . ASP B 2 46 ? 62.465 35.154 46.763 1.00 12.26 48 ASP B C 1
ATOM 2807 O O . ASP B 2 46 ? 61.929 34.189 46.208 1.00 12.70 48 ASP B O 1
ATOM 2812 N N . CYS B 2 47 ? 61.815 36.289 47.019 1.00 11.98 49 CYS B N 1
ATOM 2813 C CA . CYS B 2 47 ? 60.378 36.433 46.720 1.00 11.66 49 CYS B CA 1
ATOM 2814 C C . CYS B 2 47 ? 60.069 37.519 45.664 1.00 12.62 49 CYS B C 1
ATOM 2815 O O . CYS B 2 47 ? 58.909 37.915 45.464 1.00 14.40 49 CYS B O 1
ATOM 2818 N N . GLN B 2 48 ? 61.097 37.943 44.940 1.00 12.79 50 GLN B N 1
ATOM 2819 C CA . GLN B 2 48 ? 61.010 39.097 44.025 1.00 13.07 50 GLN B CA 1
ATOM 2820 C C . GLN B 2 48 ? 60.315 38.824 42.680 1.00 13.30 50 GLN B C 1
ATOM 2821 O O . GLN B 2 48 ? 60.083 39.761 41.900 1.00 14.53 50 GLN B O 1
ATOM 2827 N N . VAL B 2 49 ? 59.967 37.567 42.397 1.00 12.71 51 VAL B N 1
ATOM 2828 C CA . VAL B 2 49 ? 59.449 37.226 41.059 1.00 13.74 51 VAL B CA 1
ATOM 2829 C C . VAL B 2 49 ? 58.071 37.804 40.817 1.00 13.59 51 VAL B C 1
ATOM 2830 O O . VAL B 2 49 ? 57.621 37.869 39.673 1.00 15.01 51 VAL B O 1
ATOM 2834 N N . TRP B 2 50 ? 57.387 38.196 41.892 1.00 13.56 52 TRP B N 1
ATOM 2835 C CA . TRP B 2 50 ? 56.080 38.834 41.740 1.00 12.93 52 TRP B CA 1
ATOM 2836 C C . TRP B 2 50 ? 56.250 40.345 41.682 1.00 13.05 52 TRP B C 1
ATOM 2837 O O . TRP B 2 50 ? 56.862 40.954 42.571 1.00 13.94 52 TRP B O 1
ATOM 2848 N N . ALA B 2 51 ? 55.699 40.951 40.640 1.00 13.11 53 ALA B N 1
ATOM 2849 C CA . ALA B 2 51 ? 55.628 42.407 40.556 1.00 13.14 53 ALA B CA 1
ATOM 2850 C C . ALA B 2 51 ? 54.888 42.999 41.767 1.00 12.66 53 ALA B C 1
ATOM 2851 O O . ALA B 2 51 ? 55.251 44.068 42.274 1.00 13.77 53 ALA B O 1
ATOM 2853 N N . HIS B 2 52 ? 53.875 42.297 42.249 1.00 10.96 54 HIS B N 1
ATOM 2854 C CA . HIS B 2 52 ? 53.178 42.758 43.452 1.00 10.31 54 HIS B CA 1
ATOM 2855 C C . HIS B 2 52 ? 53.931 42.197 44.634 1.00 9.74 54 HIS B C 1
ATOM 2856 O O . HIS B 2 52 ? 53.932 40.984 44.863 1.00 10.30 54 HIS B O 1
ATOM 2863 N N . GLU B 2 53 ? 54.618 43.090 45.337 1.00 9.68 55 GLU B N 1
ATOM 2864 C CA . GLU B 2 53 ? 55.530 42.745 46.438 1.00 9.46 55 GLU B CA 1
ATOM 2865 C C . GLU B 2 53 ? 55.025 41.639 47.357 1.00 9.76 55 GLU B C 1
ATOM 2866 O O . GLU B 2 53 ? 53.954 41.747 47.928 1.00 9.07 55 GLU B O 1
ATOM 2872 N N . LYS B 2 54 ? 55.828 40.585 47.483 1.00 10.12 56 LYS B N 1
ATOM 2873 C CA . LYS B 2 54 ? 55.676 39.588 48.532 1.00 10.32 56 LYS B CA 1
ATOM 2874 C C . LYS B 2 54 ? 56.873 39.673 49.482 1.00 10.56 56 LYS B C 1
ATOM 2875 O O . LYS B 2 54 ? 57.862 40.339 49.173 1.00 13.30 56 LYS B O 1
ATOM 2881 N N . ILE B 2 55 ? 56.765 39.021 50.637 1.00 10.11 57 ILE B N 1
ATOM 2882 C CA . ILE B 2 55 ? 57.848 38.985 51.643 1.00 10.87 57 ILE B CA 1
ATOM 2883 C C . ILE B 2 55 ? 58.178 37.545 52.003 1.00 10.48 57 ILE B C 1
ATOM 2884 O O . ILE B 2 55 ? 57.349 36.656 51.802 1.00 10.48 57 ILE B O 1
ATOM 2889 N N . CYS B 2 56 ? 59.379 37.316 52.539 1.00 10.64 58 CYS B N 1
ATOM 2890 C CA . CYS B 2 56 ? 59.711 36.013 53.095 1.00 11.52 58 CYS B CA 1
ATOM 2891 C C . CYS B 2 56 ? 59.338 36.026 54.558 1.00 11.08 58 CYS B C 1
ATOM 2892 O O . CYS B 2 56 ? 59.870 36.805 55.348 1.00 12.78 58 CYS B O 1
ATOM 2895 N N . ASN B 2 57 ? 58.390 35.175 54.900 1.00 10.79 59 ASN B N 1
ATOM 2896 C CA . ASN B 2 57 ? 57.908 35.084 56.263 1.00 11.13 59 ASN B CA 1
ATOM 2897 C C . ASN B 2 57 ? 57.816 33.627 56.662 1.00 11.26 59 ASN B C 1
ATOM 2898 O O . ASN B 2 57 ? 57.117 32.838 56.015 1.00 11.35 59 ASN B O 1
ATOM 2903 N N . LYS B 2 58 ? 58.541 33.254 57.723 1.00 12.15 60 LYS B N 1
ATOM 2904 C CA . LYS B 2 58 ? 58.474 31.892 58.243 1.00 12.39 60 LYS B CA 1
ATOM 2905 C C . LYS B 2 58 ? 58.732 30.832 57.160 1.00 11.95 60 LYS B C 1
ATOM 2906 O O . LYS B 2 58 ? 58.037 29.821 57.050 1.00 13.11 60 LYS B O 1
ATOM 2912 N N . GLY B 2 59 ? 59.723 31.127 56.341 1.00 11.82 61 GLY B N 1
ATOM 2913 C CA . GLY B 2 59 ? 60.244 30.175 55.370 1.00 11.11 61 GLY B CA 1
ATOM 2914 C C . GLY B 2 59 ? 59.507 30.076 54.046 1.00 10.69 61 GLY B C 1
ATOM 2915 O O . GLY B 2 59 ? 59.919 29.294 53.188 1.00 10.31 61 GLY B O 1
ATOM 2916 N N . CYS B 2 60 ? 58.424 30.849 53.875 1.00 10.45 62 CYS B N 1
ATOM 2917 C CA . CYS B 2 60 ? 57.665 30.876 52.607 1.00 10.57 62 CYS B CA 1
ATOM 2918 C C . CYS B 2 60 ? 57.410 32.304 52.093 1.00 10.08 62 CYS B C 1
ATOM 2919 O O . CYS B 2 60 ? 57.412 33.253 52.876 1.00 9.89 62 CYS B O 1
ATOM 2922 N N . CYS B 2 61 ? 57.184 32.451 50.783 1.00 9.35 63 CYS B N 1
ATOM 2923 C CA . CYS B 2 61 ? 56.860 33.761 50.191 1.00 9.01 63 CYS B CA 1
ATOM 2924 C C . CYS B 2 61 ? 55.405 34.129 50.436 1.00 9.28 63 CYS B C 1
ATOM 2925 O O . CYS B 2 61 ? 54.515 33.574 49.802 1.00 8.94 63 CYS B O 1
ATOM 2928 N N . TRP B 2 62 ? 55.189 35.044 51.378 1.00 8.83 64 TRP B N 1
ATOM 2929 C CA . TRP B 2 62 ? 53.837 35.479 51.800 1.00 9.02 64 TRP B CA 1
ATOM 2930 C C . TRP B 2 62 ? 53.404 36.762 51.119 1.00 8.49 64 TRP B C 1
ATOM 2931 O O . TRP B 2 62 ? 54.223 37.613 50.789 1.00 8.34 64 TRP B O 1
ATOM 2942 N N . ASP B 2 63 ? 52.097 36.916 50.934 1.00 7.65 65 ASP B N 1
ATOM 2943 C CA . ASP B 2 63 ? 51.556 38.243 50.655 1.00 7.84 65 ASP B CA 1
ATOM 2944 C C . ASP B 2 63 ? 51.499 39.098 51.918 1.00 7.83 65 ASP B C 1
ATOM 2945 O O . ASP B 2 63 ? 51.523 38.576 53.040 1.00 8.22 65 ASP B O 1
ATOM 2950 N N . LEU B 2 64 ? 51.376 40.413 51.728 1.00 7.73 66 LEU B N 1
ATOM 2951 C CA . LEU B 2 64 ? 50.975 41.312 52.815 1.00 7.55 66 LEU B CA 1
ATOM 2952 C C . LEU B 2 64 ? 49.462 41.213 52.881 1.00 7.72 66 LEU B C 1
ATOM 2953 O O . LEU B 2 64 ? 48.781 41.327 51.852 1.00 8.12 66 LEU B O 1
ATOM 2958 N N . LEU B 2 65 ? 48.958 40.967 54.080 1.00 7.07 67 LEU B N 1
ATOM 2959 C CA . LEU B 2 65 ? 47.602 40.440 54.228 1.00 7.25 67 LEU B CA 1
ATOM 2960 C C . LEU B 2 65 ? 46.598 41.498 54.690 1.00 7.42 67 LEU B C 1
ATOM 2961 O O . LEU B 2 65 ? 46.813 42.714 54.616 1.00 7.38 67 LEU B O 1
#

Secondary structure (DSSP, 8-state):
--TTTS-TTS---HHHHHHHHHHHHHHSTTTEEEEEEEE-TTS-EEEEEEE-SS-SS--EEEEEE-SSTT-HHHHHHHHHHHHHHHHHTTTSHHHHHHHHH-EEEEES-S-HHHHHHHHHT-TT--S---B-TT-S-B---GGG-SSSSTTSSSSBS-TTSTTB--SSTT-SHHHHHHHHHHHHH--EEEEEEEEESS-EEEES-SS-SSPPTTHHHHHHHHHHHHHHHHHHH----EEEEHHHHT---SS-HHHHHHHTT-SEEEEEEES-SSSSTTS--GGGHHHHHHHHHHHHHHHHHHHHH--/--B-SSGGG--TT-EEETTTTEEE-HHHHHHHHHHHSS-B-SSGGGGTTSSS--EEETTEEEPP-

Nearest PDB structures (foldseek):
  4uee-assembly1_B  TM=1.002E+00  e=3.413E-66  Homo sapiens
  5om9-assembly1_A  TM=9.979E-01  e=4.574E-65  Homo sapiens
  5om9-assembly1_B  TM=9.997E-01  e=1.131E-64  Homo sapiens
  1pca-assembly1_A  TM=1.000E+00  e=7.534E-60  Sus scrofa
  2ctb-assembly1_A  TM=9.994E-01  e=2.233E-59  Bos taurus